Protein AF-A0A6N6KJ65-F1 (afdb_monomer_lite)

Structure (mmCIF, N/CA/C/O backbone):
data_AF-A0A6N6KJ65-F1
#
_entry.id   AF-A0A6N6KJ65-F1
#
loop_
_atom_site.group_PDB
_atom_site.id
_atom_site.type_symbol
_atom_site.label_atom_id
_atom_site.label_alt_id
_atom_site.label_comp_id
_atom_site.label_asym_id
_atom_site.label_entity_id
_atom_site.label_seq_id
_atom_site.pdbx_PDB_ins_code
_atom_site.Cartn_x
_atom_site.Cartn_y
_atom_site.Cartn_z
_atom_site.occupancy
_atom_site.B_iso_or_equiv
_atom_site.auth_seq_id
_atom_site.auth_comp_id
_atom_site.auth_asym_id
_atom_site.auth_atom_id
_atom_site.pdbx_PDB_model_num
ATOM 1 N N . MET A 1 1 ? -17.135 7.598 35.736 1.00 54.50 1 MET A N 1
ATOM 2 C CA . MET A 1 1 ? -15.689 7.307 35.594 1.00 54.50 1 MET A CA 1
ATOM 3 C C . MET A 1 1 ? -15.586 5.881 35.096 1.00 54.50 1 MET A C 1
ATOM 5 O O . MET A 1 1 ? -16.231 5.016 35.673 1.00 54.50 1 MET A O 1
ATOM 9 N N . GLY A 1 2 ? -14.973 5.678 33.932 1.00 79.06 2 GLY A N 1
ATOM 10 C CA . GLY A 1 2 ? -15.308 4.530 33.104 1.00 79.06 2 GLY A CA 1
ATOM 11 C C . GLY A 1 2 ? -14.274 4.190 32.047 1.00 79.06 2 GLY A C 1
ATOM 12 O O . GLY A 1 2 ? -13.214 4.807 31.923 1.00 79.06 2 GLY A O 1
ATOM 13 N N . LEU A 1 3 ? -14.612 3.141 31.313 1.00 91.88 3 LEU A N 1
ATOM 14 C CA . LEU A 1 3 ? -13.829 2.595 30.220 1.00 91.88 3 LEU A CA 1
ATOM 15 C C . LEU A 1 3 ? -13.673 3.635 29.104 1.00 91.88 3 LEU A C 1
ATOM 17 O O . LEU A 1 3 ? -14.653 4.224 28.657 1.00 91.88 3 LEU A O 1
ATOM 21 N N . HIS A 1 4 ? -12.446 3.845 28.637 1.00 94.75 4 HIS A N 1
ATOM 22 C CA . HIS A 1 4 ? -12.132 4.746 27.536 1.00 94.75 4 HIS A CA 1
ATOM 23 C C . HIS A 1 4 ? -11.642 3.945 26.320 1.00 94.75 4 HIS A C 1
ATOM 25 O O . HIS A 1 4 ? -10.566 3.340 26.396 1.00 94.75 4 HIS A O 1
ATOM 31 N N . PRO A 1 5 ? -12.410 3.913 25.218 1.00 96.06 5 PRO A N 1
ATOM 32 C CA . PRO A 1 5 ? -12.003 3.279 23.971 1.00 96.06 5 PRO A CA 1
ATOM 33 C C . PRO A 1 5 ? -11.093 4.200 23.143 1.00 96.06 5 PRO A C 1
ATOM 35 O O . PRO A 1 5 ? -11.322 5.405 23.057 1.00 96.06 5 PRO A O 1
ATOM 38 N N . PHE A 1 6 ? -10.076 3.637 22.496 1.00 97.31 6 PHE A N 1
ATOM 39 C CA . PHE A 1 6 ? -9.154 4.347 21.604 1.00 97.31 6 PHE A CA 1
ATOM 40 C C . PHE A 1 6 ? -8.513 3.375 20.603 1.00 97.31 6 PHE A C 1
ATOM 42 O O . PHE A 1 6 ? -8.560 2.161 20.791 1.00 97.31 6 PHE A O 1
ATOM 49 N N . PHE A 1 7 ? -7.890 3.888 19.540 1.00 97.31 7 PHE A N 1
ATOM 50 C CA . PHE A 1 7 ? -7.106 3.062 18.616 1.00 97.31 7 PHE A CA 1
ATOM 51 C C . PHE A 1 7 ? -5.667 2.897 19.110 1.00 97.31 7 PHE A C 1
ATOM 53 O O . PHE A 1 7 ? -5.013 3.866 19.491 1.00 97.31 7 PHE A O 1
ATOM 60 N N . ILE A 1 8 ? -5.156 1.667 19.079 1.00 96.50 8 ILE A N 1
ATOM 61 C CA . ILE A 1 8 ? -3.754 1.361 19.371 1.00 96.50 8 ILE A CA 1
ATOM 62 C C . ILE A 1 8 ? -2.985 1.373 18.050 1.00 96.50 8 ILE A C 1
ATOM 64 O O . ILE A 1 8 ? -3.176 0.510 17.197 1.00 96.50 8 ILE A O 1
ATOM 68 N N . GLY A 1 9 ? -2.081 2.338 17.888 1.00 94.62 9 GLY A N 1
ATOM 69 C CA . GLY A 1 9 ? -1.340 2.522 16.642 1.00 94.62 9 GLY A CA 1
ATOM 70 C C . GLY A 1 9 ? -2.124 3.349 15.621 1.00 94.62 9 GLY A C 1
ATOM 71 O O . GLY A 1 9 ? -2.732 4.355 15.971 1.00 94.62 9 GLY A O 1
ATOM 72 N N . SER A 1 10 ? -2.061 2.967 14.343 1.00 94.69 10 SER A N 1
ATOM 73 C CA . SER A 1 10 ? -2.737 3.699 13.265 1.00 94.69 10 SER A CA 1
ATOM 74 C C . SER A 1 10 ? -4.220 3.330 13.199 1.00 94.69 10 SER A C 1
ATOM 76 O O . SER A 1 10 ? -4.555 2.152 13.118 1.00 94.69 10 SER A O 1
ATOM 78 N N . SER A 1 11 ? -5.096 4.339 13.161 1.00 96.75 11 SER A N 1
ATOM 79 C CA . SER A 1 11 ? -6.520 4.186 12.825 1.00 96.75 11 SER A CA 1
ATOM 80 C C . SER A 1 11 ? -6.793 4.316 11.319 1.00 96.75 11 SER A C 1
ATOM 82 O O . SER A 1 11 ? -7.938 4.453 10.900 1.00 96.75 11 SER A O 1
ATOM 84 N N . THR A 1 12 ? -5.755 4.318 10.482 1.00 97.44 12 THR A N 1
ATOM 85 C CA . THR A 1 12 ? -5.895 4.403 9.026 1.00 97.44 12 THR A CA 1
ATOM 86 C C . THR A 1 12 ? -6.096 3.008 8.450 1.00 97.44 12 THR A C 1
ATOM 88 O O . THR A 1 12 ? -5.345 2.102 8.812 1.00 97.44 12 THR A O 1
ATOM 91 N N . ILE A 1 13 ? -7.022 2.830 7.512 1.00 97.50 13 ILE A N 1
ATOM 92 C CA . ILE A 1 13 ? -7.165 1.602 6.723 1.00 97.50 13 ILE A CA 1
ATOM 93 C C . ILE A 1 13 ? -6.935 1.894 5.243 1.00 97.50 13 ILE A C 1
ATOM 95 O O . ILE A 1 13 ? -7.300 2.960 4.747 1.00 97.50 13 ILE A O 1
ATOM 99 N N . LEU A 1 14 ? -6.316 0.942 4.545 1.00 97.94 14 LEU A N 1
ATOM 100 C CA . LEU A 1 14 ? -6.142 1.020 3.106 1.00 97.94 14 LEU A CA 1
ATOM 101 C C . LEU A 1 14 ? -7.495 0.806 2.429 1.00 97.94 14 LEU A C 1
ATOM 103 O O . LEU A 1 14 ? -8.133 -0.232 2.611 1.00 97.94 14 LEU A O 1
ATOM 107 N N . ASN A 1 15 ? -7.900 1.788 1.638 1.00 97.44 15 ASN A N 1
ATOM 108 C CA . ASN A 1 15 ? -9.177 1.829 0.956 1.00 97.44 15 ASN A CA 1
ATOM 109 C C . ASN A 1 15 ? -8.984 1.590 -0.542 1.00 97.44 15 ASN A C 1
ATOM 111 O O . ASN A 1 15 ? -8.726 2.517 -1.299 1.00 97.44 15 ASN A O 1
ATOM 115 N N . ASN A 1 16 ? -9.033 0.329 -0.959 1.00 96.25 16 ASN A N 1
ATOM 116 C CA . ASN A 1 16 ? -8.928 -0.059 -2.368 1.00 96.25 16 ASN A CA 1
ATOM 117 C C . ASN A 1 16 ? -9.936 -1.152 -2.759 1.00 96.25 16 ASN A C 1
ATOM 119 O O . ASN A 1 16 ? -9.760 -1.800 -3.785 1.00 96.25 16 ASN A O 1
ATOM 123 N N . GLY A 1 17 ? -10.950 -1.404 -1.923 1.00 96.50 17 GLY A N 1
ATOM 124 C CA . GLY A 1 17 ? -12.016 -2.383 -2.168 1.00 96.50 17 GLY A CA 1
ATOM 125 C C . GLY A 1 17 ? -11.618 -3.859 -2.050 1.00 96.50 17 GLY A C 1
ATOM 126 O O . GLY A 1 17 ? -12.483 -4.739 -2.162 1.00 96.50 17 GLY A O 1
ATOM 127 N N . GLU A 1 18 ? -10.335 -4.142 -1.811 1.00 96.00 18 GLU A N 1
ATOM 128 C CA . GLU A 1 18 ? -9.773 -5.491 -1.917 1.00 96.00 18 GLU A CA 1
ATOM 129 C C . GLU A 1 18 ? -8.900 -5.893 -0.732 1.00 96.00 18 GLU A C 1
ATOM 131 O O . GLU A 1 18 ? -8.918 -7.052 -0.330 1.00 96.00 18 GLU A O 1
ATOM 136 N N . THR A 1 19 ? -8.098 -4.975 -0.190 1.00 96.81 19 THR A N 1
ATOM 137 C CA . THR A 1 19 ? -7.046 -5.335 0.765 1.00 96.81 19 THR A CA 1
ATOM 138 C C . THR A 1 19 ? -7.595 -5.467 2.185 1.00 96.81 19 THR A C 1
ATOM 140 O O . THR A 1 19 ? -8.139 -4.493 2.709 1.00 96.81 19 THR A O 1
ATOM 143 N N . PRO A 1 20 ? -7.400 -6.625 2.840 1.00 97.38 20 PRO A N 1
ATOM 144 C CA . PRO A 1 20 ? -7.701 -6.804 4.254 1.00 97.38 20 PRO A CA 1
ATOM 145 C C . PRO A 1 20 ? -6.931 -5.831 5.150 1.00 97.38 20 PRO A C 1
ATOM 147 O O . PRO A 1 20 ? -5.725 -5.634 4.991 1.00 97.38 20 PRO A O 1
ATOM 150 N N . ASN A 1 21 ? -7.601 -5.249 6.139 1.00 97.81 21 ASN A N 1
ATOM 151 C CA . ASN A 1 21 ? -6.996 -4.385 7.147 1.00 97.81 21 ASN A CA 1
ATOM 152 C C . ASN A 1 21 ? -7.192 -4.952 8.551 1.00 97.81 21 ASN A C 1
ATOM 154 O O . ASN A 1 21 ? -8.117 -5.718 8.820 1.00 97.81 21 ASN A O 1
ATOM 158 N N . VAL A 1 22 ? -6.320 -4.519 9.460 1.00 97.25 22 VAL A N 1
ATOM 159 C CA . VAL A 1 22 ? -6.401 -4.833 10.884 1.00 97.25 22 VAL A CA 1
ATOM 160 C C . VAL A 1 22 ? -6.508 -3.530 11.665 1.00 97.25 22 VAL A C 1
ATOM 162 O O . VAL A 1 22 ? -5.695 -2.624 11.473 1.00 97.25 22 VAL A O 1
ATOM 165 N N . LEU A 1 23 ? -7.494 -3.446 12.555 1.00 97.50 23 LEU A N 1
ATOM 166 C CA . LEU A 1 23 ? -7.626 -2.376 13.539 1.00 97.50 23 LEU A CA 1
ATOM 167 C C . LEU A 1 23 ? -7.390 -2.941 14.938 1.00 97.50 23 LEU A C 1
ATOM 169 O O . LEU A 1 23 ? -7.937 -3.981 15.305 1.00 97.50 23 LEU A O 1
ATOM 173 N N . HIS A 1 24 ? -6.600 -2.223 15.733 1.00 97.56 24 HIS A N 1
ATOM 174 C CA . HIS A 1 24 ? -6.400 -2.525 17.145 1.00 97.56 24 HIS A CA 1
ATOM 175 C C . HIS A 1 24 ? -7.092 -1.462 17.991 1.00 97.56 24 HIS A C 1
ATOM 177 O O . HIS A 1 24 ? -6.830 -0.269 17.848 1.00 97.56 24 HIS A O 1
ATOM 183 N N . ILE A 1 25 ? -7.961 -1.904 18.888 1.00 98.00 25 ILE A N 1
ATOM 184 C CA . ILE A 1 25 ? -8.738 -1.066 19.793 1.00 98.00 25 ILE A CA 1
ATOM 185 C C . ILE A 1 25 ? -8.267 -1.358 21.213 1.00 98.00 25 ILE A C 1
ATOM 187 O O . ILE A 1 25 ? -8.127 -2.513 21.612 1.00 98.00 25 ILE A O 1
ATOM 191 N N . GLY A 1 26 ? -8.000 -0.308 21.975 1.00 97.62 26 GLY A N 1
ATOM 192 C CA . GLY A 1 26 ? -7.760 -0.378 23.404 1.00 97.62 26 GLY A CA 1
ATOM 193 C C . GLY A 1 26 ? -8.983 0.113 24.157 1.00 97.62 26 GLY A C 1
ATOM 194 O O . GLY A 1 26 ? -9.557 1.134 23.796 1.00 97.62 26 GLY A O 1
ATOM 195 N N . ILE A 1 27 ? -9.364 -0.592 25.216 1.00 96.56 27 ILE A N 1
ATOM 196 C CA . ILE A 1 27 ? -10.362 -0.145 26.184 1.00 96.56 27 ILE A CA 1
ATOM 197 C C . ILE A 1 27 ? -9.649 -0.030 27.528 1.00 96.56 27 ILE A C 1
ATOM 199 O O . ILE A 1 27 ? -9.340 -1.038 28.167 1.00 96.56 27 ILE A O 1
ATOM 203 N N . THR A 1 28 ? -9.338 1.197 27.936 1.00 96.00 28 THR A N 1
ATOM 204 C CA . THR A 1 28 ? -8.588 1.468 29.169 1.00 96.00 28 THR A CA 1
ATOM 205 C C . THR A 1 28 ? -9.526 1.820 30.304 1.00 96.00 28 THR A C 1
ATOM 207 O O . THR A 1 28 ? -10.415 2.653 30.145 1.00 96.00 28 THR A O 1
ATOM 210 N N . ASN A 1 29 ? -9.293 1.249 31.482 1.00 94.81 29 ASN A N 1
ATOM 211 C CA . ASN A 1 29 ? -9.875 1.793 32.699 1.00 94.81 29 ASN A CA 1
ATOM 212 C C . ASN A 1 29 ? -9.223 3.154 33.013 1.00 94.81 29 ASN A C 1
ATOM 214 O O . ASN A 1 29 ? -8.082 3.205 33.477 1.00 94.81 29 ASN A O 1
ATOM 218 N N . ASN A 1 30 ? -9.947 4.248 32.761 1.00 91.88 30 ASN A N 1
ATOM 219 C CA . ASN A 1 30 ? -9.452 5.611 32.957 1.00 91.88 30 ASN A CA 1
ATOM 220 C C . ASN A 1 30 ? -9.773 6.186 34.352 1.00 91.88 30 ASN A C 1
ATOM 222 O O . ASN A 1 30 ? -9.763 7.403 34.543 1.00 91.88 30 ASN A O 1
ATOM 226 N N . ASN A 1 31 ? -10.060 5.337 35.343 1.00 89.81 31 ASN A N 1
ATOM 227 C CA . ASN A 1 31 ? -10.270 5.742 36.737 1.00 89.81 31 ASN A CA 1
ATOM 228 C C . ASN A 1 31 ? -8.928 6.089 37.408 1.00 89.81 31 ASN A C 1
ATOM 230 O O . ASN A 1 31 ? -8.471 5.401 38.316 1.00 89.81 31 ASN A O 1
ATOM 234 N N . LEU A 1 32 ? -8.266 7.138 36.910 1.00 81.75 32 LEU A N 1
ATOM 235 C CA . LEU A 1 32 ? -6.935 7.578 37.346 1.00 81.75 32 LEU A CA 1
ATOM 236 C C . LEU A 1 32 ? -6.972 8.557 38.526 1.00 81.75 32 LEU A C 1
ATOM 238 O O . LEU A 1 32 ? -5.931 8.846 39.112 1.00 81.75 32 LEU A O 1
ATOM 242 N N . ILE A 1 33 ? -8.147 9.094 38.864 1.00 79.19 33 ILE A N 1
ATOM 243 C CA . ILE A 1 33 ? -8.279 10.049 39.966 1.00 79.19 33 ILE A CA 1
ATOM 244 C C . ILE A 1 33 ? -8.081 9.287 41.285 1.00 79.19 33 ILE A C 1
ATOM 246 O O . ILE A 1 33 ? -8.787 8.302 41.506 1.00 79.19 33 ILE A O 1
ATOM 250 N N . PRO A 1 34 ? -7.155 9.714 42.164 1.00 69.19 34 PRO A N 1
ATOM 251 C CA . PRO A 1 34 ? -6.947 9.072 43.455 1.00 69.19 34 PRO A CA 1
ATOM 252 C C . PRO A 1 34 ? -8.247 9.069 44.268 1.00 69.19 34 PRO A C 1
ATOM 254 O O . PRO A 1 34 ? -8.720 10.111 44.712 1.00 69.19 34 PRO A O 1
ATOM 257 N N . SER A 1 35 ? -8.826 7.887 44.454 1.00 73.00 35 SER A N 1
ATOM 258 C CA . SER A 1 35 ? -9.860 7.621 45.454 1.00 73.00 35 SER A CA 1
ATOM 259 C C . SER A 1 35 ? -9.183 7.060 46.701 1.00 73.00 35 SER A C 1
ATOM 261 O O . SER A 1 35 ? -8.207 6.315 46.592 1.00 73.00 35 SER A O 1
ATOM 263 N N . ALA A 1 36 ? -9.713 7.379 47.883 1.00 73.25 36 ALA A N 1
ATOM 264 C CA . ALA A 1 36 ? -9.290 6.737 49.128 1.00 73.25 36 ALA A CA 1
ATOM 265 C C . ALA A 1 36 ? -9.543 5.214 49.103 1.00 73.25 36 ALA A C 1
ATOM 267 O O . ALA A 1 36 ? -8.838 4.460 49.770 1.00 73.25 36 ALA A O 1
ATOM 268 N N . ASP A 1 37 ? -10.505 4.762 48.294 1.00 78.19 37 ASP A N 1
ATOM 269 C CA . ASP A 1 37 ? -10.747 3.351 48.019 1.00 78.19 37 ASP A CA 1
ATOM 270 C C . ASP A 1 37 ? -10.181 2.957 46.646 1.00 78.19 37 ASP A C 1
ATOM 272 O O . ASP A 1 37 ? -10.728 3.292 45.593 1.00 78.19 37 ASP A O 1
ATOM 276 N N . THR A 1 38 ? -9.081 2.205 46.663 1.00 70.94 38 THR A N 1
ATOM 277 C CA . THR A 1 38 ? -8.445 1.667 45.450 1.00 70.94 38 THR A CA 1
ATOM 278 C C . THR A 1 38 ? -9.280 0.588 44.756 1.00 70.94 38 THR A C 1
ATOM 280 O O . THR A 1 38 ? -9.079 0.342 43.564 1.00 70.94 38 THR A O 1
ATOM 283 N N . ASN A 1 39 ? -10.231 -0.047 45.451 1.00 77.25 39 ASN A N 1
ATOM 284 C CA . ASN A 1 39 ? -11.152 -1.002 44.837 1.00 77.25 39 ASN A CA 1
ATOM 285 C C . ASN A 1 39 ? -12.256 -0.292 44.052 1.00 77.25 39 ASN A C 1
ATOM 287 O O . ASN A 1 39 ? -12.615 -0.780 42.984 1.00 77.25 39 ASN A O 1
ATOM 291 N N . ALA A 1 40 ? -12.689 0.895 44.489 1.00 75.12 40 ALA A N 1
ATOM 292 C CA . ALA A 1 40 ? -13.620 1.745 43.740 1.00 75.12 40 ALA A CA 1
ATOM 293 C C . ALA A 1 40 ? -13.050 2.242 42.394 1.00 75.12 40 ALA A C 1
ATOM 295 O O . ALA A 1 40 ? -13.788 2.726 41.540 1.00 75.12 40 ALA A O 1
ATOM 296 N N . LEU A 1 41 ? -11.734 2.119 42.179 1.00 84.50 41 LEU A N 1
ATOM 297 C CA . LEU A 1 41 ? -11.090 2.492 40.919 1.00 84.50 41 LEU A CA 1
ATOM 298 C C . LEU A 1 41 ? -11.017 1.337 39.914 1.00 84.50 41 LEU A C 1
ATOM 300 O O . LEU A 1 41 ? -10.761 1.577 38.735 1.00 84.50 41 LEU A O 1
ATOM 304 N N . LYS A 1 42 ? -11.230 0.089 40.338 1.00 90.25 42 LYS A N 1
ATOM 305 C CA . LYS A 1 42 ? -11.214 -1.073 39.440 1.00 90.25 42 LYS A CA 1
ATOM 306 C C . LYS A 1 42 ? -12.522 -1.148 38.658 1.00 90.25 42 LYS A C 1
ATOM 308 O O . LYS A 1 42 ? -13.589 -0.895 39.202 1.00 90.25 42 LYS A O 1
ATOM 313 N N . VAL A 1 43 ? -12.441 -1.549 37.393 1.00 90.62 43 VAL A N 1
ATOM 314 C CA . VAL A 1 43 ? -13.630 -1.887 36.600 1.00 90.62 43 VAL A CA 1
ATOM 315 C C . VAL A 1 43 ? -13.734 -3.401 36.523 1.00 90.62 43 VAL A C 1
ATOM 317 O O . VAL A 1 43 ? -12.830 -4.055 35.996 1.00 90.62 43 VAL A O 1
ATOM 320 N N . ASN A 1 44 ? -14.826 -3.948 37.052 1.00 92.12 44 ASN A N 1
ATOM 321 C CA . ASN A 1 44 ? -15.135 -5.369 36.969 1.00 92.12 44 ASN A CA 1
ATOM 322 C C . ASN A 1 44 ? -16.052 -5.621 35.768 1.00 92.12 44 ASN A C 1
ATOM 324 O O . ASN A 1 44 ? -17.105 -5.005 35.632 1.00 92.12 44 ASN A O 1
ATOM 328 N N . LEU A 1 45 ? -15.627 -6.520 34.889 1.00 92.88 45 LEU A N 1
ATOM 329 C CA . LEU A 1 45 ? -16.426 -7.079 33.811 1.00 92.88 45 LEU A CA 1
ATOM 330 C C . LEU A 1 45 ? -16.848 -8.477 34.260 1.00 92.88 45 LEU A C 1
ATOM 332 O O . LEU A 1 45 ? -16.069 -9.430 34.190 1.00 92.88 45 LEU A O 1
ATOM 336 N N . GLU A 1 46 ? -18.064 -8.574 34.780 1.00 93.56 46 GLU A N 1
ATOM 337 C CA . GLU A 1 46 ? -18.603 -9.811 35.330 1.00 93.56 46 GLU A CA 1
ATOM 338 C C . GLU A 1 46 ? -18.928 -10.819 34.230 1.00 93.56 46 GLU A C 1
ATOM 340 O O . GLU A 1 46 ? -19.571 -10.498 33.219 1.00 93.56 46 GLU A O 1
ATOM 345 N N . ALA A 1 47 ? -18.547 -12.070 34.472 1.00 95.44 47 ALA A N 1
ATOM 346 C CA . ALA A 1 47 ? -18.805 -13.184 33.585 1.00 95.44 47 ALA A CA 1
ATOM 347 C C . ALA A 1 47 ? -20.293 -13.273 33.226 1.00 95.44 47 ALA A C 1
ATOM 349 O O . ALA A 1 47 ? -21.170 -13.295 34.094 1.00 95.44 47 ALA A O 1
ATOM 350 N N . LYS A 1 48 ? -20.577 -13.378 31.924 1.00 93.31 48 LYS A N 1
ATOM 351 C CA . LYS A 1 48 ? -21.913 -13.571 31.328 1.00 93.31 48 LYS A CA 1
ATOM 352 C C . LYS A 1 48 ? -22.908 -12.433 31.564 1.00 93.31 48 LYS A C 1
ATOM 354 O O . LYS A 1 48 ? -24.056 -12.546 31.140 1.00 93.31 48 LYS A O 1
ATOM 359 N N . LYS A 1 49 ? -22.486 -11.362 32.229 1.00 91.81 49 LYS A N 1
ATOM 360 C CA . LYS A 1 49 ? -23.358 -10.284 32.686 1.00 91.81 49 LYS A CA 1
ATOM 361 C C . LYS A 1 49 ? -22.951 -8.935 32.113 1.00 91.81 49 LYS A C 1
ATOM 363 O O . LYS A 1 49 ? -23.814 -8.190 31.666 1.00 91.81 49 LYS A O 1
ATOM 368 N N . SER A 1 50 ? -21.653 -8.642 32.103 1.00 92.56 50 SER A N 1
ATOM 369 C CA . SER A 1 50 ? -21.133 -7.469 31.412 1.00 92.56 50 SER A CA 1
ATOM 370 C C . SER A 1 50 ? -21.089 -7.714 29.908 1.00 92.56 50 SER A C 1
ATOM 372 O O . SER A 1 50 ? -20.885 -8.842 29.456 1.00 92.56 50 SER A O 1
ATOM 374 N N . ALA A 1 51 ? -21.248 -6.657 29.120 1.00 93.38 51 ALA A N 1
ATOM 375 C CA . ALA A 1 51 ? -21.037 -6.722 27.681 1.00 93.38 51 ALA A CA 1
ATOM 376 C C . ALA A 1 51 ? -20.302 -5.479 27.192 1.00 93.38 51 ALA A C 1
ATOM 378 O O . ALA A 1 51 ? -20.565 -4.367 27.641 1.00 93.38 51 ALA A O 1
ATOM 379 N N . LEU A 1 52 ? -19.374 -5.675 26.265 1.00 94.38 52 LEU A N 1
ATOM 380 C CA . LEU A 1 52 ? -18.718 -4.600 25.539 1.00 94.38 52 LEU A CA 1
ATOM 381 C C . LEU A 1 52 ? -19.229 -4.625 24.109 1.00 94.38 52 LEU A C 1
ATOM 383 O O . LEU A 1 52 ? -19.284 -5.681 23.486 1.00 94.38 52 LEU A O 1
ATOM 387 N N . HIS A 1 53 ? -19.582 -3.463 23.597 1.00 94.38 53 HIS A N 1
ATOM 388 C CA . HIS A 1 53 ? -20.115 -3.301 22.265 1.00 94.38 53 HIS A CA 1
ATOM 389 C C . HIS A 1 53 ? -19.217 -2.371 21.473 1.00 94.38 53 HIS A C 1
ATOM 391 O O . HIS A 1 53 ? -18.827 -1.309 21.965 1.00 94.38 53 HIS A O 1
ATOM 397 N N . ILE A 1 54 ? -18.891 -2.772 20.252 1.00 95.12 54 ILE A N 1
ATOM 398 C CA . ILE A 1 54 ? -18.099 -1.979 19.317 1.00 95.12 54 ILE A CA 1
ATOM 399 C C . ILE A 1 54 ? -18.835 -1.989 17.993 1.00 95.12 54 ILE A C 1
ATOM 401 O O . ILE A 1 54 ? -19.087 -3.068 17.466 1.00 95.12 54 ILE A O 1
ATOM 405 N N . TRP A 1 55 ? -19.126 -0.816 17.439 1.00 94.25 55 TRP A N 1
ATOM 406 C CA . TRP A 1 55 ? -19.774 -0.688 16.137 1.00 94.25 55 TRP A CA 1
ATOM 407 C C . TRP A 1 55 ? -19.026 0.254 15.213 1.00 94.25 55 TRP A C 1
ATOM 409 O O . TRP A 1 55 ? -18.373 1.205 15.643 1.00 94.25 55 TRP A O 1
ATOM 419 N N . PHE A 1 56 ? -19.217 0.019 13.925 1.00 94.19 56 PHE A N 1
ATOM 420 C CA . PHE A 1 56 ? -18.841 0.910 12.848 1.00 94.19 56 PHE A CA 1
ATOM 421 C C . PHE A 1 56 ? -20.069 1.221 12.009 1.00 94.19 56 PHE A C 1
ATOM 423 O O . PHE A 1 56 ? -21.045 0.469 11.976 1.00 94.19 56 PHE A O 1
ATOM 430 N N . ILE A 1 57 ? -20.007 2.350 11.323 1.00 91.69 57 ILE A N 1
ATOM 431 C CA . ILE A 1 57 ? -21.025 2.729 10.358 1.00 91.69 57 ILE A CA 1
ATOM 432 C C . ILE A 1 57 ? -20.780 1.946 9.081 1.00 91.69 57 ILE A C 1
ATOM 434 O O . ILE A 1 57 ? -19.726 2.110 8.472 1.00 91.69 57 ILE A O 1
ATOM 438 N N . ILE A 1 58 ? -21.778 1.195 8.629 1.00 92.44 58 ILE A N 1
ATOM 439 C CA . ILE A 1 58 ? -21.738 0.451 7.372 1.00 92.44 58 ILE A CA 1
ATOM 440 C C . ILE A 1 58 ? -22.773 1.016 6.397 1.00 92.44 58 ILE A C 1
ATOM 442 O O . ILE A 1 58 ? -23.856 1.462 6.792 1.00 92.44 58 ILE A O 1
ATOM 446 N N . ASN A 1 59 ? -22.427 1.030 5.111 1.00 90.56 59 ASN A N 1
ATOM 447 C CA . ASN A 1 59 ? -23.360 1.391 4.054 1.00 90.56 59 ASN A CA 1
ATOM 448 C C . ASN A 1 59 ? -24.245 0.183 3.716 1.00 90.56 59 ASN A C 1
ATOM 450 O O . ASN A 1 59 ? -23.840 -0.709 2.971 1.00 90.56 59 ASN A O 1
ATOM 454 N N . ASP A 1 60 ? -25.426 0.134 4.324 1.00 84.00 60 ASP A N 1
ATOM 455 C CA . ASP A 1 60 ? -26.436 -0.905 4.119 1.00 84.00 60 ASP A CA 1
ATOM 456 C C . ASP A 1 60 ? -27.527 -0.399 3.171 1.00 84.00 60 ASP A C 1
ATOM 458 O O . ASP A 1 60 ? -27.967 0.747 3.278 1.00 84.00 60 ASP A O 1
ATOM 462 N N . LYS A 1 61 ? -27.989 -1.281 2.279 1.00 69.25 61 LYS A N 1
ATOM 463 C CA . LYS A 1 61 ? -29.022 -1.005 1.268 1.00 69.25 61 LYS A CA 1
ATOM 464 C C . LYS A 1 61 ? -30.349 -0.561 1.878 1.00 69.25 61 LYS A C 1
ATOM 466 O O . LYS A 1 61 ? -31.136 0.085 1.211 1.00 69.25 61 LYS A O 1
ATOM 471 N N . GLN A 1 62 ? -30.618 -0.896 3.140 1.00 65.94 62 GLN A N 1
ATOM 472 C CA . GLN A 1 62 ? -31.874 -0.512 3.798 1.00 65.94 62 GLN A CA 1
ATOM 473 C C . GLN A 1 62 ? -32.002 0.989 4.086 1.00 65.94 62 GLN A C 1
ATOM 475 O O . GLN A 1 62 ? -33.039 1.428 4.583 1.00 65.94 62 GLN A O 1
ATOM 480 N N . ALA A 1 63 ? -30.959 1.775 3.837 1.00 61.78 63 ALA A N 1
ATOM 481 C CA . ALA A 1 63 ? -30.850 3.102 4.390 1.00 61.78 63 ALA A CA 1
ATOM 482 C C . ALA A 1 63 ? -30.703 4.169 3.289 1.00 61.78 63 ALA A C 1
ATOM 484 O O . ALA A 1 63 ? -29.622 4.716 3.104 1.00 61.78 63 ALA A O 1
ATOM 485 N N . ASP A 1 64 ? -31.825 4.482 2.631 1.00 63.19 64 ASP A N 1
ATOM 486 C CA . ASP A 1 64 ? -31.999 5.447 1.524 1.00 63.19 64 ASP A CA 1
ATOM 487 C C . ASP A 1 64 ? -31.081 5.201 0.308 1.00 63.19 64 ASP A C 1
ATOM 489 O O . ASP A 1 64 ? -29.873 5.430 0.364 1.00 63.19 64 ASP A O 1
ATOM 493 N N . ASP A 1 65 ? -31.680 4.796 -0.817 1.00 62.06 65 ASP A N 1
ATOM 494 C CA . ASP A 1 65 ? -30.996 4.323 -2.036 1.00 62.06 65 ASP A CA 1
ATOM 495 C C . ASP A 1 65 ? -30.053 5.353 -2.707 1.00 62.06 65 ASP A C 1
ATOM 497 O O . ASP A 1 65 ? -29.229 4.968 -3.535 1.00 62.06 65 ASP A O 1
ATOM 501 N N . ASP A 1 66 ? -30.113 6.637 -2.330 1.00 60.22 66 ASP A N 1
ATOM 502 C CA . ASP A 1 66 ? -29.381 7.735 -2.991 1.00 60.22 66 ASP A CA 1
ATOM 503 C C . ASP A 1 66 ? -28.289 8.408 -2.134 1.00 60.22 66 ASP A C 1
ATOM 505 O O . ASP A 1 66 ? -27.587 9.313 -2.600 1.00 60.22 66 ASP A O 1
ATOM 509 N N . ALA A 1 67 ? -28.096 8.006 -0.875 1.00 63.47 67 ALA A N 1
ATOM 510 C CA . ALA A 1 67 ? -27.114 8.671 -0.022 1.00 63.47 67 ALA A CA 1
ATOM 511 C C . ALA A 1 67 ? -25.708 8.089 -0.237 1.00 63.47 67 ALA A C 1
ATOM 513 O O . ALA A 1 67 ? -25.368 7.034 0.293 1.00 63.47 67 ALA A O 1
ATOM 514 N N . ASN A 1 68 ? -24.842 8.806 -0.955 1.00 74.06 68 ASN A N 1
ATOM 515 C CA . ASN A 1 68 ? -23.406 8.525 -0.967 1.00 74.06 68 ASN A CA 1
ATOM 516 C C . ASN A 1 68 ? -22.835 8.696 0.459 1.00 74.06 68 ASN A C 1
ATOM 518 O O . ASN A 1 68 ? -22.592 9.811 0.926 1.00 74.06 68 ASN A O 1
ATOM 522 N N . ARG A 1 69 ? -22.671 7.593 1.200 1.00 84.56 69 ARG A N 1
ATOM 523 C CA . ARG A 1 69 ? -22.207 7.606 2.598 1.00 84.56 69 ARG A CA 1
ATOM 524 C C . ARG A 1 69 ? -20.693 7.609 2.682 1.00 84.56 69 ARG A C 1
ATOM 526 O O . ARG A 1 69 ? -20.077 6.645 3.130 1.00 84.56 69 ARG A O 1
ATOM 533 N N . GLU A 1 70 ? -20.090 8.730 2.318 1.00 90.38 70 GLU A N 1
ATOM 534 C CA . GLU A 1 70 ? -18.637 8.936 2.419 1.00 90.38 70 GLU A CA 1
ATOM 535 C C . GLU A 1 70 ? -18.099 8.728 3.850 1.00 90.38 70 GLU A C 1
ATOM 537 O O . GLU A 1 70 ? -16.920 8.457 4.045 1.00 90.38 70 GLU A O 1
ATOM 542 N N . TRP A 1 71 ? -18.972 8.775 4.857 1.00 91.00 71 TRP A N 1
ATOM 543 C CA . TRP A 1 71 ? -18.684 8.568 6.278 1.00 91.00 71 TRP A CA 1
ATOM 544 C C . TRP A 1 71 ? -18.818 7.107 6.757 1.00 91.00 71 TRP A C 1
ATOM 546 O O . TRP A 1 71 ? -18.512 6.823 7.914 1.00 91.00 71 TRP A O 1
ATOM 556 N N . ALA A 1 72 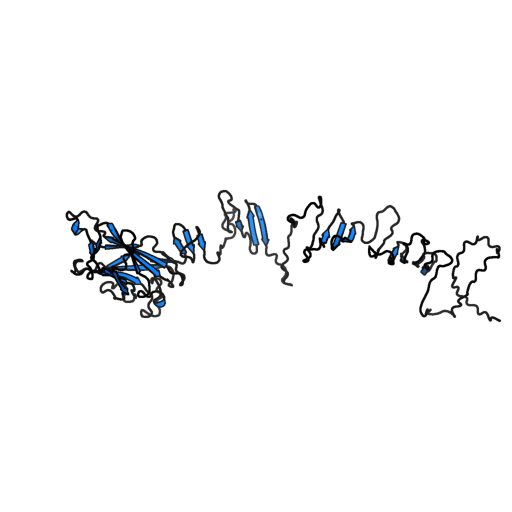? -19.265 6.171 5.907 1.00 93.69 72 ALA A N 1
ATOM 557 C CA . ALA A 1 72 ? -19.321 4.746 6.245 1.00 93.69 72 ALA A CA 1
ATOM 558 C C . ALA A 1 72 ? -17.952 4.074 6.078 1.00 93.69 72 ALA A C 1
ATOM 560 O O . ALA A 1 72 ? -17.201 4.399 5.159 1.00 93.69 72 ALA A O 1
ATOM 561 N N . LEU A 1 73 ? -17.637 3.109 6.938 1.00 96.19 73 LEU A N 1
ATOM 562 C CA . LEU A 1 73 ? -16.371 2.382 6.911 1.00 96.19 73 LEU A CA 1
ATOM 563 C C . LEU A 1 73 ? -16.241 1.484 5.676 1.00 96.19 73 LEU A C 1
ATOM 565 O O . LEU A 1 73 ? -15.160 1.371 5.117 1.00 96.19 73 LEU A O 1
ATOM 569 N N . ALA A 1 74 ? -17.328 0.826 5.292 1.00 96.19 74 ALA A N 1
ATOM 570 C CA . ALA A 1 74 ? -17.377 -0.173 4.232 1.00 96.19 74 ALA A CA 1
ATOM 571 C C . ALA A 1 74 ? -18.832 -0.362 3.775 1.00 96.19 74 ALA A C 1
ATOM 573 O O . ALA A 1 74 ? -19.768 0.032 4.484 1.00 96.19 74 ALA A O 1
ATOM 574 N N . SER A 1 75 ? -19.032 -0.970 2.610 1.00 93.94 75 SER A N 1
ATOM 575 C CA . SER A 1 75 ? -20.331 -1.491 2.197 1.00 93.94 75 SER A CA 1
ATOM 576 C C . SER A 1 75 ? -20.739 -2.710 3.024 1.00 93.94 75 SER A C 1
ATOM 578 O O . SER A 1 75 ? -19.905 -3.408 3.606 1.00 93.94 75 SER A O 1
ATOM 580 N N . TYR A 1 76 ? -22.042 -2.982 3.068 1.00 90.38 76 TYR A N 1
ATOM 581 C CA . TYR A 1 76 ? -22.595 -4.145 3.762 1.00 90.38 76 TYR A CA 1
ATOM 582 C C . TYR A 1 76 ? -21.993 -5.468 3.277 1.00 90.38 76 TYR A C 1
ATOM 584 O O . TYR A 1 76 ? -21.618 -6.309 4.089 1.00 90.38 76 TYR A O 1
ATOM 592 N N . ASP A 1 77 ? -21.812 -5.620 1.964 1.00 90.31 77 ASP A N 1
ATOM 593 C CA . ASP A 1 77 ? -21.275 -6.849 1.371 1.00 90.31 77 ASP A CA 1
ATOM 594 C C . ASP A 1 77 ? -19.791 -7.073 1.732 1.00 90.31 77 ASP A C 1
ATOM 596 O O . ASP A 1 77 ? -19.310 -8.208 1.717 1.00 90.31 77 ASP A O 1
ATOM 600 N N . LYS A 1 78 ? -19.058 -6.002 2.071 1.00 93.88 78 LYS A N 1
ATOM 601 C CA . LYS A 1 78 ? -17.643 -6.042 2.478 1.00 93.88 78 LYS A CA 1
ATOM 602 C C . LYS A 1 78 ? -17.436 -6.070 3.993 1.00 93.88 78 LYS A C 1
ATOM 604 O O . LYS A 1 78 ? -16.331 -6.377 4.437 1.00 93.88 78 LYS A O 1
ATOM 609 N N . PHE A 1 79 ? -18.472 -5.785 4.783 1.00 93.31 79 PHE A N 1
ATOM 610 C CA . PHE A 1 79 ? -18.409 -5.761 6.242 1.00 93.31 79 PHE A CA 1
ATOM 611 C C . PHE A 1 79 ? -19.504 -6.627 6.857 1.00 93.31 79 PHE A C 1
ATOM 613 O O . PHE A 1 79 ? -20.552 -6.154 7.298 1.00 93.31 79 PHE A O 1
ATOM 620 N N . ASP A 1 80 ? -19.215 -7.920 6.924 1.00 88.81 80 ASP A N 1
ATOM 621 C CA . ASP A 1 80 ? -20.038 -8.881 7.641 1.00 88.81 80 ASP A CA 1
ATOM 622 C C . ASP A 1 80 ? -19.405 -9.167 9.007 1.00 88.81 80 ASP A C 1
ATOM 624 O O . ASP A 1 80 ? -18.430 -9.916 9.121 1.00 88.81 80 ASP A O 1
ATOM 628 N N . ALA A 1 81 ? -19.944 -8.540 10.052 1.00 79.31 81 ALA A N 1
ATOM 629 C CA . ALA A 1 81 ? -19.411 -8.668 11.404 1.00 79.31 81 ALA A CA 1
ATOM 630 C C . ALA A 1 81 ? -19.420 -10.120 11.918 1.00 79.31 81 ALA A C 1
ATOM 632 O O . ALA A 1 81 ? -18.566 -10.475 12.728 1.00 79.31 81 ALA A O 1
ATOM 633 N N . ASP A 1 82 ? -20.312 -10.979 11.418 1.00 86.19 82 ASP A N 1
ATOM 634 C CA . ASP A 1 82 ? -20.342 -12.395 11.800 1.00 86.19 82 ASP A CA 1
ATOM 635 C C . ASP A 1 82 ? -19.205 -13.209 11.155 1.00 86.19 82 ASP A C 1
ATOM 637 O O . ASP A 1 82 ? -18.900 -14.314 11.606 1.00 86.19 82 ASP A O 1
ATOM 641 N N . LYS A 1 83 ? -18.553 -12.674 10.115 1.00 90.00 83 LYS A N 1
ATOM 642 C CA . LYS A 1 83 ? -17.446 -13.334 9.398 1.00 90.00 83 LYS A CA 1
ATOM 643 C C . LYS A 1 83 ? -16.074 -12.759 9.720 1.00 90.00 83 LYS A C 1
ATOM 645 O O . LYS A 1 83 ? -15.069 -13.452 9.572 1.00 90.00 83 LYS A O 1
ATOM 650 N N . LEU A 1 84 ?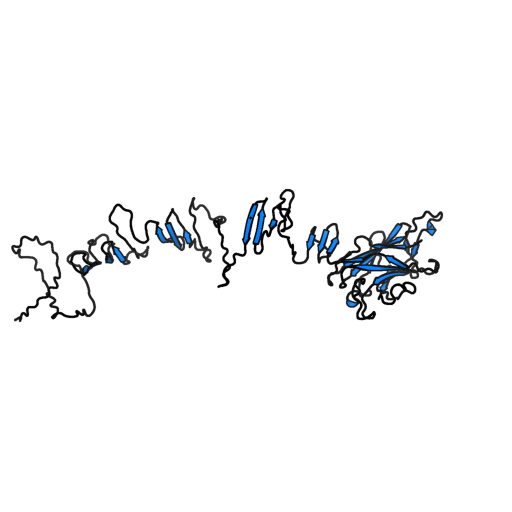 -16.018 -11.492 10.110 1.00 94.56 84 LEU A N 1
ATOM 651 C CA . LEU A 1 84 ? -14.769 -10.798 10.393 1.00 94.56 84 LEU A CA 1
ATOM 652 C C . LEU A 1 84 ? -14.136 -11.309 11.705 1.00 94.56 84 LEU A C 1
ATOM 654 O O . LEU A 1 84 ? -14.785 -11.265 12.754 1.00 94.56 84 LEU A O 1
ATOM 658 N N . PRO A 1 85 ? -12.866 -11.762 11.691 1.00 97.12 85 PRO A N 1
ATOM 659 C CA . PRO A 1 85 ? -12.210 -12.268 12.891 1.00 97.12 85 PRO A CA 1
ATOM 660 C C . PRO A 1 85 ? -11.989 -11.170 13.935 1.00 97.12 85 PRO A C 1
ATOM 662 O O . PRO A 1 85 ? -11.333 -10.157 13.663 1.00 97.12 85 PRO A O 1
ATOM 665 N N . VAL A 1 86 ? -12.455 -11.419 15.160 1.00 97.81 86 VAL A N 1
ATOM 666 C CA . VAL A 1 86 ? -12.179 -10.585 16.335 1.00 97.81 86 VAL A CA 1
ATOM 667 C C . VAL A 1 86 ? -11.391 -11.389 17.350 1.00 97.81 86 VAL A C 1
ATOM 669 O O . VAL A 1 86 ? -11.794 -12.486 17.729 1.00 97.81 86 VAL A O 1
ATOM 672 N N . ARG A 1 87 ? -10.275 -10.823 17.807 1.00 98.38 87 ARG A N 1
ATOM 673 C CA . ARG A 1 87 ? -9.439 -11.400 18.858 1.00 98.38 87 ARG A CA 1
ATOM 674 C C . ARG A 1 87 ? -9.394 -10.478 20.060 1.00 98.38 87 ARG A C 1
ATOM 676 O O . ARG A 1 87 ? -9.216 -9.269 19.904 1.00 98.38 87 ARG A O 1
ATOM 683 N N . VAL A 1 88 ? -9.505 -11.046 21.252 1.00 98.00 88 VAL A N 1
ATOM 684 C CA . VAL A 1 88 ? -9.252 -10.328 22.504 1.00 98.00 88 VAL A CA 1
ATOM 685 C C . VAL A 1 88 ? -7.853 -10.687 22.975 1.00 98.00 88 VAL A C 1
ATOM 687 O O . VAL A 1 88 ? -7.491 -11.855 23.007 1.00 98.00 88 VAL A O 1
ATOM 690 N N . ILE A 1 89 ? -7.049 -9.682 23.302 1.00 97.81 89 ILE A N 1
ATOM 691 C CA . ILE A 1 89 ? -5.650 -9.846 23.691 1.00 97.81 89 ILE A CA 1
ATOM 692 C C . ILE A 1 89 ? -5.501 -9.360 25.134 1.00 97.81 89 ILE A C 1
ATOM 694 O O . ILE A 1 89 ? -5.892 -8.234 25.470 1.00 97.81 89 ILE A O 1
ATOM 698 N N . ASP A 1 90 ? -4.941 -10.212 25.992 1.00 93.44 90 ASP A N 1
ATOM 699 C CA . ASP A 1 90 ? -4.732 -9.893 27.401 1.00 93.44 90 ASP A CA 1
ATOM 700 C C . ASP A 1 90 ? -3.621 -8.841 27.607 1.00 93.44 90 ASP A C 1
ATOM 702 O O . ASP A 1 90 ? -2.921 -8.405 26.687 1.00 93.44 90 ASP A O 1
ATOM 706 N N . LYS A 1 91 ? -3.431 -8.426 28.864 1.00 90.12 91 LYS A N 1
ATOM 707 C CA . LYS A 1 91 ? -2.398 -7.447 29.243 1.00 90.12 91 LYS A CA 1
ATOM 708 C C . LYS A 1 91 ? -0.959 -7.910 28.962 1.00 90.12 91 LYS A C 1
ATOM 710 O O . LYS A 1 91 ? -0.067 -7.070 28.892 1.00 90.12 91 LYS A O 1
ATOM 715 N N . ASN A 1 92 ? -0.737 -9.217 28.834 1.00 92.25 92 ASN A N 1
ATOM 716 C CA . ASN A 1 92 ? 0.563 -9.824 28.565 1.00 92.25 92 ASN A CA 1
ATOM 717 C C . ASN A 1 92 ? 0.796 -10.036 27.057 1.00 92.25 92 ASN A C 1
ATOM 719 O O . ASN A 1 92 ? 1.890 -10.432 26.665 1.00 92.25 92 ASN A O 1
ATOM 723 N N . GLY A 1 93 ? -0.202 -9.755 26.213 1.00 93.31 93 GLY A N 1
ATOM 724 C CA . GLY A 1 93 ? -0.140 -9.974 24.770 1.00 93.31 93 GLY A CA 1
ATOM 725 C C . GLY A 1 93 ? -0.582 -11.369 24.321 1.00 93.31 93 GLY A C 1
ATOM 726 O O . GLY A 1 93 ? -0.457 -11.668 23.135 1.00 93.31 93 GLY A O 1
ATOM 727 N N . ASN A 1 94 ? -1.098 -12.208 25.223 1.00 96.38 94 ASN A N 1
ATOM 728 C CA . ASN A 1 94 ? -1.624 -13.524 24.868 1.00 96.38 94 ASN A CA 1
ATOM 729 C C . ASN A 1 94 ? -3.027 -13.403 24.274 1.00 96.38 94 ASN A C 1
ATOM 731 O O . ASN A 1 94 ? -3.785 -12.493 24.617 1.00 96.38 94 ASN A O 1
ATOM 735 N N . ASP A 1 95 ? -3.379 -14.355 23.413 1.00 97.50 95 ASP A N 1
ATOM 736 C CA . ASP A 1 95 ? -4.748 -14.497 22.930 1.00 97.50 95 ASP A CA 1
ATOM 737 C C . ASP A 1 95 ? -5.660 -14.951 24.076 1.00 97.50 95 ASP A C 1
ATOM 739 O O . ASP A 1 95 ? -5.412 -15.973 24.712 1.00 97.50 95 ASP A O 1
ATOM 743 N N . ASP A 1 96 ? -6.693 -14.166 24.349 1.00 97.62 96 ASP A N 1
ATOM 744 C CA . ASP A 1 96 ? -7.682 -14.395 25.398 1.00 97.62 96 ASP A CA 1
ATOM 745 C C . ASP A 1 96 ? -9.070 -14.687 24.815 1.00 97.62 96 ASP A C 1
ATOM 747 O O . ASP A 1 96 ? -10.036 -14.775 25.565 1.00 97.62 96 ASP A O 1
ATOM 751 N N . THR A 1 97 ? -9.190 -14.817 23.490 1.00 98.06 97 THR A N 1
ATOM 752 C CA . THR A 1 97 ? -10.470 -14.864 22.764 1.00 98.06 97 THR A CA 1
ATOM 753 C C . THR A 1 97 ? -11.421 -15.944 23.284 1.00 98.06 97 THR A C 1
ATOM 755 O O . THR A 1 97 ? -12.609 -15.671 23.430 1.00 98.06 97 THR A O 1
ATOM 758 N N . ASP A 1 98 ? -10.916 -17.119 23.667 1.00 97.88 98 ASP A N 1
ATOM 759 C CA . ASP A 1 98 ? -11.734 -18.236 24.176 1.00 97.88 98 ASP A CA 1
ATOM 760 C C . ASP A 1 98 ? -12.451 -17.923 25.500 1.00 97.88 98 ASP A C 1
ATOM 762 O O . ASP A 1 98 ? -13.459 -18.542 25.847 1.00 97.88 98 ASP A O 1
ATOM 766 N N . ASN A 1 99 ? -11.970 -16.922 26.241 1.00 98.00 99 ASN A N 1
ATOM 767 C CA . ASN A 1 99 ? -12.615 -16.441 27.458 1.00 98.00 99 ASN A CA 1
ATOM 768 C C . ASN A 1 99 ? -13.699 -15.393 27.184 1.00 98.00 99 ASN A C 1
ATOM 770 O O . ASN A 1 99 ? -14.204 -14.773 28.125 1.00 98.00 99 ASN A O 1
ATOM 774 N N . TRP A 1 100 ? -14.068 -15.187 25.920 1.00 98.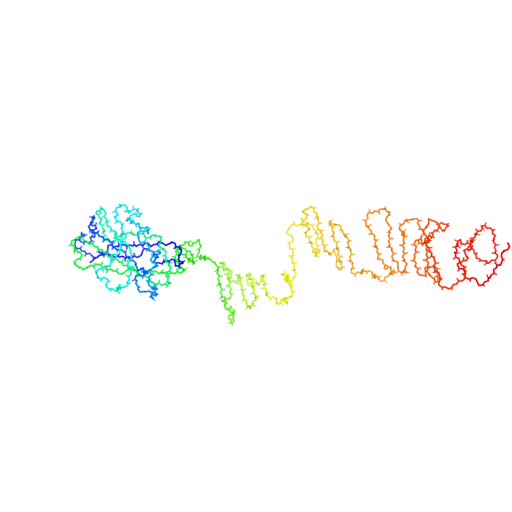12 100 TRP A N 1
ATOM 775 C CA . TRP A 1 100 ? -15.080 -14.239 25.488 1.00 98.12 100 TRP A CA 1
ATOM 776 C C . TRP A 1 100 ? -16.074 -14.917 24.556 1.00 98.12 100 TRP A C 1
ATOM 778 O O . TRP A 1 100 ? -15.722 -15.605 23.605 1.00 98.12 100 TRP A O 1
ATOM 788 N N . LYS A 1 101 ? -17.358 -14.669 24.797 1.00 97.69 101 LYS A N 1
ATOM 789 C CA . LYS A 1 101 ? -18.390 -14.931 23.803 1.00 97.69 101 LYS A CA 1
ATOM 790 C C . LYS A 1 101 ? -18.495 -13.695 22.926 1.00 97.69 101 LYS A C 1
ATOM 792 O O . LYS A 1 101 ? -18.950 -12.652 23.396 1.00 97.69 101 LYS A O 1
ATOM 797 N N . ILE A 1 102 ? -18.067 -13.832 21.679 1.00 97.31 102 ILE A N 1
ATOM 798 C CA . ILE A 1 102 ? -18.112 -12.777 20.670 1.00 97.31 102 ILE A CA 1
ATOM 799 C C . ILE A 1 102 ? -19.220 -13.126 19.681 1.00 97.31 102 ILE A C 1
ATOM 801 O O . ILE A 1 102 ? -19.236 -14.220 19.124 1.00 97.31 102 ILE A O 1
ATOM 805 N N . THR A 1 103 ? -20.164 -12.213 19.492 1.00 96.31 103 THR A N 1
ATOM 806 C CA . THR A 1 103 ? -21.258 -12.363 18.524 1.00 96.31 103 THR A CA 1
ATOM 807 C C . THR A 1 103 ? -21.400 -11.089 17.709 1.00 96.31 103 THR A C 1
ATOM 809 O O . THR A 1 103 ? -21.179 -10.006 18.262 1.00 96.31 103 THR A O 1
ATOM 812 N N . GLY A 1 104 ? -21.809 -11.196 16.442 1.00 94.06 104 GLY A N 1
ATOM 813 C CA . GLY A 1 104 ? -22.223 -10.030 15.673 1.00 94.06 104 GLY A CA 1
ATOM 814 C C . GLY A 1 104 ? -23.326 -9.267 16.397 1.00 94.06 104 GLY A C 1
ATOM 815 O O . GLY A 1 104 ? -24.180 -9.842 17.079 1.00 94.06 104 GLY A O 1
ATOM 816 N N . ASP A 1 105 ? -23.261 -7.947 16.303 1.00 90.94 105 ASP A N 1
ATOM 817 C CA . ASP A 1 105 ? -24.193 -7.048 16.953 1.00 90.94 105 ASP A CA 1
ATOM 818 C C . ASP A 1 105 ? -24.760 -6.045 15.957 1.00 90.94 105 ASP A C 1
ATOM 820 O O . ASP A 1 105 ? -24.050 -5.256 15.326 1.00 90.94 105 ASP A O 1
ATOM 824 N N . THR A 1 106 ? -26.079 -6.105 15.845 1.00 85.56 106 THR A N 1
ATOM 825 C CA . THR A 1 106 ? -26.908 -5.279 14.973 1.00 85.56 106 THR A CA 1
ATOM 826 C C . THR A 1 106 ? -27.930 -4.489 15.780 1.00 85.56 106 THR A C 1
ATOM 828 O O . THR A 1 106 ? -28.909 -3.995 15.221 1.00 85.56 106 THR A O 1
ATOM 831 N N . SER A 1 107 ? -27.792 -4.462 17.107 1.00 78.19 107 SER A N 1
ATOM 832 C CA . SER A 1 107 ? -28.726 -3.754 17.964 1.00 78.19 107 SER A CA 1
ATOM 833 C C . SER A 1 107 ? -28.642 -2.258 17.669 1.00 78.19 107 SER A C 1
ATOM 835 O O . SER A 1 107 ? -27.647 -1.591 17.952 1.00 78.19 107 SER A O 1
ATOM 837 N N . ASN A 1 108 ? -29.719 -1.724 17.088 1.00 65.88 108 ASN A N 1
ATOM 838 C CA . ASN A 1 108 ? -29.943 -0.287 17.009 1.00 65.88 108 ASN A CA 1
ATOM 839 C C . ASN A 1 108 ? -30.028 0.221 18.442 1.00 65.88 108 ASN A C 1
ATOM 841 O O . ASN A 1 108 ? -31.016 -0.008 19.139 1.00 65.88 108 ASN A O 1
ATOM 845 N N . THR A 1 109 ? -28.947 0.823 18.918 1.00 59.25 109 THR A N 1
ATOM 846 C CA . THR A 1 109 ? -28.793 1.157 20.325 1.00 59.25 109 THR A CA 1
ATOM 847 C C . THR A 1 109 ? -29.829 2.227 20.697 1.00 59.25 109 THR A C 1
ATOM 849 O O . THR A 1 109 ? -29.780 3.327 20.138 1.00 59.25 109 THR A O 1
ATOM 852 N N . PRO A 1 110 ? -30.761 1.966 21.635 1.00 50.22 110 PRO A N 1
ATOM 853 C CA . PRO A 1 110 ? -31.649 2.998 22.158 1.00 50.22 110 PRO A CA 1
ATOM 854 C C . PRO A 1 110 ? -30.776 4.043 22.864 1.00 50.22 110 PRO A C 1
ATOM 856 O O . PRO A 1 110 ? -30.171 3.742 23.886 1.00 50.22 110 PRO A O 1
ATOM 859 N N . GLY A 1 111 ? -30.616 5.227 22.271 1.00 58.03 111 GLY A N 1
ATOM 860 C CA . GLY A 1 111 ? -29.805 6.315 22.838 1.00 58.03 111 GLY A CA 1
ATOM 861 C C . GLY A 1 111 ? -28.808 6.942 21.864 1.00 58.03 111 GLY A C 1
ATOM 862 O O . GLY A 1 111 ? -28.599 8.151 21.918 1.00 58.03 111 GLY A O 1
ATOM 863 N N . VAL A 1 112 ? -28.293 6.192 20.882 1.00 57.78 112 VAL A N 1
ATOM 864 C CA . VAL A 1 112 ? -27.559 6.788 19.750 1.00 57.78 112 VAL A CA 1
ATOM 865 C C . VAL A 1 112 ? -28.591 7.231 18.708 1.00 57.78 112 VAL A C 1
ATOM 867 O O . VAL A 1 112 ? -28.683 6.692 17.613 1.00 57.78 112 VAL A O 1
ATOM 870 N N . GLN A 1 113 ? -29.419 8.226 19.053 1.00 55.59 113 GLN A N 1
ATOM 871 C CA . GLN A 1 113 ? -30.388 8.821 18.115 1.00 55.59 113 GLN A CA 1
ATOM 872 C C . GLN A 1 113 ? -29.723 9.550 16.936 1.00 55.59 113 GLN A C 1
ATOM 874 O O . GLN A 1 113 ? -30.414 10.024 16.036 1.00 55.59 113 GLN A O 1
ATOM 879 N N . VAL A 1 114 ? -28.393 9.660 16.942 1.00 52.53 114 VAL A N 1
ATOM 880 C CA . VAL A 1 114 ? -27.651 10.579 16.078 1.00 52.53 114 VAL A CA 1
ATOM 881 C C . VAL A 1 114 ? -27.779 10.220 14.599 1.00 52.53 114 VAL A C 1
ATOM 883 O O . VAL A 1 114 ? -27.667 11.114 13.770 1.00 52.53 114 VAL A O 1
ATOM 886 N N . ILE A 1 115 ? -28.102 8.975 14.231 1.00 57.59 115 ILE A N 1
ATOM 887 C CA . ILE A 1 115 ? -28.393 8.665 12.830 1.00 57.59 115 ILE A CA 1
ATOM 888 C C . ILE A 1 115 ? -29.448 7.556 12.757 1.00 57.59 115 ILE A C 1
ATOM 890 O O . ILE A 1 115 ? -29.115 6.377 12.696 1.00 57.59 115 ILE A O 1
ATOM 894 N N . LYS A 1 116 ? -30.738 7.925 12.712 1.00 60.16 116 LYS A N 1
ATOM 895 C CA . LYS A 1 116 ? -31.857 6.983 12.459 1.00 60.16 116 LYS A CA 1
ATOM 896 C C . LYS A 1 116 ? -31.667 6.129 11.194 1.00 60.16 116 LYS A C 1
ATOM 898 O O . LYS A 1 116 ? -32.319 5.102 11.055 1.00 60.16 116 LYS A O 1
ATOM 903 N N . ASN A 1 117 ? -30.745 6.541 10.323 1.00 60.84 117 ASN A N 1
ATOM 904 C CA . ASN A 1 117 ? -30.435 5.891 9.063 1.00 60.84 117 ASN A CA 1
ATOM 905 C C . ASN A 1 117 ? -29.042 5.230 9.043 1.00 60.84 117 ASN A C 1
ATOM 907 O O . ASN A 1 117 ? -28.685 4.692 8.004 1.00 60.84 117 ASN A O 1
ATOM 911 N N . ALA A 1 118 ? -28.211 5.265 10.096 1.00 64.31 118 ALA A N 1
ATOM 912 C CA . ALA A 1 118 ? -26.912 4.578 10.050 1.00 64.31 118 ALA A CA 1
ATOM 913 C C . ALA A 1 118 ? -27.077 3.104 10.402 1.00 64.31 118 ALA A C 1
ATOM 915 O O . ALA A 1 118 ? -27.517 2.767 11.500 1.00 64.31 118 ALA A O 1
ATOM 916 N N . SER A 1 119 ? -26.650 2.231 9.498 1.00 84.94 119 SER A N 1
ATOM 917 C CA . SER A 1 119 ? -26.584 0.803 9.776 1.00 84.94 119 SER A CA 1
ATOM 918 C C . SER A 1 119 ? -25.311 0.519 10.551 1.00 84.94 119 SER A C 1
ATOM 920 O O . SER A 1 119 ? -24.236 0.317 9.986 1.00 84.94 119 SER A O 1
ATOM 922 N N . LEU A 1 120 ? -25.433 0.581 11.875 1.00 89.25 120 LEU A N 1
ATOM 923 C CA . LEU A 1 120 ? -24.365 0.201 12.785 1.00 89.25 120 LEU A CA 1
ATOM 924 C C . LEU A 1 120 ? -24.203 -1.320 12.762 1.00 89.25 120 LEU A C 1
ATOM 926 O O . LEU A 1 120 ? -25.160 -2.067 12.972 1.00 89.25 120 LEU A O 1
ATOM 930 N N . ARG A 1 121 ? -22.979 -1.781 12.508 1.00 92.38 121 ARG A N 1
ATOM 931 C CA . ARG A 1 121 ? -22.604 -3.197 12.595 1.00 92.38 121 ARG A CA 1
ATOM 932 C C . ARG A 1 121 ? -21.328 -3.329 13.401 1.00 92.38 121 ARG A C 1
ATOM 934 O O . ARG A 1 121 ? -20.433 -2.489 13.311 1.00 92.38 121 ARG A O 1
ATOM 941 N N . GLY A 1 122 ? -21.234 -4.397 14.170 1.00 93.62 122 GLY A N 1
ATOM 942 C CA . GLY A 1 122 ? -20.012 -4.730 14.876 1.00 93.62 122 GLY A CA 1
ATOM 943 C C . GLY A 1 122 ? -20.224 -5.909 15.801 1.00 93.62 122 GLY A C 1
ATOM 944 O O . GLY A 1 122 ? -20.833 -6.890 15.388 1.00 93.62 122 GLY A O 1
ATOM 945 N N . TRP A 1 123 ? -19.719 -5.834 17.027 1.00 96.69 123 TRP A N 1
ATOM 946 C CA . TRP A 1 123 ? -19.620 -6.997 17.903 1.00 96.69 123 TRP A CA 1
ATOM 947 C C . TRP A 1 123 ? -20.066 -6.696 19.319 1.00 96.69 123 TRP A C 1
ATOM 949 O O . TRP A 1 123 ? -19.772 -5.633 19.868 1.00 96.69 123 TRP A O 1
ATOM 959 N N . LYS A 1 124 ? -20.682 -7.710 19.924 1.00 95.94 124 LYS A N 1
ATOM 960 C CA . LYS A 1 124 ? -20.946 -7.812 21.353 1.00 95.94 124 LYS A CA 1
ATOM 961 C C . LYS A 1 124 ? -19.991 -8.836 21.956 1.00 95.94 124 LYS A C 1
ATOM 963 O O . LYS A 1 124 ? -19.994 -10.002 21.565 1.00 95.94 124 LYS A O 1
ATOM 968 N N . LEU A 1 125 ? -19.186 -8.398 22.916 1.00 97.19 125 LEU A N 1
ATOM 969 C CA . LEU A 1 125 ? -18.184 -9.195 23.608 1.00 97.19 125 LEU A CA 1
ATOM 970 C C . LEU A 1 125 ? -18.623 -9.393 25.061 1.00 97.19 125 LEU A C 1
ATOM 972 O O . LEU A 1 125 ? -18.723 -8.432 25.823 1.00 97.19 125 LEU A O 1
ATOM 976 N N . ILE A 1 126 ? -18.877 -10.641 25.450 1.00 96.69 126 ILE A N 1
ATOM 977 C CA . ILE A 1 126 ? -19.323 -11.013 26.799 1.00 96.69 126 ILE A CA 1
ATOM 978 C C . ILE A 1 126 ? -18.242 -11.887 27.447 1.00 96.69 126 ILE A C 1
ATOM 980 O O . ILE A 1 126 ? -18.026 -13.011 26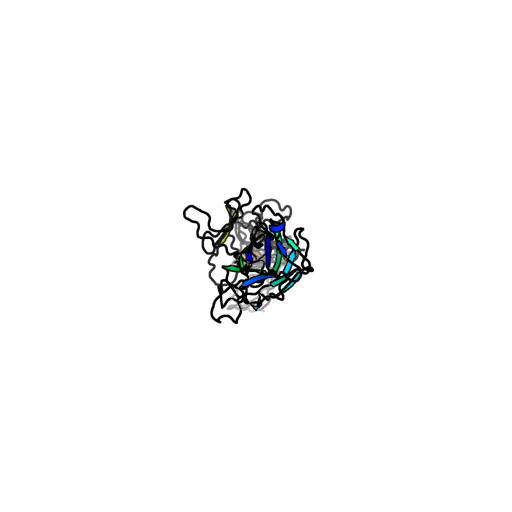.974 1.00 96.69 126 ILE A O 1
ATOM 984 N N . PRO A 1 127 ? -17.580 -11.441 28.529 1.00 97.31 127 PRO A N 1
ATOM 985 C CA . PRO A 1 127 ? -16.571 -12.253 29.194 1.00 97.31 127 PRO A CA 1
ATOM 986 C C . PRO A 1 127 ? -17.211 -13.531 29.756 1.00 97.31 127 PRO A C 1
ATOM 988 O O . PRO A 1 127 ? -18.328 -13.513 30.271 1.00 97.31 127 PRO A O 1
ATOM 991 N N . GLN A 1 128 ? -16.527 -14.664 29.627 1.00 97.88 128 GLN A N 1
ATOM 992 C CA . GLN A 1 128 ? -16.962 -15.962 30.164 1.00 97.88 128 GLN A CA 1
ATOM 993 C C . GLN A 1 128 ? -16.410 -16.238 31.565 1.00 97.88 128 GLN A C 1
ATOM 995 O O . GLN A 1 128 ? -16.937 -17.094 32.273 1.00 97.88 128 GLN A O 1
ATOM 1000 N N . VAL A 1 129 ? -15.393 -15.478 31.968 1.00 96.75 129 VAL A N 1
ATOM 1001 C CA . VAL A 1 129 ? -14.787 -15.468 33.303 1.00 96.75 129 VAL A CA 1
ATOM 1002 C C . VAL A 1 129 ? -14.685 -14.024 33.776 1.00 96.75 129 VAL A C 1
ATOM 1004 O O . VAL A 1 129 ? -14.540 -13.129 32.943 1.00 96.75 129 VAL A O 1
ATOM 1007 N N . ASP A 1 130 ? -14.755 -13.791 35.085 1.00 95.44 130 ASP A N 1
ATOM 1008 C CA . ASP A 1 130 ? -14.665 -12.436 35.629 1.00 95.44 130 ASP A CA 1
ATOM 1009 C C . ASP A 1 130 ? -13.337 -11.788 35.232 1.00 95.44 130 ASP A C 1
ATOM 1011 O O . ASP A 1 130 ? -12.266 -12.402 35.296 1.00 95.44 130 ASP A O 1
ATOM 1015 N N . ARG A 1 131 ? -13.405 -10.526 34.810 1.00 94.56 131 ARG A N 1
ATOM 1016 C CA . ARG A 1 131 ? -12.226 -9.729 34.477 1.00 94.56 131 ARG A CA 1
ATOM 1017 C C . ARG A 1 131 ? -12.224 -8.457 35.286 1.00 94.56 131 ARG A C 1
ATOM 1019 O O . ARG A 1 131 ? -13.214 -7.743 35.338 1.00 94.56 131 ARG A O 1
ATOM 1026 N N . THR A 1 132 ? -11.068 -8.124 35.834 1.00 94.06 132 THR A N 1
ATOM 1027 C CA . THR A 1 132 ? -10.859 -6.848 36.507 1.00 94.06 132 THR A CA 1
ATOM 1028 C C . THR A 1 132 ? -9.802 -6.060 35.754 1.00 94.06 132 THR A C 1
ATOM 1030 O O . THR A 1 132 ? -8.693 -6.546 35.519 1.00 94.06 132 THR A O 1
ATOM 1033 N N . LEU A 1 133 ? -10.149 -4.834 35.375 1.00 93.69 133 LEU A N 1
ATOM 1034 C CA . LEU A 1 133 ? -9.213 -3.857 34.842 1.00 93.69 133 LEU A CA 1
ATOM 1035 C C . LEU A 1 133 ? -8.814 -2.916 35.973 1.00 93.69 133 LEU A C 1
ATOM 1037 O O . LEU A 1 133 ? -9.634 -2.137 36.462 1.00 93.69 133 LEU A O 1
ATOM 1041 N N . SER A 1 134 ? -7.552 -2.977 36.391 1.00 93.50 134 SER A N 1
ATOM 1042 C CA . SER A 1 134 ? -6.980 -1.971 37.292 1.00 93.50 134 SER A CA 1
ATOM 1043 C C . SER A 1 134 ? -6.884 -0.604 36.596 1.00 93.50 134 SER A C 1
ATOM 1045 O O . SER A 1 134 ? -6.869 -0.559 35.363 1.00 93.50 134 SER A O 1
ATOM 1047 N N . PRO A 1 135 ? -6.790 0.514 37.337 1.00 93.69 135 PRO A N 1
ATOM 1048 C CA . PRO A 1 135 ? -6.545 1.832 36.748 1.00 93.69 135 PRO A CA 1
ATOM 1049 C C . PRO A 1 135 ? -5.362 1.831 35.775 1.00 93.69 135 PRO A C 1
ATOM 1051 O O . PRO A 1 135 ? -4.295 1.303 36.088 1.00 93.69 135 PRO A O 1
ATOM 1054 N N . GLY A 1 136 ? -5.567 2.382 34.578 1.00 92.69 136 GLY A N 1
ATOM 1055 C CA . GLY A 1 136 ? -4.577 2.409 33.498 1.00 92.69 136 GLY A CA 1
ATOM 1056 C C . GLY A 1 136 ? -4.408 1.090 32.733 1.00 92.69 136 GLY A C 1
ATOM 1057 O O . GLY A 1 136 ? -3.726 1.071 31.710 1.00 92.69 136 GLY A O 1
ATOM 1058 N N . GLN A 1 137 ? -5.032 -0.010 33.167 1.00 94.94 137 GLN A N 1
ATOM 1059 C CA . GLN A 1 137 ? -4.990 -1.274 32.434 1.00 94.94 137 GLN A CA 1
ATOM 1060 C C . GLN A 1 137 ? -5.875 -1.200 31.183 1.00 94.94 137 GLN A C 1
ATOM 1062 O O . GLN A 1 137 ? -7.023 -0.755 31.241 1.00 94.94 137 GLN A O 1
ATOM 1067 N N . THR A 1 138 ? -5.342 -1.693 30.065 1.00 96.38 138 THR A N 1
ATOM 1068 C CA . THR A 1 138 ? -6.020 -1.732 28.765 1.00 96.38 138 THR A CA 1
ATOM 1069 C C . THR A 1 138 ? -6.396 -3.161 28.393 1.00 96.38 138 THR A C 1
ATOM 1071 O O . THR A 1 138 ? -5.532 -4.038 28.352 1.00 96.38 138 THR A O 1
ATOM 1074 N N . LEU A 1 139 ? -7.666 -3.383 28.060 1.00 96.62 139 LEU A N 1
ATOM 1075 C CA . LEU A 1 139 ? -8.105 -4.545 27.290 1.00 96.62 139 LEU A CA 1
ATOM 1076 C C . LEU A 1 139 ? -7.871 -4.263 25.803 1.00 96.62 139 LEU A C 1
ATOM 1078 O O . LEU A 1 139 ? -8.297 -3.217 25.311 1.00 96.62 139 LEU A O 1
ATOM 1082 N N . ARG A 1 140 ? -7.193 -5.161 25.086 1.00 98.19 140 ARG A N 1
ATOM 1083 C CA . ARG A 1 140 ? -6.897 -4.981 23.660 1.00 98.19 140 ARG A CA 1
ATOM 1084 C C . ARG A 1 140 ? -7.808 -5.862 22.819 1.00 98.19 140 ARG A C 1
ATOM 1086 O O . ARG A 1 140 ? -7.992 -7.034 23.122 1.00 98.19 140 ARG A O 1
ATOM 1093 N N . ILE A 1 141 ? -8.346 -5.301 21.747 1.00 98.25 141 ILE A N 1
ATOM 1094 C CA . ILE A 1 141 ? -9.211 -5.990 20.793 1.00 98.25 141 ILE A CA 1
ATOM 1095 C C . ILE A 1 141 ? -8.616 -5.784 19.406 1.00 98.25 141 ILE A C 1
ATOM 1097 O O . ILE A 1 141 ? -8.280 -4.664 19.030 1.00 98.25 141 ILE A O 1
ATOM 1101 N N . GLN A 1 142 ? -8.459 -6.861 18.650 1.00 98.25 142 GLN A N 1
ATOM 1102 C CA . GLN A 1 142 ? -8.005 -6.835 17.268 1.00 98.25 142 GLN A CA 1
ATOM 1103 C C . GLN A 1 142 ? -9.157 -7.262 16.365 1.00 98.25 142 GLN A C 1
ATOM 1105 O O . GLN A 1 142 ? -9.689 -8.354 16.528 1.00 98.25 142 GLN A O 1
ATOM 1110 N N . ILE A 1 143 ? -9.493 -6.428 15.387 1.00 97.81 143 ILE A N 1
ATOM 1111 C CA . ILE A 1 143 ? -10.474 -6.734 14.345 1.00 97.81 143 ILE A CA 1
ATOM 1112 C C . ILE A 1 143 ? -9.699 -6.850 13.038 1.00 97.81 143 ILE A C 1
ATOM 1114 O O . ILE A 1 143 ? -8.996 -5.912 12.661 1.00 97.81 143 ILE A O 1
ATOM 1118 N N . SER A 1 144 ? -9.773 -8.008 12.389 1.00 97.69 144 SER A N 1
ATOM 1119 C CA . SER A 1 144 ? -9.000 -8.315 11.177 1.00 97.69 144 SER A CA 1
ATOM 1120 C C . SER A 1 144 ? -9.915 -8.460 9.964 1.00 97.69 144 SER A C 1
ATOM 1122 O O . SER A 1 144 ? -11.132 -8.500 10.108 1.00 97.69 144 SER A O 1
ATOM 1124 N N . GLU A 1 145 ? -9.319 -8.551 8.775 1.00 97.31 145 GLU A N 1
ATOM 1125 C CA . GLU A 1 145 ? -10.027 -8.749 7.502 1.00 97.31 145 GLU A CA 1
ATOM 1126 C C . GLU A 1 145 ? -10.979 -7.611 7.093 1.00 97.31 145 GLU A C 1
ATOM 1128 O O . GLU A 1 145 ? -11.847 -7.791 6.245 1.00 97.31 145 GLU A O 1
ATOM 1133 N N . ILE A 1 146 ? -10.800 -6.405 7.643 1.00 97.44 146 ILE A N 1
ATOM 1134 C CA . ILE A 1 146 ? -11.639 -5.251 7.293 1.00 97.44 146 ILE A CA 1
ATOM 1135 C C . ILE A 1 146 ? -11.290 -4.780 5.878 1.00 97.44 146 ILE A C 1
ATOM 1137 O O . ILE A 1 146 ? -10.176 -4.312 5.635 1.00 97.44 146 ILE A O 1
ATOM 1141 N N . VAL A 1 147 ? -12.251 -4.828 4.961 1.00 97.56 147 VAL A N 1
ATOM 1142 C CA . VAL A 1 147 ? -12.113 -4.280 3.607 1.00 97.56 147 VAL A CA 1
ATOM 1143 C C . VAL A 1 147 ? -13.022 -3.062 3.470 1.00 97.56 147 VAL A C 1
ATOM 1145 O O . VAL A 1 147 ? -14.219 -3.155 3.720 1.00 97.56 147 VAL A O 1
ATOM 1148 N N . SER A 1 148 ? -12.452 -1.925 3.069 1.00 96.88 148 SER A N 1
ATOM 1149 C CA . SER A 1 148 ? -13.206 -0.712 2.732 1.00 96.88 148 SER A CA 1
ATOM 1150 C C . SER A 1 148 ? -13.261 -0.530 1.221 1.00 96.88 148 SER A C 1
ATOM 1152 O O . SER A 1 148 ? -12.240 -0.645 0.541 1.00 96.88 148 SER A O 1
ATOM 1154 N N . ASP A 1 149 ? -14.455 -0.228 0.726 1.00 95.81 149 ASP A N 1
ATOM 1155 C CA . ASP A 1 149 ? -14.799 0.102 -0.660 1.00 95.81 149 ASP A CA 1
ATOM 1156 C C . ASP A 1 149 ? -15.608 1.413 -0.770 1.00 95.81 149 ASP A C 1
ATOM 1158 O O . ASP A 1 149 ? -16.110 1.756 -1.839 1.00 95.81 149 ASP A O 1
ATOM 1162 N N . MET A 1 150 ? -15.739 2.151 0.335 1.00 95.19 150 MET A N 1
ATOM 1163 C CA . MET A 1 150 ? -16.416 3.451 0.383 1.00 95.19 150 MET A CA 1
ATOM 1164 C C . MET A 1 150 ? -15.466 4.575 -0.054 1.00 95.19 150 MET A C 1
ATOM 1166 O O . MET A 1 150 ? -14.261 4.363 -0.056 1.00 95.19 150 MET A O 1
ATOM 1170 N N . PRO A 1 151 ? -15.934 5.793 -0.377 1.00 95.94 151 PRO A N 1
ATOM 1171 C CA . PRO A 1 151 ? -15.042 6.922 -0.659 1.00 95.94 151 PRO A CA 1
ATOM 1172 C C . PRO A 1 151 ? -14.040 7.206 0.474 1.00 95.94 151 PRO A C 1
ATOM 1174 O O . PRO A 1 151 ? -14.326 6.933 1.647 1.00 95.94 151 PRO A O 1
ATOM 1177 N N . ASP A 1 152 ? -12.867 7.745 0.124 1.00 96.88 152 ASP A N 1
ATOM 1178 C CA . ASP A 1 152 ? -11.845 8.165 1.093 1.00 96.88 152 ASP A CA 1
ATOM 1179 C C . ASP A 1 152 ? -12.420 9.198 2.070 1.00 96.88 152 ASP A C 1
ATOM 1181 O O . ASP A 1 152 ? -13.229 10.047 1.701 1.00 96.88 152 ASP A O 1
ATOM 1185 N N . GLY A 1 153 ? -11.983 9.141 3.326 1.00 96.44 153 GLY A N 1
ATOM 1186 C CA . GLY A 1 153 ? -12.474 10.044 4.362 1.00 96.44 153 GLY A CA 1
ATOM 1187 C C . GLY A 1 153 ? -12.570 9.402 5.743 1.00 96.44 153 GLY A C 1
ATOM 1188 O O . GLY A 1 153 ? -12.213 8.232 5.930 1.00 96.44 153 GLY A O 1
ATOM 1189 N N . PRO A 1 154 ? -13.021 10.171 6.744 1.00 96.75 154 PRO A N 1
ATOM 1190 C CA . PRO A 1 154 ? -13.201 9.667 8.093 1.00 96.75 154 PRO A CA 1
ATOM 1191 C C . PRO A 1 154 ? -14.461 8.797 8.212 1.00 96.75 154 PRO A C 1
ATOM 1193 O O . PRO A 1 154 ? -15.508 9.111 7.657 1.00 96.75 154 PRO A O 1
ATOM 1196 N N . SER A 1 155 ? -14.368 7.740 9.013 1.00 95.44 155 SER A N 1
ATOM 1197 C CA . SER A 1 155 ? -15.496 6.986 9.563 1.00 95.44 155 SER A CA 1
ATOM 1198 C C . SER A 1 155 ? -15.428 7.015 11.089 1.00 95.44 155 SER A C 1
ATOM 1200 O O . SER A 1 155 ? -14.350 7.130 11.680 1.00 95.44 155 SER A O 1
ATOM 1202 N N . SER A 1 156 ? -16.576 6.881 11.744 1.00 92.62 156 SER A N 1
ATOM 1203 C CA . SER A 1 156 ? -16.666 6.815 13.205 1.00 92.62 156 SER A CA 1
ATOM 1204 C C . SER A 1 156 ? -16.761 5.372 13.696 1.00 92.62 156 SER A C 1
ATOM 1206 O O . SER A 1 156 ? -17.342 4.516 13.023 1.00 92.62 156 SER A O 1
ATOM 1208 N N . ALA A 1 157 ? -16.206 5.123 14.881 1.00 94.00 157 ALA A N 1
ATOM 1209 C CA . ALA A 1 157 ? -16.462 3.925 15.664 1.00 94.00 157 ALA A CA 1
ATOM 1210 C C . ALA A 1 157 ? -17.233 4.306 16.932 1.00 94.00 157 ALA A C 1
ATOM 1212 O O . ALA A 1 157 ? -17.072 5.401 17.476 1.00 94.00 157 ALA A O 1
ATOM 1213 N N . TYR A 1 158 ? -18.076 3.399 17.400 1.00 93.12 158 TYR A N 1
ATOM 1214 C CA . TYR A 1 158 ? -18.911 3.584 18.578 1.00 93.12 158 TYR A CA 1
ATOM 1215 C C . TYR A 1 158 ? -18.590 2.498 19.580 1.00 93.12 158 TYR A C 1
ATOM 1217 O O . TYR A 1 158 ? -18.359 1.348 19.211 1.00 93.12 158 TYR A O 1
ATOM 1225 N N . PHE A 1 159 ? -18.593 2.868 20.850 1.00 93.06 159 PHE A N 1
ATOM 1226 C CA . PHE A 1 159 ? -18.368 1.956 21.952 1.00 93.06 159 PHE A CA 1
ATOM 1227 C C . PHE A 1 159 ? -19.472 2.109 22.984 1.00 93.06 159 PHE A C 1
ATOM 1229 O O . PHE A 1 159 ? -19.881 3.230 23.298 1.00 93.06 159 PHE A O 1
ATOM 1236 N N . ARG A 1 160 ? -19.898 0.983 23.550 1.00 90.81 160 ARG A N 1
ATOM 1237 C CA . ARG A 1 160 ? -20.765 0.942 24.724 1.00 90.81 160 ARG A CA 1
ATOM 1238 C C . ARG A 1 160 ? -20.327 -0.174 25.661 1.00 90.81 160 ARG A C 1
ATOM 1240 O O . ARG A 1 160 ? -19.899 -1.233 25.212 1.00 90.81 160 ARG A O 1
ATOM 1247 N N . ALA A 1 161 ? -20.470 0.058 26.959 1.00 91.06 161 ALA A N 1
ATOM 1248 C CA . ALA A 1 161 ? -20.317 -0.973 27.975 1.00 91.06 161 ALA A CA 1
ATOM 1249 C C . ALA A 1 161 ? -21.617 -1.125 28.768 1.00 91.06 161 ALA A C 1
ATOM 1251 O O . ALA A 1 161 ? -22.184 -0.132 29.219 1.00 91.06 161 ALA A O 1
ATOM 1252 N N . ASP A 1 162 ? -22.049 -2.368 28.948 1.00 88.50 162 ASP A N 1
ATOM 1253 C CA . ASP A 1 162 ? -23.177 -2.750 29.790 1.00 88.50 162 ASP A CA 1
ATOM 1254 C C . ASP A 1 162 ? -22.662 -3.436 31.064 1.00 88.50 162 ASP A C 1
ATOM 1256 O O . ASP A 1 162 ? -21.780 -4.302 31.001 1.00 88.50 162 ASP A O 1
ATOM 1260 N N . SER A 1 163 ? -23.233 -3.078 32.218 1.00 84.06 163 SER A N 1
ATOM 1261 C CA . SER A 1 163 ? -23.098 -3.814 33.483 1.00 84.06 163 SER A CA 1
ATOM 1262 C C . SER A 1 163 ? -24.446 -4.397 33.907 1.00 84.06 163 SER A C 1
ATOM 1264 O O . SER A 1 163 ? -25.503 -3.936 33.478 1.00 84.06 163 SER A O 1
ATOM 1266 N N . LYS A 1 164 ? -24.404 -5.441 34.742 1.00 70.81 164 LYS A N 1
ATOM 1267 C CA . LYS A 1 164 ? -25.594 -6.175 35.192 1.00 70.81 164 LYS A CA 1
ATOM 1268 C C . LYS A 1 164 ? -26.521 -5.349 36.076 1.00 70.81 164 LYS A C 1
ATOM 1270 O O . LYS A 1 164 ? -27.735 -5.507 35.999 1.00 70.81 164 LYS A O 1
ATOM 1275 N N . ASP A 1 165 ? -25.927 -4.531 36.934 1.00 63.97 165 ASP A N 1
ATOM 1276 C CA . ASP A 1 165 ? -26.623 -3.944 38.077 1.00 63.97 165 ASP A CA 1
ATOM 1277 C C . ASP A 1 165 ? -27.100 -2.518 37.796 1.00 63.97 165 ASP A C 1
ATOM 1279 O O . ASP A 1 165 ? -27.564 -1.829 38.693 1.00 63.97 165 ASP A O 1
ATOM 1283 N N . GLY A 1 166 ? -26.969 -2.048 36.550 1.00 54.91 166 GLY A N 1
ATOM 1284 C CA . GLY A 1 166 ? -27.197 -0.637 36.252 1.00 54.91 166 GLY A CA 1
ATOM 1285 C C . GLY A 1 166 ? -26.202 0.280 36.968 1.00 54.91 166 GLY A C 1
ATOM 1286 O O . GLY A 1 166 ? -26.392 1.483 36.912 1.00 54.91 166 GLY A O 1
ATOM 1287 N N . ASP A 1 167 ? -25.132 -0.272 37.568 1.00 50.47 167 ASP A N 1
ATOM 1288 C CA . ASP A 1 167 ? -24.043 0.437 38.267 1.00 50.47 167 ASP A CA 1
ATOM 1289 C C . ASP A 1 167 ? -23.363 1.505 37.392 1.00 50.47 167 ASP A C 1
ATOM 1291 O O . ASP A 1 167 ? -22.718 2.425 37.892 1.00 50.47 167 ASP A O 1
ATOM 1295 N N . PHE A 1 168 ? -23.535 1.426 36.067 1.00 58.28 168 PHE A N 1
ATOM 1296 C CA . PHE A 1 168 ? -23.399 2.594 35.197 1.00 58.28 168 PHE A CA 1
ATOM 1297 C C . PHE A 1 168 ? -24.684 3.438 35.259 1.00 58.28 168 PHE A C 1
ATOM 1299 O O . PHE A 1 168 ? -25.367 3.575 34.251 1.00 58.28 168 PHE A O 1
ATOM 1306 N N . ASP A 1 169 ? -25.011 3.921 36.461 1.00 49.69 169 ASP A N 1
ATOM 1307 C CA . ASP A 1 169 ? -26.124 4.794 36.876 1.00 49.69 169 ASP A CA 1
ATOM 1308 C C . ASP A 1 169 ? -27.184 5.105 35.792 1.00 49.69 169 ASP A C 1
ATOM 1310 O O . ASP A 1 169 ? -27.265 6.239 35.344 1.00 49.69 169 ASP A O 1
ATOM 1314 N N . GLU A 1 170 ? -27.940 4.113 35.289 1.00 47.66 170 GLU A N 1
ATOM 1315 C CA . GLU A 1 170 ? -28.989 4.223 34.233 1.00 47.66 170 GLU A CA 1
ATOM 1316 C C . GLU A 1 170 ? -28.655 5.054 32.958 1.00 47.66 170 GLU A C 1
ATOM 1318 O O . GLU A 1 170 ? -29.462 5.171 32.034 1.00 47.66 170 GLU A O 1
ATOM 1323 N N . ALA A 1 171 ? -27.439 5.575 32.849 1.00 50.28 171 ALA A N 1
ATOM 1324 C CA . ALA A 1 171 ? -26.961 6.514 31.858 1.00 50.28 171 ALA A CA 1
ATOM 1325 C C . ALA A 1 171 ? -25.908 5.770 31.052 1.00 50.28 171 ALA A C 1
ATOM 1327 O O . ALA A 1 171 ? -24.710 5.803 31.334 1.00 50.28 171 ALA A O 1
ATOM 1328 N N . TRP A 1 172 ? -26.402 5.036 30.059 1.00 59.91 172 TRP A N 1
ATOM 1329 C CA . TRP A 1 172 ? -25.629 4.273 29.089 1.00 59.91 172 TRP A CA 1
ATOM 1330 C C . TRP A 1 172 ? -24.334 5.009 28.716 1.00 59.91 172 TRP A C 1
ATOM 1332 O O . TRP A 1 172 ? -24.378 6.076 28.096 1.00 59.91 172 TRP A O 1
ATOM 1342 N N . PHE A 1 173 ? -23.168 4.448 29.061 1.00 61.28 173 PHE A N 1
ATOM 1343 C CA . PHE A 1 173 ? -21.906 5.002 28.578 1.00 61.28 173 PHE A CA 1
ATOM 1344 C C . PHE A 1 173 ? -21.738 4.592 27.118 1.00 61.28 173 PHE A C 1
ATOM 1346 O O . PHE A 1 173 ? -21.177 3.542 26.806 1.00 61.28 173 PHE A O 1
ATOM 1353 N N . SER A 1 174 ? -22.283 5.413 26.225 1.00 77.00 174 SER A N 1
ATOM 1354 C CA . SER A 1 174 ? -21.988 5.365 24.800 1.00 77.00 174 SER A CA 1
ATOM 1355 C C . SER A 1 174 ? -21.019 6.489 24.470 1.00 77.00 174 SER A C 1
ATOM 1357 O O . SER A 1 174 ? -21.226 7.638 24.857 1.00 77.00 174 SER A O 1
ATOM 1359 N N . THR A 1 175 ? -19.932 6.157 23.787 1.00 88.00 175 THR A N 1
ATOM 1360 C CA . THR A 1 175 ? -18.981 7.159 23.318 1.00 88.00 175 THR A CA 1
ATOM 1361 C C . THR A 1 175 ? -18.554 6.853 21.896 1.00 88.00 175 THR A C 1
ATOM 1363 O O . THR A 1 175 ? -18.492 5.696 21.470 1.00 88.00 175 THR A O 1
ATOM 1366 N N . ILE A 1 176 ? -18.270 7.914 21.156 1.00 89.00 176 ILE A N 1
ATOM 1367 C CA . ILE A 1 176 ? -17.680 7.838 19.827 1.00 89.00 176 ILE A CA 1
ATOM 1368 C C . ILE A 1 176 ? -16.167 7.850 20.015 1.00 89.00 176 ILE A C 1
ATOM 1370 O O . ILE A 1 176 ? -15.641 8.639 20.800 1.00 89.00 176 ILE A O 1
ATOM 1374 N N . PHE A 1 177 ? -15.458 6.996 19.285 1.00 92.38 177 PHE A N 1
ATOM 1375 C CA . PHE A 1 177 ? -14.003 7.031 19.228 1.00 92.38 177 PHE A CA 1
ATOM 1376 C C . PHE A 1 177 ? -13.518 6.909 17.783 1.00 92.38 177 PHE A C 1
ATOM 1378 O O . PHE A 1 177 ? -14.179 6.331 16.918 1.00 92.38 177 PHE A O 1
ATOM 1385 N N . GLY A 1 178 ? -12.373 7.526 17.504 1.00 86.00 178 GLY A N 1
ATOM 1386 C CA . GLY A 1 178 ? -11.865 7.709 16.147 1.00 86.00 178 GLY A CA 1
ATOM 1387 C C . GLY A 1 178 ? -11.649 9.175 15.784 1.00 86.00 178 GLY A C 1
ATOM 1388 O O . GLY A 1 178 ? -11.712 10.036 16.661 1.00 86.00 178 GLY A O 1
ATOM 1389 N N . PRO A 1 179 ? -11.329 9.463 14.514 1.00 95.31 179 PRO A N 1
ATOM 1390 C CA . PRO A 1 179 ? -11.804 8.734 13.333 1.00 95.31 179 PRO A CA 1
ATOM 1391 C C . PRO A 1 179 ? -10.962 7.515 12.915 1.00 95.31 179 PRO A C 1
ATOM 1393 O O . PRO A 1 179 ? -9.759 7.440 13.179 1.00 95.31 179 PRO A O 1
ATOM 1396 N N . VAL A 1 180 ? -11.606 6.589 12.198 1.00 97.12 180 VAL A N 1
ATOM 1397 C CA . VAL A 1 180 ? -10.941 5.649 11.282 1.00 97.12 180 VAL A CA 1
ATOM 1398 C C . VAL A 1 180 ? -10.771 6.352 9.943 1.00 97.12 180 VAL A C 1
ATOM 1400 O O . VAL A 1 180 ? -11.748 6.844 9.386 1.00 97.12 180 VAL A O 1
ATOM 1403 N N . ILE A 1 181 ? -9.549 6.429 9.428 1.00 97.75 181 ILE A N 1
ATOM 1404 C CA . ILE A 1 181 ? -9.252 7.164 8.193 1.00 97.75 181 ILE A CA 1
ATOM 1405 C C . ILE A 1 181 ? -9.131 6.176 7.031 1.00 97.75 181 ILE A C 1
ATOM 1407 O O . ILE A 1 181 ? -8.219 5.354 7.018 1.00 97.75 181 ILE A O 1
ATOM 1411 N N . LYS A 1 182 ? -10.054 6.240 6.068 1.00 97.31 182 LYS A N 1
ATOM 1412 C CA . LYS A 1 182 ? -10.009 5.453 4.827 1.00 97.31 182 LYS A CA 1
ATOM 1413 C C . LYS A 1 182 ? -9.211 6.213 3.781 1.00 97.31 182 LYS A C 1
ATOM 1415 O O . LYS A 1 182 ? -9.578 7.340 3.446 1.00 97.31 182 LYS A O 1
ATOM 1420 N N . THR A 1 183 ? -8.129 5.621 3.293 1.00 97.88 183 THR A N 1
ATOM 1421 C CA . THR A 1 183 ? -7.234 6.272 2.329 1.00 97.88 183 THR A CA 1
ATOM 1422 C C . THR A 1 183 ? -6.575 5.259 1.407 1.00 97.88 183 THR A C 1
ATOM 1424 O O . THR A 1 183 ? -6.283 4.131 1.797 1.00 97.88 183 THR A O 1
ATOM 1427 N N . HIS A 1 184 ? -6.211 5.686 0.201 1.00 96.62 184 HIS A N 1
ATOM 1428 C CA . HIS A 1 184 ? -5.387 4.880 -0.712 1.00 96.62 184 HIS A CA 1
ATOM 1429 C C . HIS A 1 184 ? -3.903 4.782 -0.300 1.00 96.62 184 HIS A C 1
ATOM 1431 O O . HIS A 1 184 ? -3.123 4.066 -0.937 1.00 96.62 184 HIS A O 1
ATOM 1437 N N . HIS A 1 185 ? -3.500 5.499 0.753 1.00 96.69 185 HIS A N 1
ATOM 1438 C CA . HIS A 1 185 ? -2.148 5.480 1.302 1.00 96.69 185 HIS A CA 1
ATOM 1439 C C . HIS A 1 185 ? -2.172 5.272 2.814 1.00 96.69 185 HIS A C 1
ATOM 1441 O O . HIS A 1 185 ? -3.018 5.825 3.505 1.00 96.69 185 HIS A O 1
ATOM 1447 N N . VAL A 1 186 ? -1.227 4.518 3.357 1.00 96.88 186 VAL A N 1
ATOM 1448 C CA . VAL A 1 186 ? -1.145 4.236 4.791 1.00 96.88 186 VAL A CA 1
ATOM 1449 C C . VAL A 1 186 ? 0.266 4.448 5.309 1.00 96.88 186 VAL A C 1
ATOM 1451 O O . VAL A 1 186 ? 1.241 4.238 4.591 1.00 96.88 186 VAL A O 1
ATOM 1454 N N . GLN A 1 187 ? 0.379 4.809 6.586 1.00 96.44 187 GLN A N 1
ATOM 1455 C CA . GLN A 1 187 ? 1.653 4.818 7.296 1.00 96.44 187 GLN A CA 1
ATOM 1456 C C . GLN A 1 187 ? 1.754 3.588 8.204 1.00 96.44 187 GLN A C 1
ATOM 1458 O O . GLN A 1 187 ? 0.875 3.336 9.036 1.00 96.44 187 GLN A O 1
ATOM 1463 N N . ARG A 1 188 ? 2.825 2.805 8.051 1.00 94.75 188 ARG A N 1
ATOM 1464 C CA . ARG A 1 188 ? 3.091 1.578 8.820 1.00 94.75 188 ARG A CA 1
ATOM 1465 C C . ARG A 1 188 ? 4.570 1.499 9.154 1.00 94.75 188 ARG A C 1
ATOM 1467 O O . ARG A 1 188 ? 5.391 1.608 8.256 1.00 94.75 188 ARG A O 1
ATOM 1474 N N . LYS A 1 189 ? 4.928 1.297 10.428 1.00 94.50 189 LYS A N 1
ATOM 1475 C CA . LYS A 1 189 ? 6.330 1.089 10.857 1.00 94.50 189 LYS A CA 1
ATOM 1476 C C . LYS A 1 189 ? 7.308 2.145 10.280 1.00 94.50 189 LYS A C 1
ATOM 1478 O O . LYS A 1 189 ? 8.385 1.792 9.811 1.00 94.50 189 LYS A O 1
ATOM 1483 N N . ASN A 1 190 ? 6.921 3.428 10.282 1.00 94.88 190 ASN A N 1
ATOM 1484 C CA . ASN A 1 190 ? 7.667 4.551 9.674 1.00 94.88 190 ASN A CA 1
ATOM 1485 C C . ASN A 1 190 ? 7.882 4.464 8.148 1.00 94.88 190 ASN A C 1
ATOM 1487 O O . ASN A 1 190 ? 8.850 5.007 7.623 1.00 94.88 190 ASN A O 1
ATOM 1491 N N . ARG A 1 191 ? 6.977 3.795 7.432 1.00 96.19 191 ARG A N 1
ATOM 1492 C CA . ARG A 1 191 ? 6.962 3.669 5.970 1.00 96.19 191 ARG A CA 1
ATOM 1493 C C . ARG A 1 191 ? 5.606 4.092 5.422 1.00 96.19 191 ARG A C 1
ATOM 1495 O O . ARG A 1 191 ? 4.608 4.005 6.139 1.00 96.19 191 ARG A O 1
ATOM 1502 N N . ILE A 1 192 ? 5.575 4.516 4.165 1.00 96.81 192 ILE A N 1
ATOM 1503 C CA . ILE A 1 192 ? 4.367 4.895 3.432 1.00 96.81 192 ILE A CA 1
ATOM 1504 C C . ILE A 1 192 ? 4.072 3.802 2.404 1.00 96.81 192 ILE A C 1
ATOM 1506 O O . ILE A 1 192 ? 4.904 3.514 1.549 1.00 96.81 192 ILE A O 1
ATOM 1510 N N . GLY A 1 193 ? 2.891 3.198 2.487 1.00 96.88 193 GLY A N 1
ATOM 1511 C CA . GLY A 1 193 ? 2.364 2.302 1.460 1.00 96.88 193 GLY A CA 1
ATOM 1512 C C . GLY A 1 193 ? 1.275 3.005 0.659 1.00 96.88 193 GLY A C 1
ATOM 1513 O O . GLY A 1 193 ? 0.379 3.586 1.261 1.00 96.88 193 GLY A O 1
ATOM 1514 N N . ILE A 1 194 ? 1.318 2.954 -0.671 1.00 96.56 194 ILE A N 1
ATOM 1515 C CA . ILE A 1 194 ? 0.221 3.362 -1.562 1.00 96.56 194 ILE A CA 1
ATOM 1516 C C . ILE A 1 194 ? -0.278 2.104 -2.269 1.00 96.56 194 ILE A C 1
ATOM 1518 O O . ILE A 1 194 ? 0.489 1.434 -2.958 1.00 96.56 194 ILE A O 1
ATOM 1522 N N . GLY A 1 195 ? -1.545 1.741 -2.066 1.00 94.94 195 GLY A N 1
ATOM 1523 C CA . GLY A 1 195 ? -2.099 0.484 -2.590 1.00 94.94 195 GLY A CA 1
ATOM 1524 C C . GLY A 1 195 ? -1.547 -0.799 -1.938 1.00 94.94 195 GLY A C 1
ATOM 1525 O O . GLY A 1 195 ? -1.842 -1.894 -2.415 1.00 94.94 195 GLY A O 1
ATOM 1526 N N . THR A 1 196 ? -0.769 -0.689 -0.856 1.00 95.19 196 THR A N 1
ATOM 1527 C CA . THR A 1 196 ? -0.285 -1.812 -0.031 1.00 95.19 196 THR A CA 1
ATOM 1528 C C . THR A 1 196 ? -0.422 -1.488 1.457 1.00 95.19 196 THR A C 1
ATOM 1530 O O . THR A 1 196 ? -0.229 -0.341 1.864 1.00 95.19 196 THR A O 1
ATOM 1533 N N . ASN A 1 197 ? -0.783 -2.486 2.269 1.00 94.81 197 ASN A N 1
ATOM 1534 C CA . ASN A 1 197 ? -0.929 -2.362 3.722 1.00 94.81 197 ASN A CA 1
ATOM 1535 C C . ASN A 1 197 ? 0.328 -2.811 4.500 1.00 94.81 197 ASN A C 1
ATOM 1537 O O . ASN A 1 197 ? 0.393 -2.584 5.709 1.00 94.81 197 ASN A O 1
ATOM 1541 N N . ASP A 1 198 ? 1.318 -3.400 3.821 1.00 95.81 198 ASP A N 1
ATOM 1542 C CA . ASP A 1 198 ? 2.591 -3.865 4.387 1.00 95.81 198 ASP A CA 1
ATOM 1543 C C . ASP A 1 198 ? 3.767 -3.394 3.508 1.00 95.81 198 ASP A C 1
ATOM 1545 O O . ASP A 1 198 ? 4.305 -4.159 2.708 1.00 95.81 198 ASP A O 1
ATOM 1549 N N . PRO A 1 199 ? 4.141 -2.103 3.582 1.00 96.69 199 PRO A N 1
ATOM 1550 C CA . PRO A 1 199 ? 5.208 -1.544 2.753 1.00 96.69 199 PRO A CA 1
ATOM 1551 C C . PRO A 1 199 ? 6.574 -2.197 3.040 1.00 96.69 199 PRO A C 1
ATOM 1553 O O . PRO A 1 199 ? 7.095 -2.140 4.165 1.00 96.69 199 PRO A O 1
ATOM 1556 N N . ALA A 1 200 ? 7.203 -2.764 2.004 1.00 95.94 200 ALA A N 1
ATOM 1557 C CA . ALA A 1 200 ? 8.489 -3.463 2.104 1.00 95.94 200 ALA A CA 1
ATOM 1558 C C . ALA A 1 200 ? 9.696 -2.509 2.221 1.00 95.94 200 ALA A C 1
ATOM 1560 O O . ALA A 1 200 ? 10.729 -2.875 2.790 1.00 95.94 200 ALA A O 1
ATOM 1561 N N . VAL A 1 201 ? 9.541 -1.267 1.755 1.00 95.25 201 VAL A N 1
ATOM 1562 C CA . VAL A 1 201 ? 10.546 -0.185 1.751 1.00 95.25 201 VAL A CA 1
ATOM 1563 C C . VAL A 1 201 ? 9.936 1.133 2.260 1.00 95.25 201 VAL A C 1
ATOM 1565 O O . VAL A 1 201 ? 8.764 1.168 2.621 1.00 95.25 201 VAL A O 1
ATOM 1568 N N . THR A 1 202 ? 10.716 2.220 2.342 1.00 94.31 202 THR A N 1
ATOM 1569 C CA . THR A 1 202 ? 10.267 3.510 2.915 1.00 94.31 202 THR A CA 1
ATOM 1570 C C . THR A 1 202 ? 9.026 4.089 2.231 1.00 94.31 202 THR A C 1
ATOM 1572 O O . THR A 1 202 ? 8.116 4.540 2.922 1.00 94.31 202 THR A O 1
ATOM 1575 N N . LEU A 1 203 ? 8.983 4.055 0.898 1.00 94.44 203 LEU A N 1
ATOM 1576 C CA . LEU A 1 203 ? 7.811 4.369 0.083 1.00 94.44 203 LEU A CA 1
ATOM 1577 C C . LEU A 1 203 ? 7.573 3.189 -0.857 1.00 94.44 203 LEU A C 1
ATOM 1579 O O . LEU A 1 203 ? 8.389 2.942 -1.742 1.00 94.44 203 LEU A O 1
ATOM 1583 N N . ASP A 1 204 ? 6.481 2.465 -0.649 1.00 94.12 204 ASP A N 1
ATOM 1584 C CA . ASP A 1 204 ? 6.097 1.307 -1.452 1.00 94.12 204 ASP A CA 1
ATOM 1585 C C . ASP A 1 204 ? 4.787 1.613 -2.184 1.00 94.12 204 ASP A C 1
ATOM 1587 O O . ASP A 1 204 ? 3.761 1.879 -1.555 1.00 94.12 204 ASP A O 1
ATOM 1591 N N . VAL A 1 205 ? 4.828 1.639 -3.516 1.00 94.25 205 VAL A N 1
ATOM 1592 C CA . VAL A 1 205 ? 3.678 1.976 -4.362 1.00 94.25 205 VAL A CA 1
ATOM 1593 C C . VAL A 1 205 ? 3.308 0.756 -5.190 1.00 94.25 205 VAL A C 1
ATOM 1595 O O . VAL A 1 205 ? 4.030 0.375 -6.111 1.00 94.25 205 VAL A O 1
ATOM 1598 N N . ARG A 1 206 ? 2.145 0.166 -4.909 1.00 88.88 206 ARG A N 1
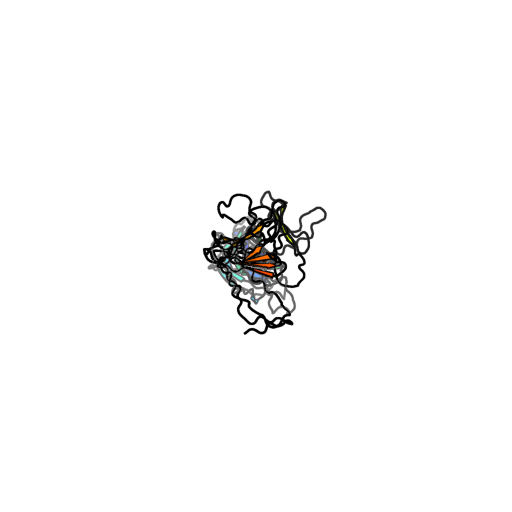ATOM 1599 C CA . ARG A 1 206 ? 1.583 -0.907 -5.729 1.00 88.88 206 ARG A CA 1
ATOM 1600 C C . ARG A 1 206 ? 0.898 -0.304 -6.954 1.00 88.88 206 ARG A C 1
ATOM 1602 O O . ARG A 1 206 ? -0.253 0.116 -6.893 1.00 88.88 206 ARG A O 1
ATOM 1609 N N . GLY A 1 207 ? 1.617 -0.270 -8.070 1.00 87.88 207 GLY A N 1
ATOM 1610 C CA . GLY A 1 207 ? 1.142 0.273 -9.342 1.00 87.88 207 GLY A CA 1
ATOM 1611 C C . GLY A 1 207 ? 2.210 1.117 -10.035 1.00 87.88 207 GLY A C 1
ATOM 1612 O O . GLY A 1 207 ? 3.368 1.138 -9.628 1.00 87.88 207 GLY A O 1
ATOM 1613 N N . GLY A 1 208 ? 1.826 1.812 -11.105 1.00 77.25 208 GLY A N 1
ATOM 1614 C CA . GLY A 1 208 ? 2.711 2.773 -11.762 1.00 77.25 208 GLY A CA 1
ATOM 1615 C C . GLY A 1 208 ? 2.791 4.082 -10.976 1.00 77.25 208 GLY A C 1
ATOM 1616 O O . GLY A 1 208 ? 1.773 4.595 -10.516 1.00 77.25 208 GLY A O 1
ATOM 1617 N N . ILE A 1 209 ? 3.984 4.663 -10.872 1.00 83.88 209 ILE A N 1
ATOM 1618 C CA . ILE A 1 209 ? 4.150 6.028 -10.369 1.00 83.88 209 ILE A CA 1
ATOM 1619 C C . ILE A 1 209 ? 4.061 6.973 -11.566 1.00 83.88 209 ILE A C 1
ATOM 1621 O O . ILE A 1 209 ? 4.834 6.850 -12.513 1.00 83.88 209 ILE A O 1
ATOM 1625 N N . ARG A 1 210 ? 3.141 7.940 -11.521 1.00 69.94 210 ARG A N 1
ATOM 1626 C CA . ARG A 1 210 ? 3.126 9.071 -12.456 1.00 69.94 210 ARG A CA 1
ATOM 1627 C C . ARG A 1 210 ? 3.640 10.315 -11.743 1.00 69.94 210 ARG A C 1
ATOM 1629 O O . ARG A 1 210 ? 2.852 11.042 -11.148 1.00 69.94 210 ARG A O 1
ATOM 1636 N N . ALA A 1 211 ? 4.935 10.593 -11.837 1.00 67.12 211 ALA A N 1
ATOM 1637 C CA . ALA A 1 211 ? 5.448 11.909 -11.480 1.00 67.12 211 ALA A CA 1
ATOM 1638 C C . ALA A 1 211 ? 5.179 12.858 -12.650 1.00 67.12 211 ALA A C 1
ATOM 1640 O O . ALA A 1 211 ? 5.718 12.696 -13.745 1.00 67.12 211 ALA A O 1
ATOM 1641 N N . LYS A 1 212 ? 4.294 13.834 -12.442 1.00 58.09 212 LYS A N 1
ATOM 1642 C CA . LYS A 1 212 ? 4.186 14.978 -13.345 1.00 58.09 212 LYS A CA 1
ATOM 1643 C C . LYS A 1 212 ? 5.118 16.050 -12.817 1.00 58.09 212 LYS A C 1
ATOM 1645 O O . LYS A 1 212 ? 4.790 16.716 -11.842 1.00 58.09 212 LYS A O 1
ATOM 1650 N N . GLY A 1 213 ? 6.262 16.187 -13.467 1.00 54.06 213 GLY A N 1
ATOM 1651 C CA . GLY A 1 213 ? 7.057 17.386 -13.320 1.00 54.06 213 GLY A CA 1
ATOM 1652 C C . GLY A 1 213 ? 6.408 18.563 -14.048 1.00 54.06 213 GLY A C 1
ATOM 1653 O O . GLY A 1 213 ? 5.831 18.367 -15.120 1.00 54.06 213 GLY A O 1
ATOM 1654 N N . GLY A 1 214 ? 6.465 19.765 -13.475 1.00 51.09 214 GLY A N 1
ATOM 1655 C CA . GLY A 1 214 ? 6.224 20.998 -14.235 1.00 51.09 214 GLY A CA 1
ATOM 1656 C C . GLY A 1 214 ? 7.421 21.305 -15.139 1.00 51.09 214 GLY A C 1
ATOM 1657 O O . GLY A 1 214 ? 8.471 20.696 -14.972 1.00 51.09 214 GLY A O 1
ATOM 1658 N N . ALA A 1 215 ? 7.301 22.246 -16.081 1.00 43.69 215 ALA A N 1
ATOM 1659 C CA . ALA A 1 215 ? 8.496 22.789 -16.737 1.00 43.69 215 ALA A CA 1
ATOM 1660 C C . ALA A 1 215 ? 9.431 23.393 -15.664 1.00 43.69 215 ALA A C 1
ATOM 1662 O O . ALA A 1 215 ? 8.910 23.943 -14.685 1.00 43.69 215 ALA A O 1
ATOM 1663 N N . PRO A 1 216 ? 10.769 23.307 -15.807 1.00 50.66 216 PRO A N 1
ATOM 1664 C CA . PRO A 1 216 ? 11.692 23.971 -14.892 1.00 50.66 216 PRO A CA 1
ATOM 1665 C C . PRO A 1 216 ? 11.286 25.436 -14.715 1.00 50.66 216 PRO A C 1
ATOM 1667 O O . PRO A 1 216 ? 11.059 26.143 -15.701 1.00 50.66 216 PRO A O 1
ATOM 1670 N N . GLY A 1 217 ? 11.159 25.887 -13.466 1.00 53.91 217 GLY A N 1
ATOM 1671 C CA . GLY A 1 217 ? 10.915 27.300 -13.198 1.00 53.91 217 GLY A CA 1
ATOM 1672 C C . GLY A 1 217 ? 12.065 28.156 -13.754 1.00 53.91 217 GLY A C 1
ATOM 1673 O O . GLY A 1 217 ? 13.192 27.659 -13.887 1.00 53.91 217 GLY A O 1
ATOM 1674 N N . PRO A 1 218 ? 11.830 29.442 -14.073 1.00 47.00 218 PRO A N 1
ATOM 1675 C CA . PRO A 1 218 ? 12.912 30.375 -14.373 1.00 47.00 218 PRO A CA 1
ATOM 1676 C C . PRO A 1 218 ? 13.948 30.330 -13.239 1.00 47.00 218 PRO A C 1
ATOM 1678 O O . PRO A 1 218 ? 13.612 30.625 -12.098 1.00 47.00 218 PRO A O 1
ATOM 1681 N N . GLY A 1 219 ? 15.184 29.919 -13.539 1.00 62.41 219 GLY A N 1
ATOM 1682 C CA . GLY A 1 219 ? 16.250 29.770 -12.537 1.00 62.41 219 GLY A CA 1
ATOM 1683 C C . GLY A 1 219 ? 16.639 28.333 -12.169 1.00 62.41 219 GLY A C 1
ATOM 1684 O O . GLY A 1 219 ? 17.515 28.162 -11.330 1.00 62.41 219 GLY A O 1
ATOM 1685 N N . GLY A 1 220 ? 16.060 27.304 -12.800 1.00 52.97 220 GLY A N 1
ATOM 1686 C CA . GLY A 1 220 ? 16.508 25.919 -12.594 1.00 52.97 220 GLY A CA 1
ATOM 1687 C C . GLY A 1 220 ? 16.055 25.301 -11.268 1.00 52.97 220 GLY A C 1
ATOM 1688 O O . GLY A 1 220 ? 16.647 24.327 -10.810 1.00 52.97 220 GLY A O 1
ATOM 1689 N N . GLU A 1 221 ? 15.004 25.842 -10.646 1.00 50.69 221 GLU A N 1
ATOM 1690 C CA . GLU A 1 221 ? 14.399 25.214 -9.474 1.00 50.69 221 GLU A CA 1
ATOM 1691 C C . GLU A 1 221 ? 13.669 23.928 -9.896 1.00 50.69 221 GLU A C 1
ATOM 1693 O O . GLU A 1 221 ? 12.676 23.935 -10.632 1.00 50.69 221 GLU A O 1
ATOM 1698 N N . ASN A 1 222 ? 14.250 22.807 -9.467 1.00 51.12 222 ASN A N 1
ATOM 1699 C CA . ASN A 1 222 ? 13.856 21.440 -9.778 1.00 51.12 222 ASN A CA 1
ATOM 1700 C C . ASN A 1 222 ? 12.428 21.134 -9.318 1.00 51.12 222 ASN A C 1
ATOM 1702 O O . ASN A 1 222 ? 12.195 20.884 -8.142 1.00 51.12 222 ASN A O 1
ATOM 1706 N N . ASN A 1 223 ? 11.500 21.044 -10.269 1.00 53.41 223 ASN A N 1
ATOM 1707 C CA . ASN A 1 223 ? 10.233 20.326 -10.102 1.00 53.41 223 ASN A CA 1
ATOM 1708 C C . ASN A 1 223 ? 9.924 19.430 -11.315 1.00 53.41 223 ASN A C 1
ATOM 1710 O O . ASN A 1 223 ? 8.770 19.071 -11.535 1.00 53.41 223 ASN A O 1
ATOM 1714 N N . ALA A 1 224 ? 10.940 19.070 -12.110 1.00 53.66 224 ALA A N 1
ATOM 1715 C CA . ALA A 1 224 ? 10.807 18.244 -13.307 1.00 53.66 224 ALA A CA 1
ATOM 1716 C C . ALA A 1 224 ? 11.693 16.994 -13.208 1.00 53.66 224 ALA A C 1
ATOM 1718 O O . ALA A 1 224 ? 12.887 17.075 -13.464 1.00 53.66 224 ALA A O 1
ATOM 1719 N N . GLY A 1 225 ? 11.134 15.842 -12.825 1.00 61.09 225 GLY A N 1
ATOM 1720 C CA . GLY A 1 225 ? 11.844 14.558 -12.916 1.00 61.09 225 GLY A CA 1
ATOM 1721 C C . GLY A 1 225 ? 11.886 13.705 -11.647 1.00 61.09 225 GLY A C 1
ATOM 1722 O O . GLY A 1 225 ? 11.385 14.087 -10.593 1.00 61.09 225 GLY A O 1
ATOM 1723 N N . TYR A 1 226 ? 12.476 12.517 -11.782 1.00 71.31 226 TYR A N 1
ATOM 1724 C CA . TYR A 1 226 ? 12.833 11.611 -10.692 1.00 71.31 226 TYR A CA 1
ATOM 1725 C C . TYR A 1 226 ? 14.322 11.764 -10.404 1.00 71.31 226 TYR A C 1
ATOM 1727 O O . TYR A 1 226 ? 15.137 11.273 -11.183 1.00 71.31 226 TYR A O 1
ATOM 1735 N N . THR A 1 227 ? 14.693 12.426 -9.312 1.00 64.94 227 THR A N 1
ATOM 1736 C CA . THR A 1 227 ? 16.087 12.455 -8.857 1.00 64.94 227 THR A CA 1
ATOM 1737 C C . THR A 1 227 ? 16.356 11.295 -7.903 1.00 64.94 227 THR A C 1
ATOM 1739 O O . THR A 1 227 ? 15.540 10.965 -7.042 1.00 64.94 227 THR A O 1
ATOM 1742 N N . PHE A 1 228 ? 17.505 10.647 -8.068 1.00 67.31 228 PHE A N 1
ATOM 1743 C CA . PHE A 1 228 ? 18.001 9.605 -7.178 1.00 67.31 228 PHE A CA 1
ATOM 1744 C C . PHE A 1 228 ? 19.106 10.218 -6.321 1.00 67.31 228 PHE A C 1
ATOM 1746 O O . PHE A 1 228 ? 20.284 10.139 -6.658 1.00 67.31 228 PHE A O 1
ATOM 1753 N N . SER A 1 229 ? 18.723 10.885 -5.232 1.00 54.12 229 SER A N 1
ATOM 1754 C CA . SER A 1 229 ? 19.687 11.517 -4.335 1.00 54.12 229 SER A CA 1
ATOM 1755 C C . SER A 1 229 ? 20.148 10.541 -3.251 1.00 54.12 229 SER A C 1
ATOM 1757 O O . SER A 1 229 ? 19.584 10.506 -2.155 1.00 54.12 229 SER A O 1
ATOM 1759 N N . ASP A 1 230 ? 21.189 9.761 -3.528 1.00 52.62 230 ASP A N 1
ATOM 1760 C CA . ASP A 1 230 ? 21.983 9.158 -2.455 1.00 52.62 230 ASP A CA 1
ATOM 1761 C C . ASP A 1 230 ? 23.010 10.181 -1.950 1.00 52.62 230 ASP A C 1
ATOM 1763 O O . ASP A 1 230 ? 23.528 10.983 -2.727 1.00 52.62 230 ASP A O 1
ATOM 1767 N N . LYS A 1 231 ? 23.271 10.184 -0.632 1.00 55.16 231 LYS A N 1
ATOM 1768 C CA . LYS A 1 231 ? 24.092 11.164 0.119 1.00 55.16 231 LYS A CA 1
ATOM 1769 C C . LYS A 1 231 ? 25.294 11.718 -0.681 1.00 55.16 231 LYS A C 1
ATOM 1771 O O . LYS A 1 231 ? 26.392 11.173 -0.595 1.00 55.16 231 LYS A O 1
ATOM 1776 N N . GLY A 1 232 ? 25.098 12.833 -1.391 1.00 58.53 232 GLY A N 1
ATOM 1777 C CA . GLY A 1 232 ? 26.150 13.550 -2.126 1.00 58.53 232 GLY A CA 1
ATOM 1778 C C . GLY A 1 232 ? 25.906 13.776 -3.623 1.00 58.53 232 GLY A C 1
ATOM 1779 O O . GLY A 1 232 ? 26.685 14.507 -4.227 1.00 58.53 232 GLY A O 1
ATOM 1780 N N . ASP A 1 233 ? 24.855 13.204 -4.213 1.00 60.47 233 ASP A N 1
ATOM 1781 C CA . ASP A 1 233 ? 24.483 13.431 -5.616 1.00 60.47 233 ASP A CA 1
ATOM 1782 C C . ASP A 1 233 ? 23.117 14.143 -5.703 1.00 60.47 233 ASP A C 1
ATOM 1784 O O . ASP A 1 233 ? 22.080 13.502 -5.524 1.00 60.47 233 ASP A O 1
ATOM 1788 N N . PRO A 1 234 ? 23.082 15.478 -5.871 1.00 63.62 234 PRO A N 1
ATOM 1789 C CA . PRO A 1 234 ? 21.834 16.238 -5.831 1.00 63.62 234 PRO A CA 1
ATOM 1790 C C . PRO A 1 234 ? 21.028 16.197 -7.140 1.00 63.62 234 PRO A C 1
ATOM 1792 O O . PRO A 1 234 ? 19.918 16.728 -7.173 1.00 63.62 234 PRO A O 1
ATOM 1795 N N . ASP A 1 235 ? 21.563 15.624 -8.220 1.00 66.06 235 ASP A N 1
ATOM 1796 C CA . ASP A 1 235 ? 21.052 15.870 -9.574 1.00 66.06 235 ASP A CA 1
ATOM 1797 C C . ASP A 1 235 ? 21.174 14.695 -10.551 1.00 66.06 235 ASP A C 1
ATOM 1799 O O . ASP A 1 235 ? 20.782 14.821 -11.713 1.00 66.06 235 ASP A O 1
ATOM 1803 N N . SER A 1 236 ? 21.624 13.525 -10.101 1.00 79.06 236 SER A N 1
ATOM 1804 C CA . SER A 1 236 ? 21.375 12.284 -10.833 1.00 79.06 236 SER A CA 1
ATOM 1805 C C . SER A 1 236 ? 19.881 11.967 -10.881 1.00 79.06 236 SER A C 1
ATOM 1807 O O . SER A 1 236 ? 19.187 12.005 -9.863 1.00 79.06 236 SER A O 1
ATOM 1809 N N . GLY A 1 237 ? 19.359 11.624 -12.058 1.00 82.50 237 GLY A N 1
ATOM 1810 C CA . GLY A 1 237 ? 17.923 11.417 -12.219 1.00 82.50 237 GLY A CA 1
ATOM 1811 C C . GLY A 1 237 ? 17.433 11.301 -13.653 1.00 82.50 237 GLY A C 1
ATOM 1812 O O . GLY A 1 237 ? 18.203 11.384 -14.604 1.00 82.50 237 GLY A O 1
ATOM 1813 N N . MET A 1 238 ? 16.124 11.122 -13.792 1.00 84.38 238 MET A N 1
ATOM 1814 C CA . MET A 1 238 ? 15.400 11.200 -15.056 1.00 84.38 238 MET A CA 1
ATOM 1815 C C . MET A 1 238 ? 14.611 12.505 -15.108 1.00 84.38 238 MET A C 1
ATOM 1817 O O . MET A 1 238 ? 13.711 12.690 -14.293 1.00 84.38 238 MET A O 1
ATOM 1821 N N . SER A 1 239 ? 14.903 13.377 -16.067 1.00 79.69 239 SER A N 1
ATOM 1822 C CA . SER A 1 239 ? 14.206 14.647 -16.278 1.00 79.69 239 SER A CA 1
ATOM 1823 C C . SER A 1 239 ? 13.464 14.673 -17.614 1.00 79.69 239 SER A C 1
ATOM 1825 O O . SER A 1 239 ? 13.618 13.799 -18.469 1.00 79.69 239 SER A O 1
ATOM 1827 N N . ASN A 1 240 ? 12.620 15.684 -17.770 1.00 77.62 240 ASN A N 1
ATOM 1828 C CA . ASN A 1 240 ? 11.962 16.033 -19.016 1.00 77.62 240 ASN A CA 1
ATOM 1829 C C . ASN A 1 240 ? 11.917 17.564 -19.107 1.00 77.62 240 ASN A C 1
ATOM 1831 O O . ASN A 1 240 ? 11.005 18.195 -18.569 1.00 77.62 240 ASN A O 1
ATOM 1835 N N . SER A 1 241 ? 12.924 18.156 -19.750 1.00 77.19 241 SER A N 1
ATOM 1836 C CA . SER A 1 241 ? 12.997 19.606 -19.950 1.00 77.19 241 SER A CA 1
ATOM 1837 C C . SER A 1 241 ? 11.999 20.141 -20.989 1.00 77.19 241 SER A C 1
ATOM 1839 O O . SER A 1 241 ? 11.569 21.290 -20.867 1.00 77.19 241 SER A O 1
ATOM 1841 N N . ILE A 1 242 ? 11.592 19.330 -21.981 1.00 75.44 242 ILE A N 1
ATOM 1842 C CA . ILE A 1 242 ? 10.642 19.695 -23.051 1.00 75.44 242 ILE A CA 1
ATOM 1843 C C . ILE A 1 242 ? 9.789 18.505 -23.537 1.00 75.44 242 ILE A C 1
ATOM 1845 O O . ILE A 1 242 ? 10.230 17.359 -23.576 1.00 75.44 242 ILE A O 1
ATOM 1849 N N . SER A 1 243 ? 8.562 18.777 -24.004 1.00 76.06 243 SER A N 1
ATOM 1850 C CA . SER A 1 243 ? 7.635 17.746 -24.508 1.00 76.06 243 SER A CA 1
ATOM 1851 C C . SER A 1 243 ? 8.280 16.806 -25.538 1.00 76.06 243 SER A C 1
ATOM 1853 O O . SER A 1 243 ? 8.874 17.253 -26.516 1.00 76.06 243 SER A O 1
ATOM 1855 N N . GLY A 1 244 ? 8.114 15.496 -25.335 1.00 75.44 244 GLY A N 1
ATOM 1856 C CA . GLY A 1 244 ? 8.686 14.462 -26.199 1.00 75.44 244 GLY A CA 1
ATOM 1857 C C . GLY A 1 244 ? 10.131 14.086 -25.870 1.00 75.44 244 GLY A C 1
ATOM 1858 O O . GLY A 1 244 ? 10.678 13.244 -26.577 1.00 75.44 244 GLY A O 1
ATOM 1859 N N . GLN A 1 245 ? 10.734 14.654 -24.822 1.00 79.75 245 GLN A N 1
ATOM 1860 C CA . GLN A 1 245 ? 12.093 14.344 -24.388 1.00 79.75 245 GLN A CA 1
ATOM 1861 C C . GLN A 1 245 ? 12.129 13.623 -23.026 1.00 79.75 245 GLN A C 1
ATOM 1863 O O . GLN A 1 245 ? 11.301 13.864 -22.150 1.00 79.75 245 GLN A O 1
ATOM 1868 N N . ILE A 1 246 ? 13.099 12.727 -22.852 1.00 83.50 246 ILE A N 1
ATOM 1869 C CA . ILE A 1 246 ? 13.511 12.128 -21.579 1.00 83.50 246 ILE A CA 1
ATOM 1870 C C . ILE A 1 246 ? 15.030 12.277 -21.479 1.00 83.50 246 ILE A C 1
ATOM 1872 O O . ILE A 1 246 ? 15.760 11.821 -22.357 1.00 83.50 246 ILE A O 1
ATOM 1876 N N . GLU A 1 247 ? 15.509 12.904 -20.415 1.00 83.31 247 GLU A N 1
ATOM 1877 C CA . GLU A 1 247 ? 16.931 13.100 -20.117 1.00 83.31 247 GLU A CA 1
ATOM 1878 C C . GLU A 1 247 ? 17.311 12.253 -18.906 1.00 83.31 247 GLU A C 1
ATOM 1880 O O . GLU A 1 247 ? 16.549 12.151 -17.949 1.00 83.31 247 GLU A O 1
ATOM 1885 N N . PHE A 1 248 ? 18.500 11.668 -18.920 1.00 86.00 248 PHE A N 1
ATOM 1886 C CA . PHE A 1 248 ? 19.104 10.988 -17.784 1.00 86.00 248 PHE A CA 1
ATOM 1887 C C . PHE A 1 248 ? 20.352 11.767 -17.393 1.00 86.00 248 PHE A C 1
ATOM 1889 O O . PHE A 1 248 ? 21.259 11.925 -18.211 1.00 86.00 248 PHE A O 1
ATOM 1896 N N . TYR A 1 249 ? 20.413 12.227 -16.152 1.00 80.25 249 TYR A N 1
ATOM 1897 C CA . TYR A 1 249 ? 21.555 12.940 -15.594 1.00 80.25 249 TYR A CA 1
ATOM 1898 C C . TYR A 1 249 ? 22.332 12.037 -14.637 1.00 80.25 249 TYR A C 1
ATOM 1900 O O . TYR A 1 249 ? 21.743 11.233 -13.913 1.00 80.25 249 TYR A O 1
ATOM 1908 N N . LEU A 1 250 ? 23.657 12.182 -14.644 1.00 81.75 250 LEU A N 1
ATOM 1909 C CA . LEU A 1 250 ? 24.587 11.598 -13.682 1.00 81.75 250 LEU A CA 1
ATOM 1910 C C . LEU A 1 250 ? 25.537 12.695 -13.185 1.00 81.75 250 LEU A C 1
ATOM 1912 O O . LEU A 1 250 ? 26.376 13.159 -13.961 1.00 81.75 250 LEU A O 1
ATOM 1916 N N . LYS A 1 251 ? 25.433 13.104 -11.911 1.00 80.25 251 LYS A N 1
ATOM 1917 C CA . LYS A 1 251 ? 26.261 14.167 -11.298 1.00 80.25 251 LYS A CA 1
ATOM 1918 C C . LYS A 1 251 ? 26.281 15.453 -12.135 1.00 80.25 251 LYS A C 1
ATOM 1920 O O . LYS A 1 251 ? 27.326 15.849 -12.663 1.00 80.25 251 LYS A O 1
ATOM 1925 N N . SER A 1 252 ? 25.104 16.028 -12.345 1.00 77.31 252 SER A N 1
ATOM 1926 C CA . SER A 1 252 ? 24.844 17.235 -13.146 1.00 77.31 252 SER A CA 1
ATOM 1927 C C . SER A 1 252 ? 25.140 17.115 -14.641 1.00 77.31 252 SER A C 1
ATOM 1929 O O . SER A 1 252 ? 25.045 18.108 -15.362 1.00 77.31 252 SER A O 1
ATOM 1931 N N . LYS A 1 253 ? 25.537 15.940 -15.141 1.00 76.75 253 LYS A N 1
ATOM 1932 C CA . LYS A 1 253 ? 25.883 15.746 -16.554 1.00 76.75 253 LYS A CA 1
ATOM 1933 C C . LYS A 1 253 ? 24.830 14.896 -17.235 1.00 76.75 253 LYS A C 1
ATOM 1935 O O . LYS A 1 253 ? 24.537 13.802 -16.766 1.00 76.75 253 LYS A O 1
ATOM 1940 N N . GLU A 1 254 ? 24.292 15.381 -18.351 1.00 85.81 254 GLU A N 1
ATOM 1941 C CA . GLU A 1 254 ? 23.422 14.579 -19.210 1.00 85.81 254 GLU A CA 1
ATOM 1942 C C . GLU A 1 254 ? 24.211 13.354 -19.695 1.00 85.81 254 GLU A C 1
ATOM 1944 O O . GLU A 1 254 ? 25.202 13.467 -20.418 1.00 85.81 254 GLU A O 1
ATOM 1949 N N . ALA A 1 255 ? 23.806 12.180 -19.226 1.00 84.69 255 ALA A N 1
ATOM 1950 C CA . ALA A 1 255 ? 24.384 10.900 -19.602 1.00 84.69 255 ALA A CA 1
ATOM 1951 C C . ALA A 1 255 ? 23.671 10.307 -20.821 1.00 84.69 255 ALA A C 1
ATOM 1953 O O . ALA A 1 255 ? 24.282 9.582 -21.606 1.00 84.69 255 ALA A O 1
ATOM 1954 N N . MET A 1 256 ? 22.376 10.594 -20.969 1.00 86.19 256 MET A N 1
ATOM 1955 C CA . MET A 1 256 ? 21.560 10.106 -22.071 1.00 86.19 256 MET A CA 1
ATOM 1956 C C . MET A 1 256 ? 20.373 11.034 -22.298 1.00 86.19 256 MET A C 1
ATOM 1958 O O . MET A 1 256 ? 19.740 11.486 -21.351 1.00 86.19 256 MET A O 1
ATOM 1962 N N . LYS A 1 257 ? 20.030 11.249 -23.563 1.00 86.62 257 LYS A N 1
ATOM 1963 C CA . LYS A 1 257 ? 18.843 11.987 -23.977 1.00 86.62 257 LYS A CA 1
ATOM 1964 C C . LYS A 1 257 ? 18.091 11.176 -25.023 1.00 86.62 257 LYS A C 1
ATOM 1966 O O . LYS A 1 257 ? 18.672 10.707 -25.998 1.00 86.62 257 LYS A O 1
ATOM 1971 N N . LEU A 1 258 ? 16.799 10.990 -24.792 1.00 83.56 258 LEU A N 1
ATOM 1972 C CA . LEU A 1 258 ? 15.844 10.411 -25.724 1.00 83.56 258 LEU A CA 1
ATOM 1973 C C . LEU A 1 258 ? 14.879 11.513 -26.122 1.00 83.56 258 LEU A C 1
ATOM 1975 O O . LEU A 1 258 ? 14.073 11.940 -25.306 1.00 83.56 258 LEU A O 1
ATOM 1979 N N . GLU A 1 259 ? 14.943 11.976 -27.359 1.00 85.94 259 GLU A N 1
ATOM 1980 C CA . GLU A 1 259 ? 13.978 12.930 -27.891 1.00 85.94 259 GLU A CA 1
ATOM 1981 C C . GLU A 1 259 ? 13.130 12.266 -28.968 1.00 85.94 259 GLU A C 1
ATOM 1983 O O . GLU A 1 259 ? 13.607 11.465 -29.774 1.00 85.94 259 GLU A O 1
ATOM 1988 N N . THR A 1 260 ? 11.842 12.591 -28.974 1.00 75.00 260 THR A N 1
ATOM 1989 C CA . THR A 1 260 ? 10.948 12.236 -30.067 1.00 75.00 260 THR A CA 1
ATOM 1990 C C . THR A 1 260 ? 11.339 13.117 -31.241 1.00 75.00 260 THR A C 1
ATOM 1992 O O . THR A 1 260 ? 10.761 14.181 -31.462 1.00 75.00 260 THR A O 1
ATOM 1995 N N . VAL A 1 261 ? 12.340 12.689 -32.008 1.00 68.31 261 VAL A N 1
ATOM 1996 C CA . VAL A 1 261 ? 12.533 13.232 -33.347 1.00 68.31 261 VAL A CA 1
ATOM 1997 C C . VAL A 1 261 ? 11.237 12.921 -34.078 1.00 68.31 261 VAL A C 1
ATOM 1999 O O . VAL A 1 261 ? 10.811 11.766 -34.132 1.00 68.31 261 VAL A O 1
ATOM 2002 N N . SER A 1 262 ? 10.554 13.951 -34.571 1.00 58.31 262 SER A N 1
ATOM 2003 C CA . SER A 1 262 ? 9.373 13.774 -35.411 1.00 58.31 262 SER A CA 1
ATOM 2004 C C . SER A 1 262 ? 9.819 13.109 -36.710 1.00 58.31 262 SER A C 1
ATOM 2006 O O . SER A 1 262 ? 10.059 13.778 -37.709 1.00 58.31 262 SER A O 1
ATOM 2008 N N . VAL A 1 263 ? 9.997 11.789 -36.689 1.00 57.44 263 VAL A N 1
ATOM 2009 C CA . VAL A 1 263 ? 10.255 11.013 -37.894 1.00 57.44 263 VAL A CA 1
ATOM 2010 C C . VAL A 1 263 ? 8.948 11.056 -38.684 1.00 57.44 263 VAL A C 1
ATOM 2012 O O . VAL A 1 263 ? 7.906 10.664 -38.143 1.00 57.44 263 VAL A O 1
ATOM 2015 N N . PRO A 1 264 ? 8.947 11.568 -39.927 1.00 54.78 264 PRO A N 1
ATOM 2016 C CA . PRO A 1 264 ? 7.761 11.553 -40.766 1.00 54.78 264 PRO A CA 1
ATOM 2017 C C . PRO A 1 264 ? 7.170 10.144 -40.786 1.00 54.78 264 PRO A C 1
ATOM 2019 O O . PRO A 1 264 ? 7.887 9.154 -40.920 1.00 54.78 264 PRO A O 1
ATOM 2022 N N . LYS A 1 265 ? 5.852 10.070 -40.605 1.00 52.81 265 LYS A N 1
ATOM 2023 C CA . LYS A 1 265 ? 5.042 8.874 -40.328 1.00 52.81 265 LYS A CA 1
ATOM 2024 C C . LYS A 1 265 ? 4.956 7.871 -41.498 1.00 52.81 265 LYS A C 1
ATOM 2026 O O . LYS A 1 265 ? 3.910 7.273 -41.726 1.00 52.81 265 LYS A O 1
ATOM 2031 N N . THR A 1 266 ? 6.023 7.678 -42.266 1.00 48.03 266 THR A N 1
ATOM 2032 C CA . THR A 1 266 ? 6.072 6.767 -43.413 1.00 48.03 266 THR A CA 1
ATOM 2033 C C . THR A 1 266 ? 6.985 5.583 -43.104 1.00 48.03 266 THR A C 1
ATOM 2035 O O . THR A 1 266 ? 8.140 5.547 -43.517 1.00 48.03 266 THR A O 1
ATOM 2038 N N . GLY A 1 267 ? 6.443 4.605 -42.373 1.00 47.28 267 GLY A N 1
ATOM 2039 C CA . GLY A 1 267 ? 7.052 3.288 -42.167 1.00 47.28 267 GLY A CA 1
ATOM 2040 C C . GLY A 1 267 ? 7.603 3.066 -40.757 1.00 47.28 267 GLY A C 1
ATOM 2041 O O . GLY A 1 267 ? 8.510 3.760 -40.311 1.00 47.28 267 GLY A O 1
ATOM 2042 N N . ASN A 1 268 ? 7.066 2.060 -40.063 1.00 43.06 268 ASN A N 1
ATOM 2043 C CA . ASN A 1 268 ? 7.514 1.603 -38.745 1.00 43.06 268 ASN A CA 1
ATOM 2044 C C . ASN A 1 268 ? 8.952 1.057 -38.797 1.00 43.06 268 ASN A C 1
ATOM 2046 O O . ASN A 1 268 ? 9.166 -0.150 -38.885 1.00 43.06 268 ASN A O 1
ATOM 2050 N N . GLN A 1 269 ? 9.949 1.931 -38.716 1.00 48.91 269 GLN A N 1
ATOM 2051 C CA . GLN A 1 269 ? 11.308 1.549 -38.355 1.00 48.91 269 GLN A CA 1
ATOM 2052 C C . GLN A 1 269 ? 11.736 2.407 -37.172 1.00 48.91 269 GLN A C 1
ATOM 2054 O O . GLN A 1 269 ? 12.080 3.574 -37.334 1.00 48.91 269 GLN A O 1
ATOM 2059 N N . PHE A 1 270 ? 11.715 1.823 -35.973 1.00 46.97 270 PHE A N 1
ATOM 2060 C CA . PHE A 1 270 ? 12.418 2.387 -34.826 1.00 46.97 270 PHE A CA 1
ATOM 2061 C C . PHE A 1 270 ? 13.915 2.364 -35.153 1.00 46.97 270 PHE A C 1
ATOM 2063 O O . PHE A 1 270 ? 14.577 1.337 -35.013 1.00 46.97 270 PHE A O 1
ATOM 2070 N N . ARG A 1 271 ? 14.441 3.476 -35.666 1.00 52.19 271 ARG A N 1
ATOM 2071 C CA . ARG A 1 271 ? 15.881 3.695 -35.782 1.00 52.19 271 ARG A CA 1
ATOM 2072 C C . ARG A 1 271 ? 16.327 4.373 -34.496 1.00 52.19 271 ARG A C 1
ATOM 2074 O O . ARG A 1 271 ? 15.838 5.449 -34.172 1.00 52.19 271 ARG A O 1
ATOM 2081 N N . MET A 1 272 ? 17.232 3.734 -33.761 1.00 59.56 272 MET A N 1
ATOM 2082 C CA . MET A 1 272 ? 18.039 4.444 -32.775 1.00 59.56 272 MET A CA 1
ATOM 2083 C C . MET A 1 272 ? 19.032 5.290 -33.574 1.00 59.56 272 MET A C 1
ATOM 2085 O O . MET A 1 272 ? 20.054 4.779 -34.027 1.00 59.56 272 MET A O 1
ATOM 2089 N N . ASP A 1 273 ? 18.671 6.542 -33.843 1.00 52.81 273 ASP A N 1
ATOM 2090 C CA . ASP A 1 273 ? 19.580 7.502 -34.458 1.00 52.81 273 ASP A CA 1
ATOM 2091 C C . ASP A 1 273 ? 20.499 8.042 -33.360 1.00 52.81 273 ASP A C 1
ATOM 2093 O O . ASP A 1 273 ? 20.066 8.759 -32.458 1.00 52.81 273 ASP A O 1
ATOM 2097 N N . VAL A 1 274 ? 21.753 7.598 -33.366 1.00 59.72 274 VAL A N 1
ATOM 2098 C CA . VAL A 1 274 ? 22.768 8.083 -32.433 1.00 59.72 274 VAL A CA 1
ATOM 2099 C C . VAL A 1 274 ? 23.529 9.176 -33.165 1.00 59.72 274 VAL A C 1
ATOM 2101 O O . VAL A 1 274 ? 24.434 8.890 -33.942 1.00 59.72 274 VAL A O 1
ATOM 2104 N N . SER A 1 275 ? 23.186 10.437 -32.906 1.00 44.19 275 SER A N 1
ATOM 2105 C CA . SER A 1 275 ? 23.831 11.621 -33.500 1.00 44.19 275 SER A CA 1
ATOM 2106 C C . SER A 1 275 ? 25.255 11.892 -32.974 1.00 44.19 275 SER A C 1
ATOM 2108 O O . SER A 1 275 ? 25.836 12.948 -33.220 1.00 44.19 275 SER A O 1
ATOM 2110 N N . GLY A 1 276 ? 25.853 10.918 -32.281 1.00 58.97 276 GLY A N 1
ATOM 2111 C CA . GLY A 1 276 ? 27.228 10.923 -31.796 1.00 58.97 276 GLY A CA 1
ATOM 2112 C C . GLY A 1 276 ? 27.973 9.644 -32.182 1.00 58.97 276 GLY A C 1
ATOM 2113 O O . GLY A 1 276 ? 27.431 8.736 -32.810 1.00 58.97 276 GLY A O 1
ATOM 2114 N N . GLY A 1 277 ? 29.246 9.549 -31.795 1.00 46.28 277 GLY A N 1
ATOM 2115 C CA . GLY A 1 277 ? 30.017 8.327 -32.011 1.00 46.28 277 GLY A CA 1
ATOM 2116 C C . GLY A 1 277 ? 29.391 7.151 -31.260 1.00 46.28 277 GLY A C 1
ATOM 2117 O O . GLY A 1 277 ? 29.370 7.142 -30.031 1.00 46.28 277 GLY A O 1
ATOM 2118 N N . ILE A 1 278 ? 28.930 6.128 -31.982 1.00 55.97 278 ILE A N 1
ATOM 2119 C CA . ILE A 1 278 ? 28.598 4.836 -31.379 1.00 55.97 278 ILE A CA 1
ATOM 2120 C C . ILE A 1 278 ? 29.915 4.211 -30.923 1.00 55.97 278 ILE A C 1
ATOM 2122 O O . ILE A 1 278 ? 30.632 3.578 -31.699 1.00 55.97 278 ILE A O 1
ATOM 2126 N N . ARG A 1 279 ? 30.264 4.387 -29.648 1.00 52.03 279 ARG A N 1
ATOM 2127 C CA . ARG A 1 279 ? 31.355 3.630 -29.037 1.00 52.03 279 ARG A CA 1
ATOM 2128 C C . ARG A 1 279 ? 30.809 2.259 -28.655 1.00 52.03 279 ARG A C 1
ATOM 2130 O O . ARG A 1 279 ? 30.417 2.026 -27.516 1.00 52.03 279 ARG A O 1
ATOM 2137 N N . ALA A 1 280 ? 30.767 1.348 -29.623 1.00 54.09 280 ALA A N 1
ATOM 2138 C CA . ALA A 1 280 ? 30.533 -0.060 -29.347 1.00 54.09 280 ALA A CA 1
ATOM 2139 C C . ALA A 1 280 ? 31.760 -0.602 -28.600 1.00 54.09 280 ALA A C 1
ATOM 2141 O O . ALA A 1 280 ? 32.725 -1.062 -29.204 1.00 54.09 280 ALA A O 1
ATOM 2142 N N . LEU A 1 281 ? 31.753 -0.496 -27.270 1.00 49.34 281 LEU A N 1
ATOM 2143 C CA . LEU A 1 281 ? 32.674 -1.238 -26.418 1.00 49.34 281 LEU A CA 1
ATOM 2144 C C . LEU A 1 281 ? 32.328 -2.716 -26.599 1.00 49.34 281 LEU A C 1
ATOM 2146 O O . LEU A 1 281 ? 31.470 -3.252 -25.900 1.00 49.34 281 LEU A O 1
ATOM 2150 N N . SER A 1 282 ? 32.945 -3.376 -27.580 1.00 44.69 282 SER A N 1
ATOM 2151 C CA . SER A 1 282 ? 32.919 -4.829 -27.641 1.00 44.69 282 SER A CA 1
ATOM 2152 C C . SER A 1 282 ? 33.591 -5.322 -26.366 1.00 44.69 282 SER A C 1
ATOM 2154 O O . SER A 1 282 ? 34.816 -5.278 -26.246 1.00 44.69 282 SER A O 1
ATOM 2156 N N . GLY A 1 283 ? 32.787 -5.718 -25.379 1.00 43.38 283 GLY A N 1
ATOM 2157 C CA . GLY A 1 283 ? 33.287 -6.377 -24.185 1.00 43.38 283 GLY A CA 1
ATOM 2158 C C . GLY A 1 283 ? 34.168 -7.546 -24.612 1.00 43.38 283 GLY A C 1
ATOM 2159 O O . GLY A 1 283 ? 33.694 -8.450 -25.294 1.00 43.38 283 GLY A O 1
ATOM 2160 N N . GLY A 1 284 ? 35.453 -7.468 -24.264 1.00 48.03 284 GLY A N 1
ATOM 2161 C CA . GLY A 1 284 ? 36.418 -8.559 -24.342 1.00 48.03 284 GLY A CA 1
ATOM 2162 C C . GLY A 1 284 ? 36.426 -9.349 -25.650 1.00 48.03 284 GLY A C 1
ATOM 2163 O O . GLY A 1 284 ? 36.065 -10.522 -25.659 1.00 48.03 284 GLY A O 1
ATOM 2164 N N . LEU A 1 285 ? 36.910 -8.756 -26.739 1.00 43.44 285 LEU A N 1
ATOM 2165 C CA . LEU A 1 285 ? 37.508 -9.540 -27.820 1.00 43.44 285 LEU A CA 1
ATOM 2166 C C . LEU A 1 285 ? 38.961 -9.095 -27.946 1.00 43.44 285 LEU A C 1
ATOM 2168 O O . LEU A 1 285 ? 39.244 -7.927 -28.193 1.00 43.44 285 LEU A O 1
ATOM 2172 N N . GLY A 1 286 ? 39.856 -10.026 -27.618 1.00 47.44 286 GLY A N 1
ATOM 2173 C CA . GLY A 1 286 ? 41.264 -9.771 -27.356 1.00 47.44 286 GLY A CA 1
ATOM 2174 C C . GLY A 1 286 ? 41.992 -9.062 -28.492 1.00 47.44 286 GLY A C 1
ATOM 2175 O O . GLY A 1 286 ? 41.696 -9.287 -29.660 1.00 47.44 286 GLY A O 1
ATOM 2176 N N . ASN A 1 287 ? 42.958 -8.232 -28.092 1.00 46.00 287 ASN A N 1
ATOM 2177 C CA . ASN A 1 287 ? 44.134 -7.799 -28.846 1.00 46.00 287 ASN A CA 1
ATOM 2178 C C . ASN A 1 287 ? 43.999 -7.823 -30.377 1.00 46.00 287 ASN A C 1
ATOM 2180 O O . ASN A 1 287 ? 44.736 -8.530 -31.059 1.00 46.00 287 ASN A O 1
ATOM 2184 N N . PHE A 1 288 ? 43.118 -6.994 -30.929 1.00 49.09 288 PHE A N 1
ATOM 2185 C CA . PHE A 1 288 ? 43.395 -6.409 -32.235 1.00 49.09 288 PHE A CA 1
ATOM 2186 C C . PHE A 1 288 ? 43.963 -5.022 -31.960 1.00 49.09 288 PHE A C 1
ATOM 2188 O O . PHE A 1 288 ? 43.253 -4.146 -31.474 1.00 49.09 288 PHE A O 1
ATOM 2195 N N . GLY A 1 289 ? 45.279 -4.899 -32.151 1.00 44.97 289 GLY A N 1
ATOM 2196 C CA . GLY A 1 289 ? 46.048 -3.695 -31.863 1.00 44.97 289 GLY A CA 1
ATOM 2197 C C . GLY A 1 289 ? 45.439 -2.447 -32.499 1.00 44.97 289 GLY A C 1
ATOM 2198 O O . GLY A 1 289 ? 45.008 -2.471 -33.648 1.00 44.97 289 GLY A O 1
ATOM 2199 N N . ASP A 1 290 ? 45.376 -1.408 -31.677 1.00 45.28 290 ASP A N 1
ATOM 2200 C CA . ASP A 1 290 ? 45.254 0.023 -31.936 1.00 45.28 290 ASP A CA 1
ATOM 2201 C C . ASP A 1 290 ? 44.760 0.484 -33.330 1.00 45.28 290 ASP A C 1
ATOM 2203 O O . ASP A 1 290 ? 45.452 0.379 -34.340 1.00 45.28 290 ASP A O 1
ATOM 2207 N N . ASN A 1 291 ? 43.597 1.159 -33.305 1.00 47.53 291 ASN A N 1
ATOM 2208 C CA . ASN A 1 291 ? 43.089 2.177 -34.253 1.00 47.53 291 ASN A CA 1
ATOM 2209 C C . ASN A 1 291 ? 42.094 1.800 -35.371 1.00 47.53 291 ASN A C 1
ATOM 2211 O O . ASN A 1 291 ? 41.719 2.685 -36.142 1.00 47.53 291 ASN A O 1
ATOM 2215 N N . ASN A 1 292 ? 41.548 0.582 -35.424 1.00 49.12 292 ASN A N 1
ATOM 2216 C CA . ASN A 1 292 ? 40.537 0.243 -36.441 1.00 49.12 292 ASN A CA 1
ATOM 2217 C C . ASN A 1 292 ? 39.094 0.469 -35.956 1.00 49.12 292 ASN A C 1
ATOM 2219 O O . ASN A 1 292 ? 38.545 -0.318 -35.186 1.00 49.12 292 ASN A O 1
ATOM 2223 N N . VAL A 1 293 ? 38.458 1.539 -36.445 1.00 54.62 293 VAL A N 1
ATOM 2224 C CA . VAL A 1 293 ? 37.022 1.817 -36.262 1.00 54.62 293 VAL A CA 1
ATOM 2225 C C . VAL A 1 293 ? 36.242 1.056 -37.341 1.00 54.62 293 VAL A C 1
ATOM 2227 O O . VAL A 1 293 ? 36.145 1.512 -38.478 1.00 54.62 293 VAL A O 1
ATOM 2230 N N . GLY A 1 294 ? 35.720 -0.127 -37.012 1.00 55.66 294 GLY A N 1
ATOM 2231 C CA . GLY A 1 294 ? 34.938 -0.962 -37.932 1.00 55.66 294 GLY A CA 1
ATOM 2232 C C . GLY A 1 294 ? 33.586 -1.380 -37.354 1.00 55.66 294 GLY A C 1
ATOM 2233 O O . GLY A 1 294 ? 33.460 -1.615 -36.153 1.00 55.66 294 GLY A O 1
ATOM 2234 N N . TYR A 1 295 ? 32.577 -1.505 -38.219 1.00 61.84 295 TYR A N 1
ATOM 2235 C CA . TYR A 1 295 ? 31.270 -2.071 -37.887 1.00 61.84 295 TYR A CA 1
ATOM 2236 C C . TYR A 1 295 ? 31.280 -3.569 -38.205 1.00 61.84 295 TYR A C 1
ATOM 2238 O O . TYR A 1 295 ? 31.257 -3.978 -39.369 1.00 61.84 295 TYR A O 1
ATOM 2246 N N . PHE A 1 296 ? 31.307 -4.403 -37.167 1.00 61.81 296 PHE A N 1
ATOM 2247 C CA . PHE A 1 296 ? 31.201 -5.854 -37.308 1.00 61.81 296 PHE A CA 1
ATOM 2248 C C . PHE A 1 296 ? 29.778 -6.313 -37.003 1.00 61.81 296 PHE A C 1
ATOM 2250 O O . PHE A 1 296 ? 29.253 -6.063 -35.918 1.00 61.81 296 PHE A O 1
ATOM 2257 N N . PHE A 1 297 ? 29.165 -7.035 -37.940 1.00 61.50 297 PHE A N 1
ATOM 2258 C CA . PHE A 1 297 ? 27.901 -7.716 -37.702 1.00 61.50 297 PHE A CA 1
ATOM 2259 C C . PHE A 1 297 ? 28.214 -9.128 -37.211 1.00 61.50 297 PHE A C 1
ATOM 2261 O O . PHE A 1 297 ? 28.816 -9.946 -37.913 1.00 61.50 297 PHE A O 1
ATOM 2268 N N . LYS A 1 298 ? 27.832 -9.430 -35.969 1.00 50.03 298 LYS A N 1
ATOM 2269 C CA . LYS A 1 298 ? 27.986 -10.779 -35.427 1.00 50.03 298 LYS A CA 1
ATOM 2270 C C . LYS A 1 298 ? 27.018 -11.706 -36.162 1.00 50.03 298 LYS A C 1
ATOM 2272 O O . LYS A 1 298 ? 25.806 -11.570 -36.028 1.00 50.03 298 LYS A O 1
ATOM 2277 N N . SER A 1 299 ? 27.559 -12.636 -36.947 1.00 52.91 299 SER A N 1
ATOM 2278 C CA . SER A 1 299 ? 26.782 -13.740 -37.515 1.00 52.91 299 SER A CA 1
ATOM 2279 C C . SER A 1 299 ? 26.137 -14.543 -36.379 1.00 52.91 299 SER A C 1
ATOM 2281 O O . SER A 1 299 ? 26.777 -14.785 -35.353 1.00 52.91 299 SER A O 1
ATOM 2283 N N . ALA A 1 300 ? 24.881 -14.969 -36.553 1.00 50.31 300 ALA A N 1
ATOM 2284 C CA . ALA A 1 300 ? 24.165 -15.808 -35.584 1.00 50.31 300 ALA A CA 1
ATOM 2285 C C . ALA A 1 300 ? 24.862 -17.161 -35.336 1.00 50.31 300 ALA A C 1
ATOM 2287 O O . ALA A 1 300 ? 24.646 -17.807 -34.308 1.00 50.31 300 ALA A O 1
ATOM 2288 N N . ASP A 1 301 ? 25.729 -17.578 -36.257 1.00 56.19 301 ASP A N 1
ATOM 2289 C CA . ASP A 1 301 ? 26.481 -18.814 -36.152 1.00 56.19 301 ASP A CA 1
ATOM 2290 C C . ASP A 1 301 ? 27.725 -18.616 -35.265 1.00 56.19 301 ASP A C 1
ATOM 2292 O O . ASP A 1 301 ? 28.746 -18.069 -35.692 1.00 56.19 301 ASP A O 1
ATOM 2296 N N . LYS A 1 302 ? 27.633 -19.056 -33.998 1.00 54.50 302 LYS A N 1
ATOM 2297 C CA . LYS A 1 302 ? 28.639 -18.864 -32.925 1.00 54.50 302 LYS A CA 1
ATOM 2298 C C . LYS A 1 302 ? 30.051 -19.371 -33.263 1.00 54.50 302 LYS A C 1
ATOM 2300 O O . LYS A 1 302 ? 30.974 -19.119 -32.494 1.00 54.50 302 LYS A O 1
ATOM 2305 N N . LYS A 1 303 ? 30.220 -20.104 -34.366 1.00 58.38 303 LYS A N 1
ATOM 2306 C CA . LYS A 1 303 ? 31.489 -20.712 -34.782 1.00 58.38 303 LYS A CA 1
ATOM 2307 C C . LYS A 1 303 ? 32.242 -19.944 -35.869 1.00 58.38 303 LYS A C 1
ATOM 2309 O O . LYS A 1 303 ? 33.348 -20.357 -36.192 1.00 58.38 303 LYS A O 1
ATOM 2314 N N . ASN A 1 304 ? 31.702 -18.851 -36.420 1.00 52.38 304 ASN A N 1
ATOM 2315 C CA . ASN A 1 304 ? 32.341 -18.158 -37.541 1.00 52.38 304 ASN A CA 1
ATOM 2316 C C . ASN A 1 304 ? 32.492 -16.645 -37.330 1.00 52.38 304 ASN A C 1
ATOM 2318 O O . ASN A 1 304 ? 31.549 -15.911 -37.046 1.00 52.38 304 ASN A O 1
ATOM 2322 N N . ILE A 1 305 ? 33.743 -16.224 -37.485 1.00 57.19 305 ILE A N 1
ATOM 2323 C CA . ILE A 1 305 ? 34.347 -14.964 -37.067 1.00 57.19 305 ILE A CA 1
ATOM 2324 C C . ILE A 1 305 ? 33.925 -13.832 -38.022 1.00 57.19 305 ILE A C 1
ATOM 2326 O O . ILE A 1 305 ? 33.945 -13.999 -39.237 1.00 57.19 305 ILE A O 1
ATOM 2330 N N . ASN A 1 306 ? 33.518 -12.698 -37.451 1.00 61.31 306 ASN A N 1
ATOM 2331 C CA . ASN A 1 306 ? 33.502 -11.341 -38.013 1.00 61.31 306 ASN A CA 1
ATOM 2332 C C . ASN A 1 306 ? 33.237 -11.226 -39.527 1.00 61.31 306 ASN A C 1
ATOM 2334 O O . ASN A 1 306 ? 34.161 -11.226 -40.342 1.00 61.31 306 ASN A O 1
ATOM 2338 N N . SER A 1 307 ? 31.964 -11.059 -39.895 1.00 66.12 307 SER A N 1
ATOM 2339 C CA . SER A 1 307 ? 31.612 -10.442 -41.178 1.00 66.12 307 SER A CA 1
ATOM 2340 C C . SER A 1 307 ? 31.278 -8.977 -40.917 1.00 66.12 307 SER A C 1
ATOM 2342 O O . SER A 1 307 ? 30.563 -8.661 -39.967 1.00 66.12 307 SER A O 1
ATOM 2344 N N . GLY A 1 308 ? 31.848 -8.059 -41.684 1.00 74.31 308 GLY A N 1
ATOM 2345 C CA . GLY A 1 308 ? 31.738 -6.644 -41.352 1.00 74.31 308 GLY A CA 1
ATOM 2346 C C . GLY A 1 308 ? 32.481 -5.735 -42.306 1.00 74.31 308 GLY A C 1
ATOM 2347 O O . GLY A 1 308 ? 33.174 -6.194 -43.214 1.00 74.31 308 GLY A O 1
ATOM 2348 N N . MET A 1 309 ? 32.312 -4.441 -42.067 1.00 76.12 309 MET A N 1
ATOM 2349 C CA . MET A 1 309 ? 32.979 -3.367 -42.786 1.00 76.12 309 MET A CA 1
ATOM 2350 C C . MET A 1 309 ? 33.975 -2.712 -41.835 1.00 76.12 309 MET A C 1
ATOM 2352 O O . MET A 1 309 ? 33.586 -2.201 -40.786 1.00 76.12 309 MET A O 1
ATOM 2356 N N . THR A 1 310 ? 35.256 -2.732 -42.180 1.00 77.56 310 THR A N 1
ATOM 2357 C CA . THR A 1 310 ? 36.300 -2.047 -41.410 1.00 77.56 310 THR A CA 1
ATOM 2358 C C . THR A 1 310 ? 37.166 -1.192 -42.324 1.00 77.56 310 THR A C 1
ATOM 2360 O O . THR A 1 310 ? 37.114 -1.296 -43.548 1.00 77.56 310 THR A O 1
ATOM 2363 N N . SER A 1 311 ? 37.938 -0.312 -41.707 1.00 72.00 311 SER A N 1
ATOM 2364 C CA . SER A 1 311 ? 38.929 0.531 -42.350 1.00 72.00 311 SER A CA 1
ATOM 2365 C C . SER A 1 311 ? 40.239 0.298 -41.614 1.00 72.00 311 SER A C 1
ATOM 2367 O O . SER A 1 311 ? 40.420 0.848 -40.531 1.00 72.00 311 SER A O 1
ATOM 2369 N N . SER A 1 312 ? 41.139 -0.514 -42.174 1.00 72.44 312 SER A N 1
ATOM 2370 C CA . SER A 1 312 ? 42.478 -0.706 -41.593 1.00 72.44 312 SER A CA 1
ATOM 2371 C C . SER A 1 312 ? 43.335 0.566 -41.602 1.00 72.44 312 SER A C 1
ATOM 2373 O O . SER A 1 312 ? 44.257 0.706 -40.808 1.00 72.44 312 SER A O 1
ATOM 2375 N N . GLU A 1 313 ? 43.053 1.496 -42.517 1.00 73.31 313 GLU A N 1
ATOM 2376 C CA . GLU A 1 313 ? 43.815 2.731 -42.716 1.00 73.31 313 GLU A CA 1
ATOM 2377 C C . GLU A 1 313 ? 42.898 3.836 -43.258 1.00 73.31 313 GLU A C 1
ATOM 2379 O O . GLU A 1 313 ? 41.884 3.546 -43.894 1.00 73.31 313 GLU A O 1
ATOM 2384 N N . LYS A 1 314 ? 43.258 5.113 -43.058 1.00 68.00 314 LYS A N 1
ATOM 2385 C CA . LYS A 1 314 ? 42.467 6.261 -43.535 1.00 68.00 314 LYS A CA 1
ATOM 2386 C C . LYS A 1 314 ? 42.149 6.123 -45.027 1.00 68.00 314 LYS A C 1
ATOM 2388 O O . LYS A 1 314 ? 43.046 6.089 -45.866 1.00 68.00 314 LYS A O 1
ATOM 2393 N N . GLY A 1 315 ? 40.856 6.110 -45.345 1.00 67.06 315 GLY A N 1
ATOM 2394 C CA . GLY A 1 315 ? 40.387 6.034 -46.722 1.00 67.06 315 GLY A CA 1
ATOM 2395 C C . GLY A 1 315 ? 40.275 4.623 -47.286 1.00 67.06 315 GLY A C 1
ATOM 2396 O O . GLY A 1 315 ? 40.191 4.467 -48.497 1.00 67.06 315 GLY A O 1
ATOM 2397 N N . ARG A 1 316 ? 40.290 3.582 -46.454 1.00 72.81 316 ARG A N 1
ATOM 2398 C CA . ARG A 1 316 ? 39.971 2.224 -46.896 1.00 72.81 316 ARG A CA 1
ATOM 2399 C C . ARG A 1 316 ? 38.576 1.823 -46.443 1.00 72.81 316 ARG A C 1
ATOM 2401 O O . ARG A 1 316 ? 38.163 2.135 -45.335 1.00 72.81 316 ARG A O 1
ATOM 2408 N N . LEU A 1 317 ? 37.868 1.097 -47.295 1.00 79.94 317 LEU A N 1
ATOM 2409 C CA . LEU A 1 317 ? 36.666 0.367 -46.938 1.00 79.94 317 LEU A CA 1
ATOM 2410 C C . LEU A 1 317 ? 36.858 -1.102 -47.302 1.00 79.94 317 LEU A C 1
ATOM 2412 O O . LEU A 1 317 ? 37.012 -1.464 -48.467 1.00 79.94 317 LEU A O 1
ATOM 2416 N N . GLU A 1 318 ? 36.882 -1.948 -46.285 1.00 76.38 318 GLU A N 1
ATOM 2417 C CA . GLU A 1 318 ? 37.198 -3.362 -46.400 1.00 76.38 318 GLU A CA 1
ATOM 2418 C C . GLU A 1 318 ? 36.006 -4.182 -45.920 1.00 76.38 318 GLU A C 1
ATOM 2420 O O . GLU A 1 318 ? 35.531 -4.009 -44.798 1.00 76.38 318 GLU A O 1
ATOM 2425 N N . PHE A 1 319 ? 35.526 -5.080 -46.775 1.00 80.44 319 PHE A N 1
ATOM 2426 C CA . PHE A 1 319 ? 34.452 -6.009 -46.460 1.00 80.44 319 PHE A CA 1
ATOM 2427 C C . PHE A 1 319 ? 35.064 -7.368 -46.156 1.00 80.44 319 PHE A C 1
ATOM 2429 O O . PHE A 1 319 ? 35.809 -7.924 -46.968 1.00 80.44 319 PHE A O 1
ATOM 2436 N N . TYR A 1 320 ? 34.724 -7.911 -44.995 1.00 74.38 320 TYR A N 1
ATOM 2437 C CA . TYR A 1 320 ? 35.166 -9.225 -44.555 1.00 74.38 320 TYR A CA 1
ATOM 2438 C C . TYR A 1 320 ? 33.984 -10.184 -44.475 1.00 74.38 320 TYR A C 1
ATOM 2440 O O . TYR A 1 320 ? 32.898 -9.808 -44.031 1.00 74.38 320 TYR A O 1
ATOM 2448 N N . THR A 1 321 ? 34.223 -11.444 -44.831 1.00 75.31 321 THR A N 1
ATOM 2449 C CA . THR A 1 321 ? 33.365 -12.570 -44.448 1.00 75.31 321 THR A CA 1
ATOM 2450 C C . THR A 1 321 ? 34.233 -13.681 -43.892 1.00 75.31 321 THR A C 1
ATOM 2452 O O . THR A 1 321 ? 35.168 -14.113 -44.565 1.00 75.31 321 THR A O 1
ATOM 2455 N N . ARG A 1 322 ? 33.924 -14.177 -42.690 1.00 72.75 322 ARG A N 1
ATOM 2456 C CA . ARG A 1 322 ? 34.681 -15.273 -42.052 1.00 72.75 322 ARG A CA 1
ATOM 2457 C C . ARG A 1 322 ? 36.182 -14.974 -41.948 1.00 72.75 322 ARG A C 1
ATOM 2459 O O . ARG A 1 322 ? 37.001 -15.827 -42.269 1.00 72.75 322 ARG A O 1
ATOM 2466 N N . SER A 1 323 ? 36.529 -13.743 -41.568 1.00 68.56 323 SER A N 1
ATOM 2467 C CA . SER A 1 323 ? 37.913 -13.229 -41.535 1.00 68.56 323 SER A CA 1
ATOM 2468 C C . SER A 1 323 ? 38.639 -13.143 -42.884 1.00 68.56 323 SER A C 1
ATOM 2470 O O . SER A 1 323 ? 39.777 -12.686 -42.920 1.00 68.56 323 SER A O 1
ATOM 2472 N N . ASN A 1 324 ? 37.998 -13.505 -43.995 1.00 69.38 324 ASN A N 1
ATOM 2473 C CA . ASN A 1 324 ? 38.558 -13.318 -45.327 1.00 69.38 324 ASN A CA 1
ATOM 2474 C C . ASN A 1 324 ? 38.095 -11.974 -45.883 1.00 69.38 324 ASN A C 1
ATOM 2476 O O . ASN A 1 324 ? 36.895 -11.691 -45.907 1.00 69.38 324 ASN A O 1
ATOM 2480 N N . GLN A 1 325 ? 39.040 -11.149 -46.330 1.00 77.69 325 GLN A N 1
ATOM 2481 C CA . GLN A 1 325 ? 38.731 -9.923 -47.055 1.00 77.69 325 GLN A CA 1
ATOM 2482 C C . GLN A 1 325 ? 38.118 -10.306 -48.405 1.00 77.69 325 GLN A C 1
ATOM 2484 O O . GLN A 1 325 ? 38.795 -10.873 -49.257 1.00 77.69 325 GLN A O 1
ATOM 2489 N N . ILE A 1 326 ? 36.830 -10.021 -48.586 1.00 74.19 326 ILE A N 1
ATOM 2490 C CA . ILE A 1 326 ? 36.116 -10.310 -49.838 1.00 74.19 326 ILE A CA 1
ATOM 2491 C C . ILE A 1 326 ? 36.122 -9.121 -50.792 1.00 74.19 326 ILE A C 1
ATOM 2493 O O . ILE A 1 326 ? 35.990 -9.298 -51.998 1.00 74.19 326 ILE A O 1
ATOM 2497 N N . MET A 1 327 ? 36.275 -7.907 -50.265 1.00 74.00 327 MET A N 1
ATOM 2498 C CA . MET A 1 327 ? 36.348 -6.697 -51.070 1.00 74.00 327 MET A CA 1
ATOM 2499 C C . MET A 1 327 ? 37.179 -5.640 -50.349 1.00 74.00 327 MET A C 1
ATOM 2501 O O . MET A 1 327 ? 37.063 -5.451 -49.137 1.00 74.00 327 MET A O 1
ATOM 2505 N N . LYS A 1 328 ? 38.018 -4.945 -51.116 1.00 74.56 328 LYS A N 1
ATOM 2506 C CA . LYS A 1 328 ? 38.847 -3.833 -50.658 1.00 74.56 328 LYS A CA 1
ATOM 2507 C C . LYS A 1 328 ? 38.610 -2.637 -51.566 1.00 74.56 328 LYS A C 1
ATOM 2509 O O . LYS A 1 328 ? 38.826 -2.727 -52.769 1.00 74.56 328 LYS A O 1
ATOM 2514 N N . ILE A 1 329 ? 38.208 -1.520 -50.980 1.00 72.50 329 ILE A N 1
ATOM 2515 C CA . ILE A 1 329 ? 38.100 -0.220 -51.637 1.00 72.50 329 ILE A CA 1
ATOM 2516 C C . ILE A 1 329 ? 39.117 0.687 -50.947 1.00 72.50 329 ILE A C 1
ATOM 2518 O O . ILE A 1 329 ? 39.130 0.783 -49.727 1.00 72.50 329 ILE A O 1
ATOM 2522 N N . CYS A 1 330 ? 40.015 1.316 -51.695 1.00 69.62 330 CYS A N 1
ATOM 2523 C CA . CYS A 1 330 ? 40.982 2.274 -51.154 1.00 69.62 330 CYS A CA 1
ATOM 2524 C C . CYS A 1 330 ? 40.691 3.663 -51.725 1.00 69.62 330 CYS A C 1
ATOM 2526 O O . CYS A 1 330 ? 40.166 3.773 -52.830 1.00 69.62 330 CYS A O 1
ATOM 2528 N N . ASN A 1 331 ? 41.087 4.714 -51.003 1.00 55.34 331 ASN A N 1
ATOM 2529 C CA . ASN A 1 331 ? 40.874 6.135 -51.322 1.00 55.34 331 ASN A CA 1
ATOM 2530 C C . ASN A 1 331 ? 41.608 6.614 -52.584 1.00 55.34 331 ASN A C 1
ATOM 2532 O O . ASN A 1 331 ? 41.696 7.808 -52.846 1.00 55.34 331 ASN A O 1
ATOM 2536 N N . SER A 1 332 ? 42.127 5.684 -53.373 1.00 47.38 332 SER A N 1
ATOM 2537 C CA . SER A 1 332 ? 42.702 5.903 -54.694 1.00 47.38 332 SER A CA 1
ATOM 2538 C C . SER A 1 332 ? 41.942 5.052 -55.717 1.00 47.38 332 SER A C 1
ATOM 2540 O O . SER A 1 332 ? 42.543 4.389 -56.550 1.00 47.38 332 SER A O 1
ATOM 2542 N N . ASN A 1 333 ? 40.607 5.115 -55.628 1.00 47.72 333 ASN A N 1
ATOM 2543 C CA . ASN A 1 333 ? 39.610 4.692 -56.610 1.00 47.72 333 ASN A CA 1
ATOM 2544 C C . ASN A 1 333 ? 39.199 3.205 -56.679 1.00 47.72 333 ASN A C 1
ATOM 2546 O O . ASN A 1 333 ? 40.020 2.292 -56.741 1.00 47.72 333 ASN A O 1
ATOM 2550 N N . ILE A 1 334 ? 37.889 2.980 -56.873 1.00 55.97 334 ILE A N 1
ATOM 2551 C CA . ILE A 1 334 ? 37.401 1.915 -57.768 1.00 55.97 334 ILE A CA 1
ATOM 2552 C C . ILE A 1 334 ? 37.724 2.409 -59.194 1.00 55.97 334 ILE A C 1
ATOM 2554 O O . ILE A 1 334 ? 36.873 2.962 -59.877 1.00 55.97 334 ILE A O 1
ATOM 2558 N N . GLY A 1 335 ? 39.001 2.326 -59.588 1.00 53.41 335 GLY A N 1
ATOM 2559 C CA . GLY A 1 335 ? 39.517 2.781 -60.888 1.00 53.41 335 GLY A CA 1
ATOM 2560 C C . GLY A 1 335 ? 40.105 4.205 -60.936 1.00 53.41 335 GLY A C 1
ATOM 2561 O O . GLY A 1 335 ? 39.368 5.185 -60.927 1.00 53.41 335 GLY A O 1
ATOM 2562 N N . SER A 1 336 ? 41.435 4.284 -61.104 1.00 40.44 336 SER A N 1
ATOM 2563 C CA . SER A 1 336 ? 42.303 5.449 -61.421 1.00 40.44 336 SER A CA 1
ATOM 2564 C C . SER A 1 336 ? 43.212 5.954 -60.279 1.00 40.44 336 SER A C 1
ATOM 2566 O O . SER A 1 336 ? 43.309 5.331 -59.239 1.00 40.44 336 SER A O 1
ATOM 2568 N N . ASN A 1 337 ? 43.981 7.017 -60.487 1.00 41.41 337 ASN A N 1
ATOM 2569 C CA . ASN A 1 337 ? 45.450 7.021 -60.399 1.00 41.41 337 ASN A CA 1
ATOM 2570 C C . ASN A 1 337 ? 46.151 7.363 -59.072 1.00 41.41 337 ASN A C 1
ATOM 2572 O O . ASN A 1 337 ? 45.665 8.159 -58.273 1.00 41.41 337 ASN A O 1
ATOM 2576 N N . LEU A 1 338 ? 47.403 6.889 -58.966 1.00 39.56 338 LEU A N 1
ATOM 2577 C CA . LEU A 1 338 ? 48.532 7.669 -58.433 1.00 39.56 338 LEU A CA 1
ATOM 2578 C C . LEU A 1 338 ? 49.280 8.335 -59.615 1.00 39.56 338 LEU A C 1
ATOM 2580 O O . LEU A 1 338 ? 49.347 7.715 -60.676 1.00 39.56 338 LEU A O 1
ATOM 2584 N N . PRO A 1 339 ? 49.843 9.553 -59.485 1.00 43.22 339 PRO A N 1
ATOM 2585 C CA . PRO A 1 339 ? 50.155 10.386 -60.654 1.00 43.22 339 PRO A CA 1
ATOM 2586 C C . PRO A 1 339 ? 51.396 10.028 -61.486 1.00 43.22 339 PRO A C 1
ATOM 2588 O O . PRO A 1 339 ? 51.534 10.604 -62.555 1.00 43.22 339 PRO A O 1
ATOM 2591 N N . ASP A 1 340 ? 52.277 9.107 -61.078 1.00 47.41 340 ASP A N 1
ATOM 2592 C CA . ASP A 1 340 ? 53.643 9.097 -61.646 1.00 47.41 340 ASP A CA 1
ATOM 2593 C C . ASP A 1 340 ? 54.103 7.842 -62.407 1.00 47.41 340 ASP A C 1
ATOM 2595 O O . ASP A 1 340 ? 55.264 7.784 -62.810 1.00 47.41 340 ASP A O 1
ATOM 2599 N N . LYS A 1 341 ? 53.238 6.860 -62.696 1.00 47.44 341 LYS A N 1
ATOM 2600 C CA . LYS A 1 341 ? 53.504 5.827 -63.725 1.00 47.44 341 LYS A CA 1
ATOM 2601 C C . LYS A 1 341 ? 52.189 5.381 -64.364 1.00 47.44 341 LYS A C 1
ATOM 2603 O O . LYS A 1 341 ? 51.277 5.013 -63.636 1.00 47.44 341 LYS A O 1
ATOM 2608 N N . ASP A 1 342 ? 52.117 5.450 -65.695 1.00 46.97 342 ASP A N 1
ATOM 2609 C CA . ASP A 1 342 ? 51.002 5.083 -66.588 1.00 46.97 342 ASP A CA 1
ATOM 2610 C C . ASP A 1 342 ? 49.717 4.517 -65.928 1.00 46.97 342 ASP A C 1
ATOM 2612 O O . ASP A 1 342 ? 49.694 3.361 -65.493 1.00 46.97 342 ASP A O 1
ATOM 2616 N N . PRO A 1 343 ? 48.608 5.284 -65.931 1.00 45.19 343 PRO A N 1
ATOM 2617 C CA . PRO A 1 343 ? 47.278 4.849 -65.504 1.00 45.19 343 PRO A CA 1
ATOM 2618 C C . PRO A 1 343 ? 46.810 3.556 -66.179 1.00 45.19 343 PRO A C 1
ATOM 2620 O O . PRO A 1 343 ? 46.392 3.557 -67.336 1.00 45.19 343 PRO A O 1
ATOM 2623 N N . GLN A 1 344 ? 46.796 2.442 -65.455 1.00 47.62 344 GLN A N 1
ATOM 2624 C CA . GLN A 1 344 ? 46.093 1.239 -65.895 1.00 47.62 344 GLN A CA 1
ATOM 2625 C C . GLN A 1 344 ? 44.922 0.990 -64.940 1.00 47.62 344 GLN A C 1
ATOM 2627 O O . GLN A 1 344 ? 45.086 0.465 -63.841 1.00 47.62 344 GLN A O 1
ATOM 2632 N N . THR A 1 345 ? 43.720 1.418 -65.333 1.00 49.31 345 THR A N 1
ATOM 2633 C CA . THR A 1 345 ? 42.476 1.070 -64.636 1.00 49.31 345 THR A CA 1
ATOM 2634 C C . THR A 1 345 ? 42.207 -0.416 -64.808 1.00 49.31 345 THR A C 1
ATOM 2636 O O . THR A 1 345 ? 41.850 -0.846 -65.898 1.00 49.31 345 THR A O 1
ATOM 2639 N N . TYR A 1 346 ? 42.365 -1.186 -63.734 1.00 54.56 346 TYR A N 1
ATOM 2640 C CA . TYR A 1 346 ? 42.070 -2.613 -63.713 1.00 54.56 346 TYR A CA 1
ATOM 2641 C C . TYR A 1 346 ? 40.817 -2.888 -62.888 1.00 54.56 346 TYR A C 1
ATOM 2643 O O . TYR A 1 346 ? 40.823 -2.725 -61.670 1.00 54.56 346 TYR A O 1
ATOM 2651 N N . LEU A 1 347 ? 39.753 -3.362 -63.538 1.00 62.38 347 LEU A N 1
ATOM 2652 C CA . LEU A 1 347 ? 38.755 -4.177 -62.855 1.00 62.38 347 LEU A CA 1
ATOM 2653 C C . LEU A 1 347 ? 39.248 -5.620 -62.927 1.00 62.38 347 LEU A C 1
ATOM 2655 O O . LEU A 1 347 ? 39.188 -6.235 -63.989 1.00 62.38 347 LEU A O 1
ATOM 2659 N N . HIS A 1 348 ? 39.768 -6.138 -61.816 1.00 55.44 348 HIS A N 1
ATOM 2660 C CA . HIS A 1 348 ? 40.169 -7.536 -61.740 1.00 55.44 348 HIS A CA 1
ATOM 2661 C C . HIS A 1 348 ? 39.014 -8.353 -61.155 1.00 55.44 348 HIS A C 1
ATOM 2663 O O . HIS A 1 348 ? 38.772 -8.324 -59.949 1.00 55.44 348 HIS A O 1
ATOM 2669 N N . ILE A 1 349 ? 38.273 -9.062 -62.011 1.00 63.44 349 ILE A N 1
ATOM 2670 C CA . ILE A 1 349 ? 37.292 -10.062 -61.569 1.00 63.44 349 ILE A CA 1
ATOM 2671 C C . ILE A 1 349 ? 38.028 -11.400 -61.517 1.00 63.44 349 ILE A C 1
ATOM 2673 O O . ILE A 1 349 ? 38.002 -12.179 -62.465 1.00 63.44 349 ILE A O 1
ATOM 2677 N N . GLY A 1 350 ? 38.750 -11.624 -60.423 1.00 53.41 350 GLY A N 1
ATOM 2678 C CA . GLY A 1 350 ? 39.436 -12.881 -60.140 1.00 53.41 350 GLY A CA 1
ATOM 2679 C C . GLY A 1 350 ? 38.935 -13.464 -58.823 1.00 53.41 350 GLY A C 1
ATOM 2680 O O . GLY A 1 350 ? 38.915 -12.779 -57.803 1.00 53.41 350 GLY A O 1
ATOM 2681 N N . SER A 1 351 ? 38.525 -14.732 -58.823 1.00 48.41 351 SER A N 1
ATOM 2682 C CA . SER A 1 351 ? 38.312 -15.474 -57.577 1.00 48.41 351 SER A CA 1
ATOM 2683 C C . SER A 1 351 ? 39.682 -15.855 -57.019 1.00 48.41 351 SER A C 1
ATOM 2685 O O . SER A 1 351 ? 40.436 -16.607 -57.636 1.00 48.41 351 SER A O 1
ATOM 2687 N N . MET A 1 352 ? 40.025 -15.308 -55.852 1.00 48.06 352 MET A N 1
ATOM 2688 C CA . MET A 1 352 ? 41.229 -15.711 -55.130 1.00 48.06 352 MET A CA 1
ATOM 2689 C C . MET A 1 352 ? 41.082 -17.183 -54.712 1.00 48.06 352 MET A C 1
ATOM 2691 O O . MET A 1 352 ? 40.233 -17.490 -53.878 1.00 48.06 352 MET A O 1
ATOM 2695 N N . GLY A 1 353 ? 41.888 -18.097 -55.266 1.00 53.53 353 GLY A N 1
ATOM 2696 C CA . GLY A 1 353 ? 42.095 -19.411 -54.636 1.00 53.53 353 GLY A CA 1
ATOM 2697 C C . GLY A 1 353 ? 42.269 -20.639 -55.531 1.00 53.53 353 GLY A C 1
ATOM 2698 O O . GLY A 1 353 ? 42.738 -21.653 -55.023 1.00 53.53 353 GLY A O 1
ATOM 2699 N N . HIS A 1 354 ? 41.969 -20.593 -56.832 1.00 50.06 354 HIS A N 1
ATOM 2700 C CA . HIS A 1 354 ? 42.144 -21.763 -57.706 1.00 50.06 354 HIS A CA 1
ATOM 2701 C C . HIS A 1 354 ? 43.098 -21.486 -58.873 1.00 50.06 354 HIS A C 1
ATOM 2703 O O . HIS A 1 354 ? 42.807 -20.679 -59.752 1.00 50.06 354 HIS A O 1
ATOM 2709 N N . LYS A 1 355 ? 44.236 -22.202 -58.894 1.00 53.31 355 LYS A N 1
ATOM 2710 C CA . LYS A 1 355 ? 45.120 -22.302 -60.067 1.00 53.31 355 LYS A CA 1
ATOM 2711 C C . LYS A 1 355 ? 44.289 -22.807 -61.254 1.00 53.31 355 LYS A C 1
ATOM 2713 O O . LYS A 1 355 ? 43.812 -23.937 -61.205 1.00 53.31 355 LYS A O 1
ATOM 2718 N N . GLY A 1 356 ? 44.123 -21.981 -62.287 1.00 56.97 356 GLY A N 1
ATOM 2719 C CA . GLY A 1 356 ? 43.468 -22.369 -63.542 1.00 56.97 356 GLY A CA 1
ATOM 2720 C C . GLY A 1 356 ? 42.150 -21.665 -63.879 1.00 56.97 356 GLY A C 1
ATOM 2721 O O . GLY A 1 356 ? 41.475 -22.108 -64.803 1.00 56.97 356 GLY A O 1
ATOM 2722 N N . MET A 1 357 ? 41.758 -20.594 -63.180 1.00 58.03 357 MET A N 1
ATOM 2723 C CA . MET A 1 357 ? 40.600 -19.791 -63.601 1.00 58.03 357 MET A CA 1
ATOM 2724 C C . MET A 1 357 ? 41.009 -18.549 -64.394 1.00 58.03 357 MET A C 1
ATOM 2726 O O . MET A 1 357 ? 41.989 -17.882 -64.077 1.00 58.03 357 MET A O 1
ATOM 2730 N N . VAL A 1 358 ? 40.230 -18.264 -65.439 1.00 58.69 358 VAL A N 1
ATOM 2731 C CA . VAL A 1 358 ? 40.441 -17.174 -66.396 1.00 58.69 358 VAL A CA 1
ATOM 2732 C C . VAL A 1 358 ? 40.218 -15.832 -65.701 1.00 58.69 358 VAL A C 1
ATOM 2734 O O . VAL A 1 358 ? 39.101 -15.534 -65.281 1.00 58.69 358 VAL A O 1
ATOM 2737 N N . SER A 1 359 ? 41.263 -15.013 -65.592 1.00 62.66 359 SER A N 1
ATOM 2738 C CA . SER A 1 359 ? 41.107 -13.606 -65.236 1.00 62.66 359 SER A CA 1
ATOM 2739 C C . SER A 1 359 ? 40.558 -12.836 -66.438 1.00 62.66 359 SER A C 1
ATOM 2741 O O . SER A 1 359 ? 41.049 -12.970 -67.562 1.00 62.66 359 SER A O 1
ATOM 2743 N N . LEU A 1 360 ? 39.512 -12.040 -66.201 1.00 69.94 360 LEU A N 1
ATOM 2744 C CA . LEU A 1 360 ? 39.090 -10.987 -67.118 1.00 69.94 360 LEU A CA 1
ATOM 2745 C C . LEU A 1 360 ? 39.768 -9.695 -66.677 1.00 69.94 360 LEU A C 1
ATOM 2747 O O . LEU A 1 360 ? 39.541 -9.223 -65.559 1.00 69.94 360 LEU A O 1
ATOM 2751 N N . LYS A 1 361 ? 40.577 -9.122 -67.562 1.00 69.69 361 LYS A N 1
ATOM 2752 C CA . LYS A 1 361 ? 41.285 -7.869 -67.313 1.00 69.69 361 LYS A CA 1
ATOM 2753 C C . LYS A 1 361 ? 40.946 -6.873 -68.412 1.00 69.69 361 LYS A C 1
ATOM 2755 O O . LYS A 1 361 ? 41.152 -7.154 -69.584 1.00 69.69 361 LYS A O 1
ATOM 2760 N N . ILE A 1 362 ? 40.432 -5.704 -68.039 1.00 74.12 362 ILE A N 1
ATOM 2761 C CA . ILE A 1 362 ? 40.327 -4.556 -68.949 1.00 74.12 362 ILE A CA 1
ATOM 2762 C C . ILE A 1 362 ? 41.548 -3.686 -68.674 1.00 74.12 362 ILE A C 1
ATOM 2764 O O . ILE A 1 362 ? 41.757 -3.290 -67.531 1.00 74.12 362 ILE A O 1
ATOM 2768 N N . ASN A 1 363 ? 42.393 -3.451 -69.676 1.00 69.56 363 ASN A N 1
ATOM 2769 C CA . ASN A 1 363 ? 43.596 -2.633 -69.512 1.00 69.56 363 ASN A CA 1
ATOM 2770 C C . ASN A 1 363 ? 43.359 -1.164 -69.915 1.00 69.56 363 ASN A C 1
ATOM 2772 O O . ASN A 1 363 ? 42.346 -0.823 -70.524 1.00 69.56 363 ASN A O 1
ATOM 2776 N N . GLY A 1 364 ? 44.326 -0.289 -69.615 1.00 69.81 364 GLY A N 1
ATOM 2777 C CA . GLY A 1 364 ? 44.263 1.145 -69.945 1.00 69.81 364 GLY A CA 1
ATOM 2778 C C . GLY A 1 364 ? 44.210 1.482 -71.446 1.00 69.81 364 GLY A C 1
ATOM 2779 O O . GLY A 1 364 ? 44.071 2.647 -71.794 1.00 69.81 364 GLY A O 1
ATOM 2780 N N . LYS A 1 365 ? 44.299 0.484 -72.340 1.00 71.06 365 LYS A N 1
ATOM 2781 C CA . LYS A 1 365 ? 44.115 0.629 -73.796 1.00 71.06 365 LYS A CA 1
ATOM 2782 C C . LYS A 1 365 ? 42.737 0.144 -74.268 1.00 71.06 365 LYS A C 1
ATOM 2784 O O . LYS A 1 365 ? 42.569 -0.156 -75.444 1.00 71.06 365 LYS A O 1
ATOM 2789 N N . ASN A 1 366 ? 41.761 0.032 -73.362 1.00 73.19 366 ASN A N 1
ATOM 2790 C CA . ASN A 1 366 ? 40.416 -0.487 -73.643 1.00 73.19 366 ASN A CA 1
ATOM 2791 C C . ASN A 1 366 ? 40.412 -1.903 -74.245 1.00 73.19 366 ASN A C 1
ATOM 2793 O O . ASN A 1 366 ? 39.494 -2.258 -74.985 1.00 73.19 366 ASN A O 1
ATOM 2797 N N . ALA A 1 367 ? 41.427 -2.718 -73.943 1.00 79.12 367 ALA A N 1
ATOM 2798 C CA . ALA A 1 367 ? 41.454 -4.109 -74.368 1.00 79.12 367 ALA A CA 1
ATOM 2799 C C . ALA A 1 367 ? 41.045 -5.043 -73.238 1.00 79.12 367 ALA A C 1
ATOM 2801 O O . ALA A 1 367 ? 41.499 -4.908 -72.099 1.00 79.12 367 ALA A O 1
ATOM 2802 N N . ILE A 1 368 ? 40.211 -6.007 -73.604 1.00 83.69 368 ILE A N 1
ATOM 2803 C CA . ILE A 1 368 ? 39.865 -7.178 -72.820 1.00 83.69 368 ILE A CA 1
ATOM 2804 C C . ILE A 1 368 ? 40.985 -8.200 -73.009 1.00 83.69 368 ILE A C 1
ATOM 2806 O O . ILE A 1 368 ? 41.231 -8.656 -74.118 1.00 83.69 368 ILE A O 1
ATOM 2810 N N . GLU A 1 369 ? 41.669 -8.548 -71.933 1.00 79.38 369 GLU A N 1
ATOM 2811 C CA . GLU A 1 369 ? 42.708 -9.569 -71.888 1.00 79.38 369 GLU A CA 1
ATOM 2812 C C . GLU A 1 369 ? 42.152 -10.805 -71.173 1.00 79.38 369 GLU A C 1
ATOM 2814 O O . GLU A 1 369 ? 41.633 -10.714 -70.056 1.00 79.38 369 GLU A O 1
ATOM 2819 N N . LEU A 1 370 ? 42.234 -11.951 -71.849 1.00 79.94 370 LEU A N 1
ATOM 2820 C CA . LEU A 1 370 ? 41.781 -13.253 -71.373 1.00 79.94 370 LEU A CA 1
ATOM 2821 C C . LEU A 1 370 ? 43.002 -14.157 -71.168 1.00 79.94 370 LEU A C 1
ATOM 2823 O O . LEU A 1 370 ? 43.691 -14.495 -72.129 1.00 79.94 370 LEU A O 1
ATOM 2827 N N . GLY A 1 371 ? 43.260 -14.572 -69.922 1.00 69.81 371 GLY A N 1
ATOM 2828 C CA . GLY A 1 371 ? 44.293 -15.575 -69.613 1.00 69.81 371 GLY A CA 1
ATOM 2829 C C . GLY A 1 371 ? 45.747 -15.073 -69.619 1.00 69.81 371 GLY A C 1
ATOM 2830 O O . GLY A 1 371 ? 46.659 -15.872 -69.808 1.00 69.81 371 GLY A O 1
ATOM 2831 N N . GLY A 1 372 ? 45.982 -13.776 -69.400 1.00 65.50 372 GLY A N 1
ATOM 2832 C CA . GLY A 1 372 ? 47.318 -13.158 -69.465 1.00 65.50 372 GLY A CA 1
ATOM 2833 C C . GLY A 1 372 ? 48.310 -13.522 -68.345 1.00 65.50 372 GLY A C 1
ATOM 2834 O O . GLY A 1 372 ? 49.445 -13.058 -68.380 1.00 65.50 372 GLY A O 1
ATOM 2835 N N . GLU A 1 373 ? 47.922 -14.322 -67.344 1.00 61.38 373 GLU A N 1
ATOM 2836 C CA . GLU A 1 373 ? 48.758 -14.588 -66.154 1.00 61.38 373 GLU A CA 1
ATOM 2837 C C . GLU A 1 373 ? 49.624 -15.857 -66.222 1.00 61.38 373 GLU A C 1
ATOM 2839 O O . GLU A 1 373 ? 50.356 -16.154 -65.279 1.00 61.38 373 GLU A O 1
ATOM 2844 N N . GLU A 1 374 ? 49.601 -16.624 -67.312 1.00 63.69 374 GLU A N 1
ATOM 2845 C CA . GLU A 1 374 ? 50.544 -17.738 -67.438 1.00 63.69 374 GLU A CA 1
ATOM 2846 C C . GLU A 1 374 ? 51.956 -17.204 -67.775 1.00 63.69 374 GLU A C 1
ATOM 2848 O O . GLU A 1 374 ? 52.180 -16.638 -68.845 1.00 63.69 374 GLU A O 1
ATOM 2853 N N . GLU A 1 375 ? 52.923 -17.427 -66.869 1.00 58.81 375 GLU A N 1
ATOM 2854 C CA . GLU A 1 375 ? 54.301 -16.873 -66.836 1.00 58.81 375 GLU A CA 1
ATOM 2855 C C . GLU A 1 375 ? 55.156 -17.051 -68.112 1.00 58.81 375 GLU A C 1
ATOM 2857 O O . GLU A 1 375 ? 56.293 -16.584 -68.173 1.00 58.81 375 GLU A O 1
ATOM 2862 N N . LYS A 1 376 ? 54.654 -17.744 -69.136 1.00 63.19 376 LYS A N 1
ATOM 2863 C CA . LYS A 1 376 ? 55.392 -18.076 -70.363 1.00 63.19 376 LYS A CA 1
ATOM 2864 C C . LYS A 1 376 ? 54.701 -17.641 -71.650 1.00 63.19 376 LYS A C 1
ATOM 2866 O O . LYS A 1 376 ? 55.171 -18.004 -72.727 1.00 63.19 376 LYS A O 1
ATOM 2871 N N . HIS A 1 377 ? 53.610 -16.885 -71.572 1.00 66.06 377 HIS A N 1
ATOM 2872 C CA . HIS A 1 377 ? 52.937 -16.407 -72.776 1.00 66.06 377 HIS A CA 1
ATOM 2873 C C . HIS A 1 377 ? 53.465 -15.064 -73.233 1.00 66.06 377 HIS A C 1
ATOM 2875 O O . HIS A 1 377 ? 53.948 -14.233 -72.467 1.00 66.06 377 HIS A O 1
ATOM 2881 N N . ASN A 1 378 ? 53.351 -14.856 -74.535 1.00 70.88 378 ASN A N 1
ATOM 2882 C CA . ASN A 1 378 ? 53.575 -13.557 -75.122 1.00 70.88 378 ASN A CA 1
ATOM 2883 C C . ASN A 1 378 ? 52.559 -12.556 -74.555 1.00 70.88 378 ASN A C 1
ATOM 2885 O O . ASN A 1 378 ? 51.365 -12.855 -74.506 1.00 70.88 378 ASN A O 1
ATOM 2889 N N . MET A 1 379 ? 53.037 -11.361 -74.204 1.00 74.62 379 MET A N 1
ATOM 2890 C CA . MET A 1 379 ? 52.239 -10.299 -73.593 1.00 74.62 379 MET A CA 1
ATOM 2891 C C . MET A 1 379 ? 51.012 -9.865 -74.401 1.00 74.62 379 MET A C 1
ATOM 2893 O O . MET A 1 379 ? 50.190 -9.146 -73.854 1.00 74.62 379 MET A O 1
ATOM 2897 N N . ASP A 1 380 ? 50.887 -10.251 -75.673 1.00 76.94 380 ASP A N 1
ATOM 2898 C CA . ASP A 1 380 ? 49.777 -9.890 -76.562 1.00 76.94 380 ASP A CA 1
ATOM 2899 C C . ASP A 1 380 ? 48.719 -10.980 -76.739 1.00 76.94 380 ASP A C 1
ATOM 2901 O O . ASP A 1 380 ? 47.709 -10.752 -77.401 1.00 76.94 380 ASP A O 1
ATOM 2905 N N . ASN A 1 381 ? 48.926 -12.157 -76.153 1.00 78.75 381 ASN A N 1
ATOM 2906 C CA . ASN A 1 381 ? 47.985 -13.267 -76.255 1.00 78.75 381 ASN A CA 1
ATOM 2907 C C . ASN A 1 381 ? 46.639 -12.952 -75.586 1.00 78.75 381 ASN A C 1
ATOM 2909 O O . ASN A 1 381 ? 46.590 -12.312 -74.540 1.00 78.75 381 ASN A O 1
ATOM 2913 N N . GLY A 1 382 ? 45.547 -13.447 -76.178 1.00 79.50 382 GLY A N 1
ATOM 2914 C CA . GLY A 1 382 ? 44.217 -13.399 -75.563 1.00 79.50 382 GLY A CA 1
ATOM 2915 C C . GLY A 1 382 ? 43.618 -11.996 -75.449 1.00 79.50 382 GLY A C 1
ATOM 2916 O O . GLY A 1 382 ? 42.697 -11.795 -74.659 1.00 79.50 382 GLY A O 1
ATOM 2917 N N . LYS A 1 383 ? 44.133 -11.018 -76.205 1.00 85.31 383 LYS A N 1
ATOM 2918 C CA . LYS A 1 383 ? 43.619 -9.645 -76.209 1.00 85.31 383 LYS A CA 1
ATOM 2919 C C . LYS A 1 383 ? 42.535 -9.446 -77.265 1.00 85.31 383 LYS A C 1
ATOM 2921 O O . LYS A 1 383 ? 42.679 -9.875 -78.408 1.00 85.31 383 LYS A O 1
ATOM 2926 N N . ILE A 1 384 ? 41.486 -8.728 -76.882 1.00 85.56 384 ILE A N 1
ATOM 2927 C CA . ILE A 1 384 ? 40.440 -8.197 -77.753 1.00 85.56 384 ILE A CA 1
ATOM 2928 C C . ILE A 1 384 ? 40.342 -6.702 -77.475 1.00 85.56 384 ILE A C 1
ATOM 2930 O O . ILE A 1 384 ? 40.021 -6.305 -76.357 1.00 85.56 384 ILE A O 1
ATOM 2934 N N . GLY A 1 385 ? 40.611 -5.858 -78.463 1.00 84.69 385 GLY A N 1
ATOM 2935 C CA . GLY A 1 385 ? 40.540 -4.410 -78.274 1.00 84.69 385 GLY A CA 1
ATOM 2936 C C . GLY A 1 385 ? 40.625 -3.643 -79.582 1.00 84.69 385 GLY A C 1
ATOM 2937 O O . GLY A 1 385 ? 41.101 -4.162 -80.587 1.00 84.69 385 GLY A O 1
ATOM 2938 N N . TYR A 1 386 ? 40.148 -2.402 -79.574 1.00 78.38 386 TYR A N 1
ATOM 2939 C CA . TYR A 1 386 ? 40.318 -1.506 -80.713 1.00 78.38 386 TYR A CA 1
ATOM 2940 C C . TYR A 1 386 ? 41.727 -0.922 -80.725 1.00 78.38 386 TYR A C 1
ATOM 2942 O O . TYR A 1 386 ? 42.218 -0.457 -79.699 1.00 78.38 386 TYR A O 1
ATOM 2950 N N . GLN A 1 387 ? 42.333 -0.912 -81.908 1.00 79.56 387 GLN A N 1
ATOM 2951 C CA . GLN A 1 387 ? 43.606 -0.265 -82.202 1.00 79.56 387 GLN A CA 1
ATOM 2952 C C . GLN A 1 387 ? 44.777 -0.728 -81.329 1.00 79.56 387 GLN A C 1
ATOM 2954 O O . GLN A 1 387 ? 45.615 0.065 -80.896 1.00 79.56 387 GLN A O 1
ATOM 2959 N N . LEU A 1 388 ? 44.841 -2.030 -81.051 1.00 77.31 388 LEU A N 1
ATOM 2960 C CA . LEU A 1 388 ? 45.960 -2.604 -80.314 1.00 77.31 388 LEU A CA 1
ATOM 2961 C C . LEU A 1 388 ? 47.217 -2.691 -81.187 1.00 77.31 388 LEU A C 1
ATOM 2963 O O . LEU A 1 388 ? 48.309 -2.366 -80.721 1.00 77.31 388 LEU A O 1
ATOM 2967 N N . PHE A 1 389 ? 47.046 -3.128 -82.436 1.00 78.56 389 PHE A N 1
ATOM 2968 C CA . PHE A 1 389 ? 48.098 -3.359 -83.433 1.00 78.56 389 PHE A CA 1
ATOM 2969 C C . PHE A 1 389 ? 47.686 -2.932 -84.846 1.00 78.56 389 PHE A C 1
ATOM 2971 O O . PHE A 1 389 ? 48.552 -2.804 -85.711 1.00 78.56 389 PHE A O 1
ATOM 2978 N N . SER A 1 390 ? 46.392 -2.718 -85.097 1.00 76.75 390 SER A N 1
ATOM 2979 C CA . SER A 1 390 ? 45.873 -2.209 -86.369 1.00 76.75 390 SER A CA 1
ATOM 2980 C C . SER A 1 390 ? 45.048 -0.932 -86.172 1.00 76.75 390 SER A C 1
ATOM 2982 O O . SER A 1 390 ? 44.970 -0.393 -85.077 1.00 76.75 390 SER A O 1
ATOM 2984 N N . ASN A 1 391 ? 44.423 -0.419 -87.234 1.00 72.56 391 ASN A N 1
ATOM 2985 C CA . ASN A 1 391 ? 43.481 0.703 -87.130 1.00 72.56 391 ASN A CA 1
ATOM 2986 C C . ASN A 1 391 ? 42.044 0.251 -86.775 1.00 72.56 391 ASN A C 1
ATOM 2988 O O . ASN A 1 391 ? 41.146 1.093 -86.726 1.00 72.56 391 ASN A O 1
ATOM 2992 N N . GLY A 1 392 ? 41.811 -1.050 -86.549 1.00 79.44 392 GLY A N 1
ATOM 2993 C CA . GLY A 1 392 ? 40.489 -1.652 -86.334 1.00 79.44 392 GLY A CA 1
ATOM 2994 C C . GLY A 1 392 ? 40.366 -2.448 -85.031 1.00 79.44 392 GLY A C 1
ATOM 2995 O O . GLY A 1 392 ? 41.119 -2.235 -84.085 1.00 79.44 392 GLY A O 1
ATOM 2996 N N . LEU A 1 393 ? 39.380 -3.349 -84.965 1.00 80.38 393 LEU A N 1
ATOM 2997 C CA . LEU A 1 393 ? 39.253 -4.311 -83.867 1.00 80.38 393 LEU A CA 1
ATOM 2998 C C . LEU A 1 393 ? 40.308 -5.409 -84.034 1.00 80.38 393 LEU A C 1
ATOM 3000 O O . LEU A 1 393 ? 40.259 -6.178 -84.993 1.00 80.38 393 LEU A O 1
ATOM 3004 N N . ASP A 1 394 ? 41.213 -5.513 -83.071 1.00 77.19 394 ASP A N 1
ATOM 3005 C CA . ASP A 1 394 ? 42.210 -6.571 -83.009 1.00 77.19 394 ASP A CA 1
ATOM 3006 C C . ASP A 1 394 ? 41.718 -7.692 -82.087 1.00 77.19 394 ASP A C 1
ATOM 3008 O O . ASP A 1 394 ? 41.392 -7.461 -80.919 1.00 77.19 394 ASP A O 1
ATOM 3012 N N . ILE A 1 395 ? 41.678 -8.917 -82.616 1.00 84.12 395 ILE A N 1
ATOM 3013 C CA . ILE A 1 395 ? 41.396 -10.145 -81.862 1.00 84.12 395 ILE A CA 1
ATOM 3014 C C . ILE A 1 395 ? 42.635 -11.027 -81.949 1.00 84.12 395 ILE A C 1
ATOM 3016 O O . ILE A 1 395 ? 42.999 -11.490 -83.030 1.00 84.12 395 ILE A O 1
ATOM 3020 N N . ILE A 1 396 ? 43.280 -11.279 -80.813 1.00 80.69 396 ILE A N 1
ATOM 3021 C CA . ILE A 1 396 ? 44.525 -12.042 -80.759 1.00 80.69 396 ILE A CA 1
ATOM 3022 C C . ILE A 1 396 ? 44.274 -13.369 -80.073 1.00 80.69 396 ILE A C 1
ATOM 3024 O O . ILE A 1 396 ? 43.947 -13.431 -78.888 1.00 80.69 396 ILE A O 1
ATOM 3028 N N . GLY A 1 397 ? 44.463 -14.442 -80.836 1.00 79.56 397 GLY A N 1
ATOM 3029 C CA . GLY A 1 397 ? 44.356 -15.803 -80.333 1.00 79.56 397 GLY A CA 1
ATOM 3030 C C . GLY A 1 397 ? 45.351 -16.082 -79.208 1.00 79.56 397 GLY A C 1
ATOM 3031 O O . GLY A 1 397 ? 46.453 -15.528 -79.176 1.00 79.56 397 GLY A O 1
ATOM 3032 N N . GLY A 1 398 ? 44.976 -16.969 -78.291 1.00 76.25 398 GLY A N 1
ATOM 3033 C CA . GLY A 1 398 ? 45.917 -17.543 -77.330 1.00 76.25 398 GLY A CA 1
ATOM 3034 C C . GLY A 1 398 ? 46.845 -18.547 -78.021 1.00 76.25 398 GLY A C 1
ATOM 3035 O O . GLY A 1 398 ? 46.419 -19.260 -78.929 1.00 76.25 398 GLY A O 1
ATOM 3036 N N . GLY A 1 399 ? 48.115 -18.604 -77.615 1.00 71.69 399 GLY A N 1
ATOM 3037 C CA . GLY A 1 399 ? 49.071 -19.594 -78.118 1.00 71.69 399 GLY A CA 1
ATOM 3038 C C . GLY A 1 399 ? 50.473 -19.388 -77.550 1.00 71.69 399 GLY A C 1
ATOM 3039 O O . GLY A 1 399 ? 50.945 -18.260 -77.472 1.00 71.69 399 GLY A O 1
ATOM 3040 N N . SER A 1 400 ? 51.168 -20.464 -77.177 1.00 69.00 400 SER A N 1
ATOM 3041 C CA . SER A 1 400 ? 52.481 -20.376 -76.512 1.00 69.00 400 SER A CA 1
ATOM 3042 C C . SER A 1 400 ? 53.564 -19.681 -77.349 1.00 69.00 400 SER A C 1
ATOM 3044 O O . SER A 1 400 ? 54.469 -19.081 -76.782 1.00 69.00 400 SER A O 1
ATOM 3046 N N . ASN A 1 401 ? 53.442 -19.693 -78.684 1.00 70.94 401 ASN A N 1
ATOM 3047 C CA . ASN A 1 401 ? 54.364 -19.058 -79.630 1.00 70.94 401 ASN A CA 1
ATOM 3048 C C . ASN A 1 401 ? 53.583 -18.322 -80.738 1.00 70.94 401 ASN A C 1
ATOM 3050 O O . ASN A 1 401 ? 52.452 -18.698 -81.050 1.00 70.94 401 ASN A O 1
ATOM 3054 N N . TYR A 1 402 ? 54.209 -17.343 -81.410 1.00 68.25 402 TYR A N 1
ATOM 3055 C CA . TYR A 1 402 ? 53.593 -16.564 -82.504 1.00 68.25 402 TYR A CA 1
ATOM 3056 C C . TYR A 1 402 ? 52.963 -17.426 -83.614 1.00 68.25 402 TYR A C 1
ATOM 3058 O O . TYR A 1 402 ? 51.917 -17.068 -84.144 1.00 68.25 402 TYR A O 1
ATOM 3066 N N . GLY A 1 403 ? 53.564 -18.579 -83.930 1.00 69.69 403 GLY A N 1
ATOM 3067 C CA . GLY A 1 403 ? 53.091 -19.481 -84.986 1.00 69.69 403 GLY A CA 1
ATOM 3068 C C . GLY A 1 403 ? 51.891 -20.363 -84.622 1.00 69.69 403 GLY A C 1
ATOM 3069 O O . GLY A 1 403 ? 51.433 -21.112 -85.476 1.00 69.69 403 GLY A O 1
ATOM 3070 N N . ASN A 1 404 ? 51.391 -20.313 -83.381 1.00 69.00 404 ASN A N 1
ATOM 3071 C CA . ASN A 1 404 ? 50.276 -21.156 -82.924 1.00 69.00 404 ASN A CA 1
ATOM 3072 C C . ASN A 1 404 ? 49.154 -20.354 -82.246 1.00 69.00 404 ASN A C 1
ATOM 3074 O O . ASN A 1 404 ? 48.450 -20.859 -81.375 1.00 69.00 404 ASN A O 1
ATOM 3078 N N . ARG A 1 405 ? 49.005 -19.078 -82.605 1.00 73.94 405 ARG A N 1
ATOM 3079 C CA . ARG A 1 405 ? 47.864 -18.279 -82.153 1.00 73.94 405 ARG A CA 1
ATOM 3080 C C . ARG A 1 405 ? 46.641 -18.669 -82.967 1.00 73.94 405 ARG A C 1
ATOM 3082 O O . ARG A 1 405 ? 46.640 -18.515 -84.186 1.00 73.94 405 ARG A O 1
ATOM 3089 N N . GLN A 1 406 ? 45.605 -19.157 -82.296 1.00 70.81 406 GLN A N 1
ATOM 3090 C CA . GLN A 1 406 ? 44.352 -19.535 -82.945 1.00 70.81 406 GLN A CA 1
ATOM 3091 C C . GLN A 1 406 ? 43.215 -18.643 -82.452 1.00 70.81 406 GLN A C 1
ATOM 3093 O O . GLN A 1 406 ? 43.007 -18.493 -81.248 1.00 70.81 406 GLN A O 1
ATOM 3098 N N . VAL A 1 407 ? 42.475 -18.053 -83.391 1.00 76.44 407 VAL A N 1
ATOM 3099 C CA . VAL A 1 407 ? 41.183 -17.415 -83.127 1.00 76.44 407 VAL A CA 1
ATOM 3100 C C . VAL A 1 407 ? 40.127 -18.298 -83.765 1.00 76.44 407 VAL A C 1
ATOM 3102 O O . VAL A 1 407 ? 40.041 -18.386 -84.988 1.00 76.44 407 VAL A O 1
ATOM 3105 N N . ASN A 1 408 ? 39.332 -18.962 -82.935 1.00 74.50 408 ASN A N 1
ATOM 3106 C CA . ASN A 1 408 ? 38.185 -19.718 -83.411 1.00 74.50 408 ASN A CA 1
ATOM 3107 C C . ASN A 1 408 ? 36.957 -18.810 -83.354 1.00 74.50 408 ASN A C 1
ATOM 3109 O O . ASN A 1 408 ? 36.534 -18.395 -82.277 1.00 74.50 408 ASN A O 1
ATOM 3113 N N . LEU A 1 409 ? 36.404 -18.484 -84.521 1.00 75.62 409 LEU A N 1
ATOM 3114 C CA . LEU A 1 409 ? 35.138 -17.770 -84.647 1.00 75.62 409 LEU A CA 1
ATOM 3115 C C . LEU A 1 409 ? 34.061 -18.788 -85.016 1.00 75.62 409 LEU A C 1
ATOM 3117 O O . LEU A 1 409 ? 34.134 -19.419 -86.069 1.00 75.62 409 LEU A O 1
ATOM 3121 N N . TRP A 1 410 ? 33.067 -18.960 -84.152 1.00 71.25 410 TRP A N 1
ATOM 3122 C CA . TRP A 1 410 ? 31.945 -19.862 -84.405 1.00 71.25 410 TRP A CA 1
ATOM 3123 C C . TRP A 1 410 ? 30.704 -19.059 -84.810 1.00 71.25 410 TRP A C 1
ATOM 3125 O O . TRP A 1 410 ? 30.364 -18.076 -84.156 1.00 71.25 410 TRP A O 1
ATOM 3135 N N . GLY A 1 411 ? 30.013 -19.487 -85.873 1.00 73.19 411 GLY A N 1
ATOM 3136 C CA . GLY A 1 411 ? 28.753 -18.888 -86.337 1.00 73.19 411 GLY A CA 1
ATOM 3137 C C . GLY A 1 411 ? 28.798 -18.329 -87.764 1.00 73.19 411 GLY A C 1
ATOM 3138 O O . GLY A 1 411 ? 29.787 -18.474 -88.478 1.00 73.19 411 GLY A O 1
ATOM 3139 N N . LYS A 1 412 ? 27.691 -17.709 -88.201 1.00 62.88 412 LYS A N 1
ATOM 3140 C CA . LYS A 1 412 ? 27.610 -17.003 -89.490 1.00 62.88 412 LYS A CA 1
ATOM 3141 C C . LYS A 1 412 ? 28.083 -15.564 -89.305 1.00 62.88 412 LYS A C 1
ATOM 3143 O O . LYS A 1 412 ? 27.442 -14.803 -88.586 1.00 62.88 412 LYS A O 1
ATOM 3148 N N . LEU A 1 413 ? 29.158 -15.183 -89.987 1.00 66.25 413 LEU A N 1
ATOM 3149 C CA . LEU A 1 413 ? 29.535 -13.780 -90.123 1.00 66.25 413 LEU A CA 1
ATOM 3150 C C . LEU A 1 413 ? 28.633 -13.156 -91.194 1.00 66.25 413 LEU A C 1
ATOM 3152 O O . LEU A 1 413 ? 28.703 -13.538 -92.360 1.00 66.25 413 LEU A O 1
ATOM 3156 N N . LYS A 1 414 ? 27.751 -12.239 -90.799 1.00 63.34 414 LYS A N 1
ATOM 3157 C CA . LYS A 1 414 ? 26.941 -11.462 -91.739 1.00 63.34 414 LYS A CA 1
ATOM 3158 C C . LYS A 1 414 ? 27.624 -10.116 -91.942 1.00 63.34 414 LYS A C 1
ATOM 3160 O O . LYS A 1 414 ? 27.808 -9.379 -90.979 1.00 63.34 414 LYS A O 1
ATOM 3165 N N . THR A 1 415 ? 28.017 -9.815 -93.173 1.00 66.44 415 THR A N 1
ATOM 3166 C CA . THR A 1 415 ? 28.472 -8.479 -93.561 1.00 66.44 415 THR A CA 1
ATOM 3167 C C . THR A 1 415 ? 27.409 -7.854 -94.443 1.00 66.44 415 THR A C 1
ATOM 3169 O O . THR A 1 415 ? 26.844 -8.517 -95.311 1.00 66.44 415 THR A O 1
ATOM 3172 N N . ASP A 1 416 ? 27.084 -6.592 -94.182 1.00 53.44 416 ASP A N 1
ATOM 3173 C CA . ASP A 1 416 ? 25.857 -6.024 -94.730 1.00 53.44 416 ASP A CA 1
ATOM 3174 C C . ASP A 1 416 ? 25.989 -5.422 -96.136 1.00 53.44 416 ASP A C 1
ATOM 3176 O O . ASP A 1 416 ? 24.962 -4.981 -96.618 1.00 53.44 416 ASP A O 1
ATOM 3180 N N . ASN A 1 417 ? 27.152 -5.416 -96.819 1.00 55.94 417 ASN A N 1
ATOM 3181 C CA . ASN A 1 417 ? 27.267 -5.024 -98.249 1.00 55.94 417 ASN A CA 1
ATOM 3182 C C . ASN A 1 417 ? 28.706 -5.122 -98.828 1.00 55.94 417 ASN A C 1
ATOM 3184 O O . ASN A 1 417 ? 29.349 -4.099 -99.053 1.00 55.94 417 ASN A O 1
ATOM 3188 N N . VAL A 1 418 ? 29.233 -6.322 -99.113 1.00 45.81 418 VAL A N 1
ATOM 3189 C CA . VAL A 1 418 ? 30.374 -6.496 -100.051 1.00 45.81 418 VAL A CA 1
ATOM 3190 C C . VAL A 1 418 ? 30.440 -7.929 -100.597 1.00 45.81 418 VAL A C 1
ATOM 3192 O O . VAL A 1 418 ? 30.039 -8.864 -99.908 1.00 45.81 418 VAL A O 1
ATOM 3195 N N . SER A 1 419 ? 30.939 -8.059 -101.835 1.00 54.78 419 SER A N 1
ATOM 3196 C CA . SER A 1 419 ? 31.246 -9.283 -102.605 1.00 54.78 419 SER A CA 1
ATOM 3197 C C . SER A 1 419 ? 31.797 -10.470 -101.787 1.00 54.78 419 SER A C 1
ATOM 3199 O O . SER A 1 419 ? 32.366 -10.260 -100.715 1.00 54.78 419 SER A O 1
ATOM 3201 N N . PRO A 1 420 ? 31.656 -11.724 -102.283 1.00 54.12 420 PRO A N 1
ATOM 3202 C CA . PRO A 1 420 ? 31.973 -12.941 -101.532 1.00 54.12 420 PRO A CA 1
ATOM 3203 C C . PRO A 1 420 ? 33.356 -12.904 -100.872 1.00 54.12 420 PRO A C 1
ATOM 3205 O O . PRO A 1 420 ? 34.363 -12.597 -101.506 1.00 54.12 420 PRO A O 1
ATOM 3208 N N . PHE A 1 421 ? 33.388 -13.258 -99.585 1.00 49.91 421 PHE A N 1
ATOM 3209 C CA . PHE A 1 421 ? 34.610 -13.431 -98.804 1.00 49.91 421 PHE A CA 1
ATOM 3210 C C . PHE A 1 421 ? 35.519 -14.465 -99.478 1.00 49.91 421 PHE A C 1
ATOM 3212 O O . PHE A 1 421 ? 35.228 -15.661 -99.461 1.00 49.91 421 PHE A O 1
ATOM 3219 N N . VAL A 1 422 ? 36.652 -14.025 -100.021 1.00 51.84 422 VAL A N 1
ATOM 3220 C CA . VAL A 1 422 ? 37.717 -14.939 -100.437 1.00 51.84 422 VAL A CA 1
ATOM 3221 C C . VAL A 1 422 ? 38.638 -15.154 -99.240 1.00 51.84 422 VAL A C 1
ATOM 3223 O O . VAL A 1 422 ? 39.486 -14.320 -98.928 1.00 51.84 422 VAL A O 1
ATOM 3226 N N . PHE A 1 423 ? 38.492 -16.292 -98.557 1.00 48.28 423 PHE A N 1
ATOM 3227 C CA . PHE A 1 423 ? 39.511 -16.755 -97.615 1.00 48.28 423 PHE A CA 1
ATOM 3228 C C . PHE A 1 423 ? 40.738 -17.199 -98.411 1.00 48.28 423 PHE A C 1
ATOM 3230 O O . PHE A 1 423 ? 40.868 -18.360 -98.796 1.00 48.28 423 PHE A O 1
ATOM 3237 N N . LYS A 1 424 ? 41.656 -16.272 -98.688 1.00 49.53 424 LYS A N 1
ATOM 3238 C CA . LYS A 1 424 ? 42.934 -16.630 -99.300 1.00 49.53 424 LYS A CA 1
ATOM 3239 C C . LYS A 1 424 ? 43.799 -17.290 -98.226 1.00 49.53 424 LYS A C 1
ATOM 3241 O O . LYS A 1 424 ? 44.271 -16.628 -97.304 1.00 49.53 424 LYS A O 1
ATOM 3246 N N . LYS A 1 425 ? 44.011 -18.606 -98.327 1.00 44.22 425 LYS A N 1
ATOM 3247 C CA . LYS A 1 425 ? 45.030 -19.300 -97.531 1.00 44.22 425 LYS A CA 1
ATOM 3248 C C . LYS A 1 425 ? 46.399 -18.781 -97.970 1.00 44.22 425 LYS A C 1
ATOM 3250 O O . LYS A 1 425 ? 46.963 -19.264 -98.948 1.00 44.22 425 LYS A O 1
ATOM 3255 N N . ILE A 1 426 ? 46.937 -17.794 -97.261 1.00 48.47 426 ILE A N 1
ATOM 3256 C CA . ILE A 1 426 ? 48.315 -17.348 -97.472 1.00 48.47 426 ILE A CA 1
ATOM 3257 C C . ILE A 1 426 ? 49.219 -18.413 -96.847 1.00 48.47 426 ILE A C 1
ATOM 3259 O O . ILE A 1 426 ? 49.462 -18.426 -95.643 1.00 48.47 426 ILE A O 1
ATOM 3263 N N . SER A 1 427 ? 49.668 -19.363 -97.667 1.00 45.25 427 SER A N 1
ATOM 3264 C CA . SER A 1 427 ? 50.707 -20.311 -97.266 1.00 45.25 427 SER A CA 1
ATOM 3265 C C . SER A 1 427 ? 52.048 -19.601 -97.417 1.00 45.25 427 SER A C 1
ATOM 3267 O O . SER A 1 427 ? 52.562 -19.475 -98.526 1.00 45.25 427 SER A O 1
ATOM 3269 N N . VAL A 1 428 ? 52.599 -19.084 -96.318 1.00 45.84 428 VAL A N 1
ATOM 3270 C CA . VAL A 1 428 ? 53.956 -18.528 -96.327 1.00 45.84 428 VAL A CA 1
ATOM 3271 C C . VAL A 1 428 ? 54.928 -19.704 -96.380 1.00 45.84 428 VAL A C 1
ATOM 3273 O O . VAL A 1 428 ? 55.216 -20.342 -95.368 1.00 45.84 428 VAL A O 1
ATOM 3276 N N . THR A 1 429 ? 55.395 -20.038 -97.581 1.00 39.41 429 THR A N 1
ATOM 3277 C CA . THR A 1 429 ? 56.465 -21.024 -97.753 1.00 39.41 429 THR A CA 1
ATOM 3278 C C . THR A 1 429 ? 57.774 -20.342 -97.384 1.00 39.41 429 THR A C 1
ATOM 3280 O O . THR A 1 429 ? 58.158 -19.342 -97.988 1.00 39.41 429 THR A O 1
ATOM 3283 N N . LYS A 1 430 ? 58.447 -20.849 -96.350 1.00 43.69 430 LYS A N 1
ATOM 3284 C CA . LYS A 1 430 ? 59.739 -20.329 -95.906 1.00 43.69 430 LYS A CA 1
ATOM 3285 C C . LYS A 1 430 ? 60.779 -20.575 -97.001 1.00 43.69 430 LYS A C 1
ATOM 3287 O O . LYS A 1 430 ? 61.274 -21.688 -97.129 1.00 43.69 430 LYS A O 1
ATOM 3292 N N . GLY A 1 431 ? 61.112 -19.535 -97.762 1.00 48.09 431 GLY A N 1
ATOM 3293 C CA . GLY A 1 431 ? 62.248 -19.558 -98.681 1.00 48.09 431 GLY A CA 1
ATOM 3294 C C . GLY A 1 431 ? 61.966 -18.951 -100.046 1.00 48.09 431 GLY A C 1
ATOM 3295 O O . GLY A 1 431 ? 61.802 -19.685 -101.005 1.00 48.09 431 GLY A O 1
ATOM 3296 N N . THR A 1 432 ? 61.990 -17.622 -100.117 1.00 37.75 432 THR A N 1
ATOM 3297 C CA . THR A 1 432 ? 62.659 -16.854 -101.182 1.00 37.75 432 THR A CA 1
ATOM 3298 C C . THR A 1 432 ? 62.693 -15.405 -100.720 1.00 37.75 432 THR A C 1
ATOM 3300 O O . THR A 1 432 ? 61.654 -14.790 -100.493 1.00 37.75 432 THR A O 1
ATOM 3303 N N . THR A 1 433 ? 63.893 -14.875 -100.518 1.00 45.72 433 THR A N 1
ATOM 3304 C CA . THR A 1 433 ? 64.136 -13.446 -100.323 1.00 45.72 433 THR A CA 1
ATOM 3305 C C . THR A 1 433 ? 63.725 -12.709 -101.593 1.00 45.72 433 THR A C 1
ATOM 3307 O O . THR A 1 433 ? 64.414 -12.811 -102.604 1.00 45.72 433 THR A O 1
ATOM 3310 N N . ALA A 1 434 ? 62.595 -12.003 -101.550 1.00 40.28 434 ALA A N 1
ATOM 3311 C CA . ALA A 1 434 ? 62.260 -10.987 -102.537 1.00 40.28 434 ALA A CA 1
ATOM 3312 C C . ALA A 1 434 ? 62.784 -9.624 -102.056 1.00 40.28 434 ALA A C 1
ATOM 3314 O O . ALA A 1 434 ? 62.677 -9.277 -100.877 1.00 40.28 434 ALA A O 1
ATOM 3315 N N . ASP A 1 435 ? 63.373 -8.890 -102.993 1.00 47.94 435 ASP A N 1
ATOM 3316 C CA . ASP A 1 435 ? 64.060 -7.602 -102.874 1.00 47.94 435 ASP A CA 1
ATOM 3317 C C . ASP A 1 435 ? 63.127 -6.446 -102.447 1.00 47.94 435 ASP A C 1
ATOM 3319 O O . ASP A 1 435 ? 62.786 -5.567 -103.234 1.00 47.94 435 ASP A O 1
ATOM 3323 N N . THR A 1 436 ? 62.679 -6.416 -101.188 1.00 46.78 436 THR A N 1
ATOM 3324 C CA . THR A 1 436 ? 61.942 -5.251 -100.643 1.00 46.78 436 THR A CA 1
ATOM 3325 C C . THR A 1 436 ? 62.519 -4.689 -99.346 1.00 46.78 436 THR A C 1
ATOM 3327 O O . THR A 1 436 ? 61.871 -3.875 -98.695 1.00 46.78 436 THR A O 1
ATOM 3330 N N . GLY A 1 437 ? 63.730 -5.088 -98.939 1.00 45.88 437 GLY A N 1
ATOM 3331 C CA . GLY A 1 437 ? 64.426 -4.464 -97.802 1.00 45.88 437 GLY A CA 1
ATOM 3332 C C . GLY A 1 437 ? 63.711 -4.565 -96.443 1.00 45.88 437 GLY A C 1
ATOM 3333 O O . GLY A 1 437 ? 64.077 -3.857 -95.508 1.00 45.88 437 GLY A O 1
ATOM 3334 N N . 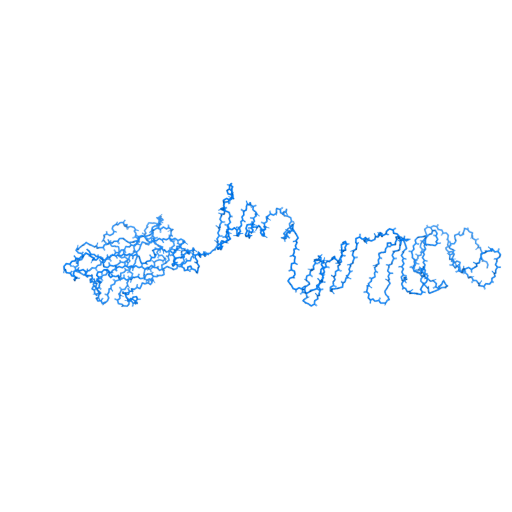LEU A 1 438 ? 62.717 -5.446 -96.298 1.00 43.19 438 LEU A N 1
ATOM 3335 C CA . LEU A 1 438 ? 62.033 -5.713 -95.032 1.00 43.19 438 LEU A CA 1
ATOM 3336 C C . LEU A 1 438 ? 62.474 -7.084 -94.516 1.00 43.19 438 LEU A C 1
ATOM 3338 O O . LEU A 1 438 ? 62.125 -8.117 -95.084 1.00 43.19 438 LEU A O 1
ATOM 3342 N N . SER A 1 439 ? 63.266 -7.102 -93.439 1.00 39.81 439 SER A N 1
ATOM 3343 C CA . SER A 1 439 ? 63.641 -8.348 -92.768 1.00 39.81 439 SER A CA 1
ATOM 3344 C C . SER A 1 439 ? 62.378 -9.038 -92.256 1.00 39.81 439 SER A C 1
ATOM 3346 O O . SER A 1 439 ? 61.651 -8.452 -91.448 1.00 39.81 439 SER A O 1
ATOM 3348 N N . ALA A 1 440 ? 62.132 -10.271 -92.695 1.00 43.34 440 ALA A N 1
ATOM 3349 C CA . ALA A 1 440 ? 61.056 -11.113 -92.196 1.00 43.34 440 ALA A CA 1
ATOM 3350 C C . ALA A 1 440 ? 61.227 -11.361 -90.686 1.00 43.34 440 ALA A C 1
ATOM 3352 O O . ALA A 1 440 ? 61.926 -12.275 -90.254 1.00 43.34 440 ALA A O 1
ATOM 3353 N N . LYS A 1 441 ? 60.595 -10.520 -89.865 1.00 43.31 441 LYS A N 1
ATOM 3354 C CA . LYS A 1 441 ? 60.029 -10.973 -88.598 1.00 43.31 441 LYS A CA 1
ATOM 3355 C C . LYS A 1 441 ? 58.652 -11.507 -88.957 1.00 43.31 441 LYS A C 1
ATOM 3357 O O . LYS A 1 441 ? 57.847 -10.769 -89.515 1.00 43.31 441 LYS A O 1
ATOM 3362 N N . ASP A 1 442 ? 58.444 -12.796 -88.721 1.00 43.16 442 ASP A N 1
ATOM 3363 C CA . ASP A 1 442 ? 57.257 -13.550 -89.122 1.00 43.16 442 ASP A CA 1
ATOM 3364 C C . ASP A 1 442 ? 55.978 -12.972 -88.491 1.00 43.16 442 ASP A C 1
ATOM 3366 O O . ASP A 1 442 ? 55.530 -13.401 -87.428 1.00 43.16 442 ASP A O 1
ATOM 3370 N N . TYR A 1 443 ? 55.374 -11.988 -89.154 1.00 43.38 443 TYR A N 1
ATOM 3371 C CA . TYR A 1 443 ? 54.000 -11.574 -88.913 1.00 43.38 443 TYR A CA 1
ATOM 3372 C C . TYR A 1 443 ? 53.128 -12.238 -89.976 1.00 43.38 443 TYR A C 1
ATOM 3374 O O . TYR A 1 443 ? 53.107 -11.821 -91.132 1.00 43.38 443 TYR A O 1
ATOM 3382 N N . VAL A 1 444 ? 52.384 -13.277 -89.590 1.00 44.78 444 VAL A N 1
ATOM 3383 C CA . VAL A 1 444 ? 51.246 -13.737 -90.392 1.00 44.78 444 VAL A CA 1
ATOM 3384 C C . VAL A 1 444 ? 50.108 -12.757 -90.129 1.00 44.78 444 VAL A C 1
ATOM 3386 O O . VAL A 1 444 ? 49.313 -12.932 -89.210 1.00 44.78 444 VAL A O 1
ATOM 3389 N N . ALA A 1 445 ? 50.068 -11.675 -90.900 1.00 45.62 445 ALA A N 1
ATOM 3390 C CA . ALA A 1 445 ? 48.887 -10.833 -90.967 1.00 45.62 445 ALA A CA 1
ATOM 3391 C C . ALA A 1 445 ? 47.862 -11.537 -91.864 1.00 45.62 445 ALA A C 1
ATOM 3393 O O . ALA A 1 445 ? 48.111 -11.759 -93.050 1.00 45.62 445 ALA A O 1
ATOM 3394 N N . MET A 1 446 ? 46.698 -11.888 -91.317 1.00 45.75 446 MET A N 1
ATOM 3395 C CA . MET A 1 446 ? 45.538 -12.177 -92.154 1.00 45.75 446 MET A CA 1
ATOM 3396 C C . MET A 1 446 ? 45.057 -10.840 -92.719 1.00 45.75 446 MET A C 1
ATOM 3398 O O . MET A 1 446 ? 44.272 -10.131 -92.096 1.00 45.75 446 MET A O 1
ATOM 3402 N N . VAL A 1 447 ? 45.580 -10.459 -93.882 1.00 45.81 447 VAL A N 1
ATOM 3403 C CA . VAL A 1 447 ? 45.080 -9.293 -94.609 1.00 45.81 447 VAL A CA 1
ATOM 3404 C C . VAL A 1 447 ? 43.764 -9.704 -95.255 1.00 45.81 447 VAL A C 1
ATOM 3406 O O . VAL A 1 447 ? 43.744 -10.369 -96.289 1.00 45.81 447 VAL A O 1
ATOM 3409 N N . VAL A 1 448 ? 42.651 -9.332 -94.628 1.00 48.28 448 VAL A N 1
ATOM 3410 C CA . VAL A 1 448 ? 41.335 -9.387 -95.270 1.00 48.28 448 VAL A CA 1
ATOM 3411 C C . VAL A 1 448 ? 41.257 -8.186 -96.210 1.00 48.28 448 VAL A C 1
ATOM 3413 O O . VAL A 1 448 ? 40.828 -7.101 -95.830 1.00 48.28 448 VAL A O 1
ATOM 3416 N N . GLY A 1 449 ? 41.790 -8.355 -97.417 1.00 47.88 449 GLY A N 1
ATOM 3417 C CA . GLY A 1 449 ? 41.687 -7.364 -98.481 1.00 47.88 449 GLY A CA 1
ATOM 3418 C C . GLY A 1 449 ? 40.371 -7.526 -99.234 1.00 47.88 449 GLY A C 1
ATOM 3419 O O . GLY A 1 449 ? 40.022 -8.632 -99.641 1.00 47.88 449 GLY A O 1
ATOM 3420 N N . PHE A 1 450 ? 39.658 -6.425 -99.450 1.00 42.66 450 PHE A N 1
ATOM 3421 C CA . PHE A 1 450 ? 38.541 -6.374 -100.388 1.00 42.66 450 PHE A CA 1
ATOM 3422 C C . PHE A 1 450 ? 39.118 -6.063 -101.773 1.00 42.66 450 PHE A C 1
ATOM 3424 O O . PHE A 1 450 ? 39.622 -4.962 -101.985 1.00 42.66 450 PHE A O 1
ATOM 3431 N N . SER A 1 451 ? 39.097 -7.016 -102.707 1.00 44.56 451 SER A N 1
ATOM 3432 C CA . SER A 1 451 ? 39.408 -6.732 -104.113 1.00 44.56 451 SER A CA 1
ATOM 3433 C C . SER A 1 451 ? 38.126 -6.736 -104.935 1.00 44.56 451 SER A C 1
ATOM 3435 O O . SER A 1 451 ? 37.355 -7.689 -104.873 1.00 44.56 451 SER A O 1
ATOM 3437 N N . ASN A 1 452 ? 37.927 -5.695 -105.742 1.00 41.16 452 ASN A N 1
ATOM 3438 C CA . ASN A 1 452 ? 36.804 -5.591 -106.680 1.00 41.16 452 ASN A CA 1
ATOM 3439 C C . ASN A 1 452 ? 37.064 -6.315 -108.015 1.00 41.16 452 ASN A C 1
ATOM 3441 O O . ASN A 1 452 ? 36.293 -6.152 -108.955 1.00 41.16 452 ASN A O 1
ATOM 3445 N N . GLU A 1 453 ? 38.136 -7.101 -108.118 1.00 40.94 453 GLU A N 1
ATOM 3446 C CA . GLU A 1 453 ? 38.507 -7.791 -109.352 1.00 40.94 453 GLU A CA 1
ATOM 3447 C C . GLU A 1 453 ? 38.072 -9.257 -109.315 1.00 40.94 453 GLU A C 1
ATOM 3449 O O . GLU A 1 453 ? 38.461 -10.027 -108.434 1.00 40.94 453 GLU A O 1
ATOM 3454 N N . SER A 1 454 ? 37.239 -9.624 -110.285 1.00 34.91 454 SER A N 1
ATOM 3455 C CA . SER A 1 454 ? 36.884 -11.000 -110.618 1.00 34.91 454 SER A CA 1
ATOM 3456 C C . SER A 1 454 ? 38.082 -11.645 -111.317 1.00 34.91 454 SER A C 1
ATOM 3458 O O . SER A 1 454 ? 38.498 -11.163 -112.366 1.00 34.91 454 SER A O 1
ATOM 3460 N N . TYR A 1 455 ? 38.640 -12.716 -110.756 1.00 39.25 455 TYR A N 1
ATOM 3461 C CA . TYR A 1 455 ? 39.564 -13.589 -111.481 1.00 39.25 455 TYR A CA 1
ATOM 3462 C C . TYR A 1 455 ? 38.831 -14.891 -111.788 1.00 39.25 455 TYR A C 1
ATOM 3464 O O . TYR A 1 455 ? 38.426 -15.590 -110.857 1.00 39.25 455 TYR A O 1
ATOM 3472 N N . ASP A 1 456 ? 38.668 -15.198 -113.074 1.00 34.41 456 ASP A N 1
ATOM 3473 C CA . ASP A 1 456 ? 38.401 -16.565 -113.513 1.00 34.41 456 ASP A CA 1
ATOM 3474 C C . ASP A 1 456 ? 39.674 -17.389 -113.288 1.00 34.41 456 ASP A C 1
ATOM 3476 O O . ASP A 1 456 ? 40.783 -16.966 -113.625 1.00 34.41 456 ASP A O 1
ATOM 3480 N N . ILE A 1 457 ? 39.503 -18.535 -112.639 1.00 33.38 457 ILE A N 1
ATOM 3481 C CA . ILE A 1 457 ? 40.552 -19.507 -112.342 1.00 33.38 457 ILE A CA 1
ATOM 3482 C C . ILE A 1 457 ? 40.337 -20.682 -113.297 1.00 33.38 457 ILE A C 1
ATOM 3484 O O . ILE A 1 457 ? 39.253 -21.265 -113.274 1.00 33.38 457 ILE A O 1
ATOM 3488 N N . ASP A 1 458 ? 41.367 -21.024 -114.073 1.00 31.33 458 ASP A N 1
ATOM 3489 C CA . ASP A 1 458 ? 41.596 -22.404 -114.527 1.00 31.33 458 ASP A CA 1
ATOM 3490 C C . ASP A 1 458 ? 42.360 -23.183 -113.446 1.00 31.33 458 ASP A C 1
ATOM 3492 O O . ASP A 1 458 ? 43.333 -22.618 -112.879 1.00 31.33 458 ASP A O 1
#

Foldseek 3Di:
DAWDKAWDPALEDAADQDDKDKTKMKTAQQLPPDDPDQVVSKDKQAAPFKKKDKWWFEAECVFDPPDQPLQGQAHPVQDDQQPWDKFKAAQVRDTPRVQKDKHKDQDPDVPPPVDPRTRIIHIMIGGNHMDMHGHGRITMMMTIRRHHHGHWAWYKMKMWMDGRPCVVVVDTPIDIYDTRTYDQWDADPCAIERVDPDAPDNYHYDDDDDQDFDAQDVPRPDRFFAADDDPPQPDATWGDNDPQKIFGDDSNHGPDIGGPPVDPPDDPDPDPDDPDDPPPPPPDDDDPDDDKDWDWDDDPPPPADTFTWIDPDPAWTFGDGSNDTPDIDGNQDCADDDPDDDGWNWPWPDDPDDDPDWTFTQTPQRWTATPQPDPQADNPARIWHAPPPDNGTDGWAHDNDQVPRDDDDDDDDDDPDDDDQDQPPPPPDPDDDDPDPDPDPPDPDSPRDRDPDDDDDD

Sequence (458 aa):
MGLHPFFIGSSTILNNGETPNVLHIGITNNNLIPSADTNALKVNLEAKKSALHIWFIINDKQADDDANREWALASYDKFDADKLPVRVIDKNGNDDTDNWKITGDTSNTPGVQVIKNASLRGWKLIPQVDRTLSPGQTLRIQISEIVSDMPDGPSSAYFRADSKDGDFDEAWFSTIFGPVIKTHHVQRKNRIGIGTNDPAVTLDVRGGIRAKGGAPGPGGENNAGYTFSDKGDPDSGMSNSISGQIEFYLKSKEAMKLETVSVPKTGNQFRMDVSGGIRALSGGLGNFGDNNVGYFFKSADKKNINSGMTSSEKGRLEFYTRSNQIMKICNSNIGSNLPDKDPQTYLHIGSMGHKGMVSLKINGKNAIELGGEEEKHNMDNGKIGYQLFSNGLDIIGGGSNYGNRQVNLWGKLKTDNVSPFVFKKISVTKGTTADTGLSAKDYVAMVVGFSNESYDID

pLDDT: mean 73.45, std 19.18, range [31.33, 98.38]

Secondary structure (DSSP, 8-state):
--EEEEESS--EEEBSSS--EEEEEEEEE---S--S-SSTTPEEE-TTT-EEEEEEEEE-TTS-TT---TT-SEEGGG--TTTS-EEEE-TTS-B-GGGEEEEEE----TT-GGGTT-EEEEEEEEESS-EEE-TT-EEEEEEEEE-B-SPSEEEEEEEEEE-TT-TTTTS-EEEEEEEEEEESEEEETTEEEES-SS-SSSEEESS-----PPPPPTT----SSEE---TT-SS-EEE-SSTTEEEEEETTEEEEEEE-----SSS-------SS------TT-----S----EEE--S-TTS--EEEE-SSTTEEEEEETTEEEEEEESS-SS---TTS------EE--TT-TT---EEE-TTS-EEESTTSTTS-TTTTEEEETSSSSSEEE--B-SSGGG-B----S----SS-S----------S----SSS---------------------

Radius of gyration: 52.4 Å; chains: 1; bounding box: 96×53×164 Å